Protein 6NQI (pdb70)

Radius of gyration: 24.38 Å; Cα contacts (8 Å, |Δi|>4): 632; chains: 2; bounding box: 56×43×78 Å

Structure (mmCIF, N/CA/C/O backbone):
data_6NQI
#
_entry.id   6NQI
#
_cell.length_a   56.516
_cell.length_b   67.508
_cell.length_c   58.859
_cell.angle_alpha   90.000
_cell.angle_beta   101.640
_cell.angle_gamma   90.000
#
_symmetry.space_group_name_H-M   'P 1 21 1'
#
loop_
_entity.id
_entity.type
_entity.pdbx_description
1 polymer 'Pre-mRNA splicing factor PRP8'
2 non-polymer BETA-MERCAPTOETHANOL
#
loop_
_atom_site.group_PDB
_atom_site.id
_atom_site.type_symbol
_atom_site.label_atom_id
_atom_site.label_alt_id
_atom_site.label_comp_id
_atom_site.label_asym_id
_atom_site.label_entity_id
_atom_site.label_seq_id
_atom_site.pdbx_PDB_ins_code
_atom_site.Cartn_x
_atom_site.Cartn_y
_atom_site.Cartn_z
_atom_site.occupancy
_atom_site.B_iso_or_equiv
_atom_site.auth_seq_id
_atom_site.auth_comp_id
_atom_site.auth_asym_id
_atom_site.auth_atom_id
_atom_site.pdbx_PDB_model_num
ATOM 1 N N . GLY A 1 4 ? -28.020 -16.166 -19.694 1.00 96.79 1851 GLY A N 1
ATOM 2 C CA . GLY A 1 4 ? -27.448 -14.838 -19.599 1.00 96.45 1851 GLY A CA 1
ATOM 3 C C . GLY A 1 4 ? -28.489 -13.739 -19.680 1.00 96.14 1851 GLY A C 1
ATOM 4 O O . GLY A 1 4 ? -28.337 -12.797 -20.465 1.00 99.65 1851 GLY A O 1
ATOM 5 N N . ASP A 1 5 ? -29.535 -13.857 -18.848 1.00 99.57 1852 ASP A N 1
ATOM 6 C CA . ASP A 1 5 ? -30.709 -12.990 -18.912 1.00 100.30 1852 ASP A CA 1
ATOM 7 C C . ASP A 1 5 ? -30.897 -12.173 -17.648 1.00 98.11 1852 ASP A C 1
ATOM 8 O O . ASP A 1 5 ? -31.955 -11.562 -17.462 1.00 95.23 1852 ASP A O 1
ATOM 13 N N . LEU A 1 6 ? -29.898 -12.166 -16.770 1.00 80.44 1853 LEU A N 1
ATOM 14 C CA . LEU A 1 6 ? -29.920 -11.301 -15.600 1.00 78.98 1853 LEU A CA 1
ATOM 15 C C . LEU A 1 6 ? -29.783 -9.824 -15.958 1.00 85.66 1853 LEU A C 1
ATO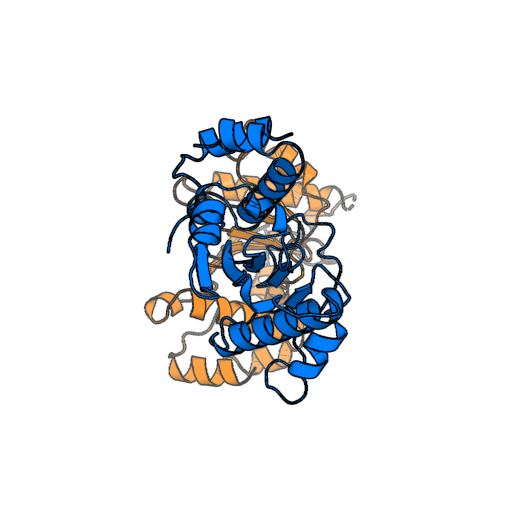M 16 O O . LEU A 1 6 ? -30.095 -8.971 -15.122 1.00 80.93 1853 LEU A O 1
ATOM 21 N N . TRP A 1 7 ? -29.341 -9.496 -17.177 1.00 81.67 1854 TRP A N 1
ATOM 22 C CA . TRP A 1 7 ? -29.321 -8.100 -17.604 1.00 81.46 1854 TRP A CA 1
ATOM 23 C C . TRP A 1 7 ? -30.699 -7.577 -18.019 1.00 77.83 1854 TRP A C 1
ATOM 24 O O . TRP A 1 7 ? -30.829 -6.370 -18.263 1.00 76.90 1854 TRP A O 1
ATOM 35 N N . ARG A 1 8 ? -31.722 -8.441 -18.099 1.00 102.19 1855 ARG A N 1
ATOM 36 C CA . ARG A 1 8 ? -33.051 -8.007 -18.537 1.00 98.83 1855 ARG A CA 1
ATOM 37 C C . ARG A 1 8 ? -33.642 -6.929 -17.641 1.00 93.59 1855 ARG A C 1
ATOM 38 O O . ARG A 1 8 ? -33.961 -5.823 -18.095 1.00 93.16 1855 ARG A O 1
ATOM 46 N N . GLN A 1 9 ? -33.868 -7.267 -16.385 1.00 104.69 1856 GLN A N 1
ATOM 47 C CA . GLN A 1 9 ? -34.531 -6.408 -15.424 1.00 98.26 1856 GLN A CA 1
ATOM 48 C C . GLN A 1 9 ? -33.629 -6.140 -14.226 1.00 96.36 1856 GLN A C 1
ATOM 49 O O . GLN A 1 9 ? -32.519 -6.655 -14.120 1.00 100.49 1856 GLN A O 1
ATOM 55 N N . ARG A 1 10 ? -34.136 -5.315 -13.317 1.00 76.00 1857 ARG A N 1
ATOM 56 C CA . ARG A 1 10 ? -33.489 -5.039 -12.039 1.00 71.88 1857 ARG A CA 1
ATOM 57 C C . ARG A 1 10 ? -33.844 -6.190 -11.095 1.00 68.28 1857 ARG A C 1
ATOM 58 O O . ARG A 1 10 ? -34.947 -6.235 -10.552 1.00 62.58 1857 ARG A O 1
ATOM 66 N N . LEU A 1 11 ? -32.933 -7.162 -10.961 1.00 55.17 1858 LEU A N 1
ATOM 67 C CA . LEU A 1 11 ? -33.015 -8.293 -10.037 1.00 50.69 1858 LEU A CA 1
ATOM 68 C C . LEU A 1 11 ? -32.069 -8.111 -8.835 1.00 45.81 1858 LEU A C 1
ATOM 69 O O . LEU A 1 11 ? -31.081 -7.371 -8.898 1.00 48.25 1858 LEU A O 1
ATOM 74 N N . TRP A 1 12 ? -32.381 -8.788 -7.721 1.00 46.70 1859 TRP A N 1
ATOM 75 C CA . TRP A 1 12 ? -31.498 -8.839 -6.548 1.00 43.85 1859 TRP A CA 1
ATOM 76 C C . TRP A 1 12 ? -31.098 -10.284 -6.300 1.00 43.35 1859 TRP A C 1
ATOM 77 O O . TRP A 1 12 ? -31.941 -11.104 -5.923 1.00 40.62 1859 TRP A O 1
ATOM 88 N N . ILE A 1 13 ? -29.820 -10.592 -6.494 1.00 39.76 1860 ILE A N 1
ATOM 89 C CA . ILE A 1 13 ? -29.278 -11.898 -6.149 1.00 40.02 1860 ILE A CA 1
ATOM 90 C C . ILE A 1 13 ? -28.763 -11.834 -4.701 1.00 38.78 1860 ILE A C 1
ATOM 91 O O . ILE A 1 13 ? -27.854 -11.051 -4.381 1.00 40.03 1860 ILE A O 1
ATOM 96 N N . VAL A 1 14 ? -29.353 -12.632 -3.815 1.00 45.07 1861 VAL A N 1
ATOM 97 C CA . VAL A 1 14 ? -29.001 -12.599 -2.406 1.00 45.41 1861 VAL A CA 1
ATOM 98 C C . VAL A 1 14 ? -28.302 -13.897 -2.033 1.00 47.57 1861 VAL A C 1
ATOM 99 O O . VAL A 1 14 ? -28.823 -14.992 -2.298 1.00 46.10 1861 VAL A O 1
ATOM 103 N N . ASP A 1 15 ? -27.103 -13.772 -1.463 1.00 52.05 1862 ASP A N 1
ATOM 104 C CA . ASP A 1 15 ? -26.263 -14.912 -1.097 1.00 52.24 1862 ASP A CA 1
ATOM 105 C C . ASP A 1 15 ? -25.803 -14.705 0.341 1.00 49.85 1862 ASP A C 1
ATOM 106 O O . ASP A 1 15 ? -25.060 -13.758 0.632 1.00 51.52 1862 ASP A O 1
ATOM 111 N N . ASP A 1 16 ? -26.250 -15.573 1.243 1.00 58.87 1863 ASP A N 1
ATOM 112 C CA . ASP A 1 16 ? -25.865 -15.462 2.642 1.00 60.81 1863 ASP A CA 1
ATOM 113 C C . ASP A 1 16 ? -25.005 -16.630 3.100 1.00 62.82 1863 ASP A C 1
ATOM 114 O O . ASP A 1 16 ? -24.725 -16.748 4.288 1.00 64.80 1863 ASP A O 1
ATOM 119 N N . ARG A 1 17 ? -24.524 -17.449 2.172 1.00 50.84 1864 ARG A N 1
ATOM 120 C CA . ARG A 1 17 ? -23.754 -18.643 2.493 1.00 52.05 1864 ARG A CA 1
ATOM 121 C C . ARG A 1 17 ? -22.457 -18.358 3.263 1.00 54.62 1864 ARG A C 1
ATOM 122 O O . ARG A 1 17 ? -21.801 -19.308 3.715 1.00 55.52 1864 ARG A O 1
ATOM 130 N N . THR A 1 18 ? -22.068 -17.092 3.405 1.00 51.27 1865 THR A N 1
ATOM 131 C CA . THR A 1 18 ? -20.954 -16.669 4.243 1.00 53.64 1865 THR A CA 1
ATOM 132 C C . THR A 1 18 ? -21.442 -15.766 5.372 1.00 54.59 1865 THR A C 1
ATOM 133 O O . THR A 1 18 ? -20.768 -14.814 5.780 1.00 55.87 1865 THR A O 1
ATOM 137 N N . ALA A 1 19 ? -22.601 -16.075 5.938 1.00 46.45 1866 ALA A N 1
ATOM 138 C CA . ALA A 1 19 ? -23.045 -15.250 7.047 1.00 48.64 1866 ALA A CA 1
ATOM 139 C C . ALA A 1 19 ? -22.366 -15.684 8.344 1.00 50.46 1866 ALA A C 1
ATOM 140 O O . ALA A 1 19 ? -22.088 -14.844 9.208 1.00 52.18 1866 ALA A O 1
ATOM 142 N N . TYR A 1 20 ? -22.106 -16.976 8.495 1.00 57.57 1867 TYR A N 1
ATOM 143 C CA . TYR A 1 20 ? -21.268 -17.501 9.558 1.00 58.50 1867 TYR A CA 1
ATOM 144 C C . TYR A 1 20 ? -19.951 -17.982 8.971 1.00 57.41 1867 TYR A C 1
ATOM 145 O O . TYR A 1 20 ? -19.939 -18.897 8.144 1.00 56.48 1867 TYR A O 1
ATOM 154 N N . ARG A 1 21 ? -18.846 -17.395 9.420 1.00 64.16 1868 ARG A N 1
ATOM 155 C CA . ARG A 1 21 ? -17.533 -17.938 9.102 1.00 63.80 1868 ARG A CA 1
ATOM 156 C C . ARG A 1 21 ? -16.828 -18.251 10.414 1.00 64.24 1868 ARG A C 1
ATOM 157 O O . ARG A 1 21 ? -16.829 -17.408 11.323 1.00 64.53 1868 ARG A O 1
ATOM 165 N N . PRO A 1 22 ? -16.292 -19.470 10.588 1.00 79.78 1869 PRO A N 1
ATOM 166 C CA . PRO A 1 22 ? -15.698 -19.842 11.883 1.00 80.13 1869 PRO A CA 1
ATOM 167 C C . PRO A 1 22 ? -14.748 -18.779 12.412 1.00 79.91 1869 PRO A C 1
ATOM 168 O O . PRO A 1 22 ? -13.775 -18.424 11.742 1.00 79.92 1869 PRO A O 1
ATOM 172 N N . HIS A 1 23 ? -15.056 -18.246 13.599 1.00 85.20 1870 HIS A N 1
ATOM 173 C CA . HIS A 1 23 ? -14.207 -17.268 14.289 1.00 84.76 1870 HIS A CA 1
ATOM 174 C C . HIS A 1 23 ? -13.867 -16.053 13.424 1.00 84.49 1870 HIS A C 1
ATOM 175 O O . HIS A 1 23 ? -12.745 -15.544 13.444 1.00 84.29 1870 HIS A O 1
ATOM 182 N N . ALA A 1 24 ? -14.834 -15.586 12.643 1.00 62.04 1871 ALA A N 1
ATOM 183 C CA . ALA A 1 24 ? -14.628 -14.368 11.870 1.00 61.81 1871 ALA A CA 1
ATOM 184 C C . ALA A 1 24 ? -15.982 -13.775 11.527 1.00 62.21 1871 ALA A C 1
ATOM 185 O O . ALA A 1 24 ? -16.994 -14.481 11.503 1.00 62.72 1871 ALA A O 1
ATOM 187 N N . ASN A 1 25 ? -16.000 -12.462 11.316 1.00 55.66 1872 ASN A N 1
ATOM 188 C CA . ASN A 1 25 ? -17.206 -11.816 10.810 1.00 56.21 1872 ASN A CA 1
ATOM 189 C C . ASN A 1 25 ? -17.569 -12.397 9.450 1.00 56.10 1872 ASN A C 1
ATOM 190 O O . ASN A 1 25 ? -16.701 -12.582 8.594 1.00 55.32 1872 ASN A O 1
ATOM 195 N N . GLY A 1 26 ? -18.853 -12.711 9.269 1.00 49.84 1873 GLY A N 1
ATOM 196 C CA . GLY A 1 26 ? -19.385 -13.138 7.989 1.00 49.53 1873 GLY A CA 1
ATOM 197 C C . GLY A 1 26 ? -19.854 -11.971 7.133 1.00 49.44 1873 GLY A C 1
ATOM 198 O O . GLY A 1 26 ? -19.675 -10.800 7.472 1.00 49.30 1873 GLY A O 1
ATOM 199 N N . VAL A 1 27 ? -20.483 -12.310 6.000 1.00 57.90 1874 VAL A N 1
ATOM 200 C CA . VAL A 1 27 ? -20.983 -11.323 5.034 1.00 56.50 1874 VAL A CA 1
ATOM 201 C C . VAL A 1 27 ? -22.243 -11.876 4.376 1.00 54.86 1874 VAL A C 1
ATOM 202 O O . VAL A 1 27 ? -22.353 -13.081 4.131 1.00 53.89 1874 VAL A O 1
ATOM 206 N N . ILE A 1 28 ? -23.200 -10.994 4.098 1.00 50.58 1875 ILE A N 1
ATOM 207 C CA . ILE A 1 28 ? -24.329 -11.279 3.214 1.00 46.10 1875 ILE A CA 1
ATOM 208 C C . ILE A 1 28 ? -24.222 -10.376 1.984 1.00 44.30 1875 ILE A C 1
ATOM 209 O O . ILE A 1 28 ? -24.059 -9.154 2.113 1.00 43.83 1875 ILE A O 1
ATOM 214 N N . TRP A 1 29 ? -24.273 -10.977 0.795 1.00 41.07 1876 TRP A N 1
ATOM 215 C CA . TRP A 1 29 ? -24.135 -10.235 -0.456 1.00 41.10 1876 TRP A CA 1
ATOM 216 C C . TRP A 1 29 ? -25.474 -10.033 -1.149 1.00 38.33 1876 TRP A C 1
ATOM 217 O O . TRP A 1 29 ? -26.283 -10.961 -1.220 1.00 37.34 1876 TRP A O 1
ATOM 228 N N . ILE A 1 30 ? -25.666 -8.847 -1.731 1.00 45.54 1877 ILE A N 1
ATOM 229 C CA . ILE A 1 30 ? -26.781 -8.594 -2.656 1.00 45.43 1877 ILE A CA 1
ATOM 230 C C . ILE A 1 30 ? -26.234 -7.950 -3.928 1.00 47.79 1877 ILE A C 1
ATOM 231 O O . ILE A 1 30 ? -25.802 -6.790 -3.905 1.00 47.93 1877 ILE A O 1
ATOM 236 N N . TRP A 1 31 ? -26.311 -8.674 -5.043 1.00 42.63 1878 TRP A N 1
ATOM 237 C CA . TRP A 1 31 ? -25.903 -8.185 -6.358 1.00 43.66 1878 TRP A CA 1
ATOM 238 C C . TRP A 1 31 ? -27.143 -7.687 -7.091 1.00 44.31 1878 TRP A C 1
ATOM 239 O O . TRP A 1 31 ? -28.116 -8.431 -7.252 1.00 44.77 1878 TRP A O 1
ATOM 250 N N . GLU A 1 32 ? -27.130 -6.421 -7.483 1.00 48.78 1879 GLU A N 1
ATOM 251 C CA . GLU A 1 32 ? -28.179 -5.846 -8.310 1.00 50.00 1879 GLU A CA 1
ATOM 252 C C . GLU A 1 32 ? -27.764 -5.984 -9.775 1.00 49.48 1879 GLU A C 1
ATOM 253 O O . GLU A 1 32 ? -26.903 -5.233 -10.254 1.00 49.33 1879 GLU A O 1
ATOM 259 N N . THR A 1 33 ? -28.413 -6.909 -10.492 1.00 46.48 1880 THR A N 1
ATOM 260 C CA . THR A 1 33 ? -27.926 -7.342 -11.807 1.00 45.97 1880 THR A CA 1
ATOM 261 C C . THR A 1 33 ? -27.942 -6.216 -12.834 1.00 45.81 1880 THR A C 1
ATOM 262 O O . THR A 1 33 ? -26.986 -6.060 -13.599 1.00 45.17 1880 THR A O 1
ATOM 266 N N . SER A 1 34 ? -29.039 -5.455 -12.910 1.00 61.09 1881 SER A N 1
ATOM 267 C CA . SER A 1 34 ? -29.172 -4.464 -13.974 1.00 61.36 1881 SER A CA 1
ATOM 268 C C . SER A 1 34 ? -28.117 -3.370 -13.871 1.00 61.71 18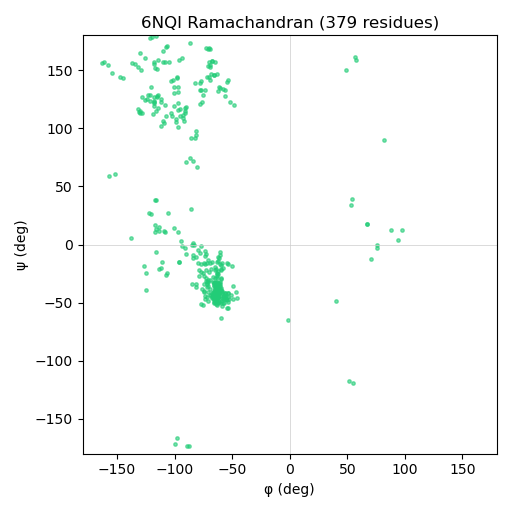81 SER A C 1
ATOM 269 O O . SER A 1 34 ? -27.657 -2.842 -14.894 1.00 61.52 1881 SER A O 1
ATOM 272 N N . THR A 1 35 ? -27.747 -2.987 -12.653 1.00 48.76 1882 THR A N 1
ATOM 273 C CA . THR A 1 35 ? -26.856 -1.851 -12.448 1.00 49.87 1882 THR A CA 1
ATOM 274 C C . THR A 1 35 ? -25.446 -2.222 -12.018 1.00 49.12 1882 THR A C 1
ATOM 275 O O . THR A 1 35 ? -24.530 -1.420 -12.196 1.00 49.77 1882 THR A O 1
ATOM 279 N N . GLY A 1 36 ? -25.273 -3.367 -11.378 1.00 54.20 1883 GLY A N 1
ATOM 280 C CA . GLY A 1 36 ? -24.000 -3.774 -10.850 1.00 53.43 1883 GLY A CA 1
ATOM 281 C C . GLY A 1 36 ? -23.826 -3.400 -9.406 1.00 54.18 1883 GLY A C 1
ATOM 282 O O . GLY A 1 36 ? -22.771 -3.671 -8.835 1.00 53.22 1883 GLY A O 1
ATOM 283 N N . ARG A 1 37 ? -24.846 -2.840 -8.781 1.00 62.68 1884 ARG A N 1
ATOM 284 C CA . ARG A 1 37 ? -24.672 -2.296 -7.450 1.00 62.30 1884 ARG A CA 1
ATOM 285 C C . ARG A 1 37 ? -24.572 -3.464 -6.490 1.00 60.67 1884 ARG A C 1
ATOM 286 O O . ARG A 1 37 ? -25.320 -4.427 -6.611 1.00 60.41 1884 ARG A O 1
ATOM 294 N N . LEU A 1 38 ? -23.594 -3.437 -5.591 1.00 57.94 1885 LEU A N 1
ATOM 295 C CA . LEU A 1 38 ? -23.345 -4.545 -4.671 1.00 56.60 1885 LEU A CA 1
ATOM 296 C C . LEU A 1 38 ? -23.519 -4.089 -3.225 1.00 55.32 1885 LEU A C 1
ATOM 297 O O . LEU A 1 38 ? -22.851 -3.145 -2.792 1.00 55.42 1885 LEU A O 1
ATOM 302 N N . PHE A 1 39 ? -24.419 -4.758 -2.484 1.00 55.84 1886 PHE A N 1
ATOM 303 C CA . PHE A 1 39 ? -24.649 -4.514 -1.058 1.00 54.33 1886 PHE A CA 1
ATOM 304 C C . PHE A 1 39 ? -23.890 -5.555 -0.246 1.00 54.95 1886 PHE A C 1
ATOM 305 O O . PHE A 1 39 ? -24.300 -6.725 -0.190 1.00 55.07 1886 PHE A O 1
ATOM 313 N N . VAL A 1 40 ? -22.819 -5.123 0.416 1.00 45.32 1887 VAL A N 1
ATOM 314 C CA . VAL A 1 40 ? -22.068 -5.965 1.337 1.00 46.96 1887 VAL A CA 1
ATOM 315 C C . VAL A 1 40 ? -22.566 -5.658 2.739 1.00 46.80 1887 VAL A C 1
ATOM 316 O O . VAL A 1 40 ? -22.448 -4.520 3.220 1.00 46.65 1887 VAL A O 1
ATOM 320 N N . LYS A 1 41 ? -23.162 -6.651 3.381 1.00 50.39 1888 LYS A N 1
ATOM 321 C CA . LYS A 1 41 ? -23.607 -6.516 4.758 1.00 51.05 1888 LYS A CA 1
ATOM 322 C C . LYS A 1 41 ? -22.702 -7.390 5.624 1.00 54.78 1888 LYS A C 1
ATOM 323 O O . LYS A 1 41 ? -22.808 -8.618 5.592 1.00 56.64 1888 LYS A O 1
ATOM 329 N N . ILE A 1 42 ? -21.808 -6.768 6.382 1.00 56.63 1889 ILE A N 1
ATOM 330 C CA . ILE A 1 42 ? -20.908 -7.518 7.260 1.00 59.70 1889 ILE A CA 1
ATOM 331 C C . ILE A 1 42 ? -21.686 -7.970 8.491 1.00 61.48 1889 ILE A C 1
ATOM 332 O O . ILE A 1 42 ? -22.298 -7.149 9.175 1.00 60.83 1889 ILE A O 1
ATOM 337 N N . VAL A 1 43 ? -21.719 -9.282 8.733 1.00 51.78 1890 VAL A N 1
ATOM 338 C CA . VAL A 1 43 ? -22.386 -9.895 9.887 1.00 53.74 1890 VAL A CA 1
ATOM 339 C C . VAL A 1 43 ? -21.344 -10.099 10.993 1.00 54.45 1890 VAL A C 1
ATOM 340 O O . VAL A 1 43 ? -20.448 -10.945 10.874 1.00 54.25 1890 VAL A O 1
ATOM 344 N N . HIS A 1 44 ? -21.453 -9.336 12.079 1.00 60.81 1891 HIS A N 1
ATOM 345 C CA . HIS A 1 44 ? -20.432 -9.395 13.113 1.00 60.69 1891 HIS A CA 1
ATOM 346 C C . HIS A 1 44 ? -20.473 -10.707 13.887 1.00 61.19 1891 HIS A C 1
ATOM 347 O O . HIS A 1 44 ? -21.520 -11.345 14.014 1.00 62.12 1891 HIS A O 1
ATOM 354 N N . ARG A 1 45 ? -19.316 -11.088 14.444 1.00 73.36 1892 ARG A N 1
ATOM 355 C CA . ARG A 1 45 ? -19.239 -12.340 15.181 1.00 73.10 1892 ARG A CA 1
ATOM 356 C C . ARG A 1 45 ? -20.140 -12.372 16.402 1.00 74.31 1892 ARG A C 1
ATOM 357 O O . ARG A 1 45 ? -20.578 -13.460 16.788 1.00 75.32 1892 ARG A O 1
ATOM 365 N N . THR A 1 46 ? -20.480 -11.219 16.993 1.00 59.20 1893 THR A N 1
ATOM 366 C CA . THR A 1 46 ? -21.283 -11.279 18.215 1.00 60.40 1893 THR A CA 1
ATOM 367 C C . THR A 1 46 ? -22.644 -11.888 17.934 1.00 61.03 1893 THR A C 1
ATOM 368 O O . THR A 1 46 ? -23.267 -12.452 18.843 1.00 61.86 1893 THR A O 1
ATOM 372 N N . THR A 1 47 ? -23.095 -11.797 16.673 1.00 61.03 1894 THR A N 1
ATOM 373 C CA . THR A 1 47 ? -24.318 -12.460 16.239 1.00 62.45 1894 THR A CA 1
ATOM 374 C C . THR A 1 47 ? -24.358 -13.901 16.730 1.00 63.24 1894 THR A C 1
ATOM 375 O O . THR A 1 47 ? -25.340 -14.339 17.339 1.00 64.92 1894 THR A O 1
ATOM 379 N N . TRP A 1 48 ? -23.256 -14.623 16.568 1.00 56.52 1895 TRP A N 1
ATOM 380 C CA . TRP A 1 48 ? -23.265 -16.051 16.844 1.00 56.69 1895 TRP A CA 1
ATOM 381 C C . TRP A 1 48 ? -22.906 -16.403 18.283 1.00 56.12 1895 TRP A C 1
ATOM 382 O O . TRP A 1 48 ? -23.074 -17.565 18.666 1.00 56.26 1895 TRP A O 1
ATOM 393 N N . ALA A 1 49 ? -22.460 -15.438 19.087 1.00 60.66 1896 ALA A N 1
ATOM 394 C CA . ALA A 1 49 ? -22.077 -15.747 20.458 1.00 59.91 1896 ALA A CA 1
ATOM 395 C C . ALA A 1 49 ? -23.246 -16.396 21.182 1.00 60.99 1896 ALA A C 1
ATOM 396 O O . ALA A 1 49 ? -24.379 -15.908 21.120 1.00 62.24 1896 ALA A O 1
ATOM 398 N N . GLY A 1 50 ? -22.987 -17.549 21.795 1.00 69.15 1897 GLY A N 1
ATOM 399 C CA . GLY A 1 50 ? -24.018 -18.224 22.556 1.00 71.42 1897 GLY A CA 1
ATOM 400 C C . GLY A 1 50 ? -25.183 -18.769 21.754 1.00 70.79 1897 GLY A C 1
ATOM 401 O O . GLY A 1 50 ? -26.231 -19.057 22.333 1.00 72.22 1897 GLY A O 1
ATOM 402 N N . GLN A 1 51 ? -25.049 -18.923 20.444 1.00 59.81 1898 GLN A N 1
ATOM 403 C CA . GLN A 1 51 ? -26.188 -19.331 19.633 1.00 61.18 1898 GLN A CA 1
ATOM 404 C C . GLN A 1 51 ? -26.314 -20.852 19.580 1.00 61.31 1898 GLN A C 1
ATOM 405 O O . GLN A 1 51 ? -25.468 -21.588 20.078 1.00 63.77 1898 GLN A O 1
ATOM 411 N N . THR A 1 52 ? -27.399 -21.332 18.969 1.00 81.19 1899 THR A N 1
ATOM 412 C CA . THR A 1 52 ? -27.680 -22.767 18.990 1.00 81.71 1899 THR A CA 1
ATOM 413 C C . THR A 1 52 ? -27.858 -23.383 17.612 1.00 82.38 1899 THR A C 1
ATOM 414 O O . THR A 1 52 ? -27.397 -24.499 17.387 1.00 81.89 1899 THR A O 1
ATOM 418 N N . ARG A 1 53 ? -28.504 -22.701 16.673 1.00 91.43 1900 ARG A N 1
ATOM 419 C CA . ARG A 1 53 ? -28.664 -23.237 15.325 1.00 91.44 1900 ARG A CA 1
ATOM 420 C C . ARG A 1 53 ? -28.286 -22.167 14.318 1.00 90.29 1900 ARG A C 1
ATOM 421 O O . ARG A 1 53 ? -28.932 -21.116 14.260 1.00 91.74 1900 ARG A O 1
ATOM 429 N N . ARG A 1 54 ? -27.234 -22.431 13.532 1.00 87.47 1901 ARG A N 1
ATOM 430 C CA . ARG A 1 54 ? -26.743 -21.408 12.608 1.00 85.28 1901 ARG A CA 1
ATOM 431 C C . ARG A 1 54 ? -27.735 -21.158 11.479 1.00 87.22 1901 ARG A C 1
ATOM 432 O O . ARG A 1 54 ? -27.926 -20.011 11.064 1.00 85.82 1901 ARG A O 1
ATOM 440 N N . ALA A 1 55 ? -28.390 -22.212 10.985 1.00 58.41 1902 ALA A N 1
ATOM 441 C CA . ALA A 1 55 ? -29.371 -22.032 9.920 1.00 60.34 1902 ALA A CA 1
ATOM 442 C C . ALA A 1 55 ? -30.591 -21.259 10.414 1.00 61.78 1902 ALA A C 1
ATOM 443 O O . ALA A 1 55 ? -31.039 -20.309 9.754 1.00 61.51 1902 ALA A O 1
ATOM 445 N N . GLN A 1 56 ? -31.104 -21.619 11.598 1.00 75.77 1903 GLN A N 1
ATOM 446 C CA . GLN A 1 56 ? -32.241 -20.911 12.181 1.00 76.03 1903 GLN A CA 1
ATOM 447 C C . GLN A 1 56 ? -31.985 -19.414 12.283 1.00 73.43 1903 GLN A C 1
ATOM 448 O O . GLN A 1 56 ? -32.832 -18.600 11.902 1.00 73.45 1903 GLN A O 1
ATOM 454 N N . LEU A 1 57 ? -30.825 -19.026 12.806 1.00 80.45 1904 LEU A N 1
ATOM 455 C CA . LEU A 1 57 ? -30.536 -17.603 12.934 1.00 77.21 1904 LEU A CA 1
ATOM 456 C C . LEU A 1 57 ? -30.269 -16.953 11.576 1.00 75.88 1904 LEU A C 1
ATOM 457 O O . LEU A 1 57 ? -30.789 -15.868 11.286 1.00 74.25 1904 LEU A O 1
ATOM 462 N N . ALA A 1 58 ? -29.455 -17.605 10.742 1.00 62.58 1905 ALA A N 1
ATOM 463 C CA . ALA A 1 58 ? -28.988 -17.020 9.488 1.00 60.06 1905 ALA A CA 1
ATOM 464 C C . ALA A 1 58 ? -30.136 -16.761 8.519 1.00 61.34 1905 ALA A C 1
ATOM 465 O O . ALA A 1 58 ? -30.187 -15.710 7.867 1.00 58.38 1905 ALA A O 1
ATOM 467 N N . LYS A 1 59 ? -31.041 -17.734 8.368 1.00 47.25 1906 LYS A N 1
ATOM 468 C CA . LYS A 1 59 ? -32.141 -17.552 7.434 1.00 47.13 1906 LYS A CA 1
ATOM 469 C C . LYS A 1 59 ? -32.978 -16.335 7.808 1.00 45.76 1906 LYS A C 1
ATOM 470 O O . LYS A 1 59 ? -33.347 -15.528 6.931 1.00 42.92 1906 LYS A O 1
ATOM 476 N N . TRP A 1 60 ? -33.232 -16.143 9.109 1.00 48.76 1907 TRP A N 1
ATOM 477 C CA . TRP A 1 60 ? -34.083 -15.038 9.521 1.00 47.18 1907 TRP A CA 1
ATOM 478 C C . TRP A 1 60 ? -33.352 -13.705 9.452 1.00 43.32 1907 TRP A C 1
ATOM 479 O O . TRP A 1 60 ? -33.952 -12.695 9.063 1.00 42.19 1907 TRP A O 1
ATOM 490 N N . LYS A 1 61 ? -32.063 -13.668 9.822 1.00 61.48 1908 LYS A N 1
ATOM 491 C CA . LYS A 1 61 ? -31.302 -12.429 9.649 1.00 58.35 1908 LYS A CA 1
ATOM 492 C C . LYS A 1 61 ? -31.185 -12.046 8.177 1.00 56.47 1908 LYS A C 1
ATOM 493 O O . LYS A 1 61 ? -31.254 -10.861 7.831 1.00 55.12 1908 LYS A O 1
ATOM 499 N N . CYS A 1 62 ? -31.034 -13.024 7.285 1.00 61.23 1909 CYS A N 1
ATOM 500 C CA . CYS A 1 62 ? -30.993 -12.681 5.873 1.00 58.88 1909 CYS A CA 1
ATOM 501 C C . CYS A 1 62 ? -32.332 -12.116 5.399 1.00 59.44 1909 CYS A C 1
ATOM 502 O O . CYS A 1 62 ? -32.372 -11.110 4.671 1.00 57.80 1909 CYS A O 1
ATOM 505 N N . ALA A 1 63 ? -33.439 -12.757 5.796 1.00 41.83 1910 ALA A N 1
ATOM 506 C CA . ALA A 1 63 ? -34.765 -12.253 5.435 1.00 42.72 1910 ALA A CA 1
ATOM 507 C C . ALA A 1 63 ? -34.973 -10.830 5.947 1.00 43.16 1910 ALA A C 1
ATOM 508 O O . ALA A 1 63 ? -35.477 -9.954 5.227 1.00 43.39 1910 ALA A O 1
ATOM 510 N N . GLU A 1 64 ? -34.603 -10.584 7.209 1.00 58.11 1911 GLU A N 1
ATOM 511 C CA . GLU A 1 64 ? -34.769 -9.254 7.776 1.00 58.77 1911 GLU A CA 1
ATOM 512 C C . GLU A 1 64 ? -33.879 -8.232 7.061 1.00 56.97 1911 GLU A C 1
ATOM 513 O O . GLU A 1 64 ? -34.295 -7.085 6.832 1.00 58.46 1911 GLU A O 1
ATOM 519 N N . HIS A 1 65 ? -32.677 -8.645 6.650 1.00 47.43 1912 HIS A N 1
ATOM 520 C CA . HIS A 1 65 ? -31.785 -7.735 5.932 1.00 45.63 1912 HIS A CA 1
ATOM 521 C C . HIS A 1 65 ? -32.362 -7.344 4.578 1.00 46.15 1912 HIS A C 1
ATOM 522 O O . HIS A 1 65 ? -32.389 -6.156 4.230 1.00 47.61 1912 HIS A O 1
ATOM 529 N N . VAL A 1 66 ? -32.846 -8.332 3.814 1.00 39.68 1913 VAL A N 1
ATOM 530 C CA . VAL A 1 66 ? -33.496 -8.035 2.538 1.00 40.17 1913 VAL A CA 1
ATOM 531 C C . VAL A 1 66 ? -34.671 -7.088 2.747 1.00 43.79 1913 VAL A C 1
ATOM 532 O O . VAL A 1 66 ? -34.837 -6.113 2.002 1.00 45.07 1913 VAL A O 1
ATOM 536 N N . LEU A 1 67 ? -35.491 -7.333 3.772 1.00 54.03 1914 LEU A N 1
ATOM 537 C CA . LEU A 1 67 ? -36.581 -6.397 4.031 1.00 57.23 1914 LEU A CA 1
ATOM 538 C C . LEU A 1 67 ? -36.047 -4.989 4.288 1.00 58.37 1914 LEU A C 1
ATOM 539 O O . LEU A 1 67 ? -36.624 -4.006 3.814 1.00 58.85 1914 LEU A O 1
ATOM 544 N N . THR A 1 68 ? -34.940 -4.866 5.025 1.00 51.96 1915 THR A N 1
ATOM 545 C CA . THR A 1 68 ? -34.410 -3.530 5.319 1.00 52.65 1915 THR A CA 1
ATOM 546 C C . THR A 1 68 ? -33.893 -2.843 4.054 1.00 52.14 1915 THR A C 1
ATOM 547 O O . THR A 1 68 ? -34.138 -1.643 3.838 1.00 53.12 1915 THR A O 1
ATOM 551 N N . MET A 1 69 ? -33.174 -3.589 3.211 1.00 67.36 1916 MET A N 1
ATOM 552 C CA . MET A 1 69 ? -32.679 -3.005 1.967 1.00 66.81 1916 MET A CA 1
ATOM 553 C C . MET A 1 69 ? -33.832 -2.605 1.055 1.00 68.07 1916 MET A C 1
ATOM 554 O O . MET A 1 69 ? -33.747 -1.581 0.363 1.00 68.51 1916 MET A O 1
ATOM 559 N N . LEU A 1 70 ? -34.928 -3.375 1.061 1.00 53.73 1917 LEU A N 1
ATOM 560 C CA . LEU A 1 70 ? -36.113 -2.964 0.319 1.00 54.45 1917 LEU A CA 1
ATOM 561 C C . LEU A 1 70 ? -36.632 -1.642 0.855 1.00 56.25 1917 LEU A C 1
ATOM 562 O O . LEU A 1 70 ? -36.880 -0.697 0.094 1.00 57.29 1917 LEU A O 1
ATOM 567 N N . ARG A 1 71 ? -36.772 -1.551 2.177 1.00 57.59 1918 ARG A N 1
ATOM 568 C CA . ARG A 1 71 ? -37.317 -0.346 2.795 1.00 58.91 1918 ARG A CA 1
ATOM 569 C C . ARG A 1 71 ? -36.485 0.885 2.485 1.00 59.11 1918 ARG A C 1
ATOM 570 O O . ARG A 1 71 ? -37.008 2.001 2.505 1.00 63.04 1918 ARG A O 1
ATOM 578 N N . SER A 1 72 ? -35.187 0.724 2.257 1.00 70.22 1919 SER A N 1
ATOM 579 C CA . SER A 1 72 ? -34.351 1.896 1.991 1.00 70.42 1919 SER A CA 1
ATOM 580 C C . SER A 1 72 ? -34.337 2.347 0.528 1.00 71.09 1919 SER A C 1
ATOM 581 O O . SER A 1 72 ? -33.654 3.331 0.224 1.00 72.27 1919 SER A O 1
ATOM 584 N N . GLN A 1 73 ? -35.059 1.654 -0.400 1.00 95.12 1920 GLN A N 1
ATOM 585 C CA . GLN A 1 73 ? -35.072 1.930 -1.834 1.00 95.84 1920 GLN A CA 1
ATOM 586 C C . GLN A 1 73 ? -36.271 2.776 -2.238 1.00 99.80 1920 GLN A C 1
ATOM 587 O O . GLN A 1 73 ? -37.355 2.642 -1.660 1.00 101.21 1920 GLN A O 1
ATOM 593 N N . PRO A 1 74 ? -36.092 3.677 -3.200 1.00 70.65 1921 PRO A N 1
ATOM 594 C CA . PRO A 1 74 ? -37.249 4.345 -3.816 1.00 75.37 1921 PRO A CA 1
ATOM 595 C C . PRO A 1 74 ? -38.070 3.352 -4.629 1.00 73.62 1921 PRO A C 1
ATOM 596 O O . PRO A 1 74 ? -37.579 2.307 -5.059 1.00 69.61 1921 PRO A O 1
ATOM 600 N N . THR A 1 75 ? -39.340 3.691 -4.850 1.00 97.12 1922 THR A N 1
ATOM 601 C CA . THR A 1 75 ? -40.212 2.767 -5.573 1.00 96.24 1922 THR A CA 1
ATOM 602 C C . THR A 1 75 ? -39.743 2.539 -7.014 1.00 95.08 1922 THR A C 1
ATOM 603 O O . THR A 1 75 ? -39.910 1.437 -7.549 1.00 92.56 1922 THR A O 1
ATOM 607 N N . GLU A 1 76 ? -39.153 3.549 -7.657 1.00 101.29 1923 GLU A N 1
ATOM 608 C CA . GLU A 1 76 ? -38.600 3.341 -8.994 1.00 100.33 1923 GLU A CA 1
ATOM 609 C C . GLU A 1 76 ? -37.340 2.477 -9.005 1.00 94.94 1923 GLU A C 1
ATOM 610 O O . GLU A 1 76 ? -36.917 2.045 -10.080 1.00 94.36 1923 GLU A O 1
ATOM 616 N N . GLU A 1 77 ? -36.707 2.225 -7.864 1.00 77.72 1924 GLU A N 1
ATOM 617 C CA . GLU A 1 77 ? -35.489 1.427 -7.855 1.00 76.01 1924 GLU A CA 1
ATOM 618 C C . GLU A 1 77 ? -35.676 0.090 -7.145 1.00 75.03 1924 GLU A C 1
ATOM 619 O O . GLU A 1 77 ? -34.691 -0.583 -6.822 1.00 73.59 1924 GLU A O 1
ATOM 625 N N . LEU A 1 78 ? -36.920 -0.313 -6.911 1.00 58.34 1925 LEU A N 1
ATOM 626 C CA . LEU A 1 78 ? -37.184 -1.599 -6.290 1.00 57.70 1925 LEU A CA 1
ATOM 627 C C . LEU A 1 78 ? -36.883 -2.706 -7.290 1.00 59.02 1925 LEU A C 1
ATOM 628 O O . LEU A 1 78 ? -37.120 -2.537 -8.486 1.00 61.03 1925 LEU A O 1
ATOM 633 N N . PRO A 1 79 ? -36.359 -3.836 -6.851 1.00 63.52 1926 PRO A N 1
ATOM 634 C CA . PRO A 1 79 ? -36.087 -4.913 -7.801 1.00 65.34 1926 PRO A CA 1
ATOM 635 C C . PRO A 1 79 ? -37.375 -5.510 -8.357 1.00 67.00 1926 PRO A C 1
ATOM 636 O O . PRO A 1 79 ? -38.407 -5.560 -7.688 1.00 66.17 1926 PRO A O 1
ATOM 640 N N . ARG A 1 80 ? -37.310 -5.932 -9.614 1.00 65.77 1927 ARG A N 1
ATOM 641 C CA . ARG A 1 80 ? -38.425 -6.637 -10.231 1.00 66.68 1927 ARG A CA 1
ATOM 642 C C . ARG A 1 80 ? -38.456 -8.113 -9.860 1.00 65.76 1927 ARG A C 1
ATOM 643 O O . ARG A 1 80 ? -39.442 -8.789 -10.159 1.00 65.38 1927 ARG A O 1
ATOM 651 N N . GLY A 1 81 ? -37.403 -8.618 -9.230 1.00 46.22 1928 GLY A N 1
ATOM 652 C CA . GLY A 1 81 ? -37.357 -9.976 -8.714 1.00 44.77 1928 GLY A CA 1
ATOM 653 C C . GLY A 1 81 ? -36.264 -10.106 -7.674 1.00 43.12 1928 GLY A C 1
ATOM 654 O O . GLY A 1 81 ? -35.337 -9.290 -7.615 1.00 43.42 1928 GLY A O 1
ATOM 655 N N . ILE A 1 82 ? -36.414 -11.103 -6.802 1.00 45.49 1929 ILE A N 1
ATOM 656 C CA . ILE A 1 82 ? -35.443 -11.405 -5.750 1.00 42.84 1929 ILE A CA 1
ATOM 657 C C . ILE A 1 82 ? -35.066 -12.868 -5.890 1.00 41.55 1929 ILE A C 1
ATOM 658 O O . ILE A 1 82 ? -35.951 -13.727 -5.893 1.00 41.79 1929 ILE A O 1
ATOM 663 N N . VAL A 1 83 ? -33.776 -13.157 -6.018 1.00 53.35 1930 VAL A N 1
ATOM 664 C CA . VAL A 1 83 ? -33.308 -14.531 -6.194 1.00 52.08 1930 VAL A CA 1
ATOM 665 C C . VAL A 1 83 ? -32.423 -14.878 -5.004 1.00 48.70 1930 VAL A C 1
ATOM 666 O O . VAL A 1 83 ? -31.381 -14.240 -4.799 1.00 46.34 1930 VAL A O 1
ATOM 670 N N . LEU A 1 84 ? -32.818 -15.891 -4.238 1.00 59.55 1931 LEU A N 1
ATOM 671 C CA . LEU A 1 84 ? -32.093 -16.327 -3.053 1.00 57.85 1931 LEU A CA 1
ATOM 672 C C . LEU A 1 84 ? -31.196 -17.503 -3.388 1.00 57.59 1931 LEU A C 1
ATOM 673 O O . LEU A 1 84 ? -31.600 -18.429 -4.100 1.00 59.50 1931 LEU A O 1
ATOM 678 N N . ALA A 1 85 ? -29.966 -17.446 -2.884 1.00 52.00 1932 ALA A N 1
ATOM 679 C CA . ALA A 1 85 ? -29.046 -18.548 -3.113 1.00 52.51 1932 ALA A CA 1
ATOM 680 C C . ALA A 1 85 ? -29.443 -19.771 -2.301 1.00 55.66 1932 ALA A C 1
ATOM 681 O O . ALA A 1 85 ? -29.242 -20.901 -2.752 1.00 57.10 1932 ALA A O 1
ATOM 683 N N . GLN A 1 86 ? -29.991 -19.575 -1.098 1.00 69.70 1933 GLN A N 1
ATOM 684 C CA . GLN A 1 86 ? -30.396 -20.683 -0.235 1.00 72.35 1933 GLN A CA 1
ATOM 685 C C . GLN A 1 86 ? -31.908 -20.686 -0.034 1.00 73.60 1933 GLN A C 1
ATOM 686 O O . GLN A 1 86 ? -32.495 -19.682 0.388 1.00 73.31 1933 GLN A O 1
ATOM 692 N N . THR A 1 87 ? -32.529 -21.837 -0.292 1.00 55.89 1934 THR A N 1
ATOM 693 C CA . THR A 1 87 ? -33.982 -21.897 -0.288 1.00 58.22 1934 THR A CA 1
ATOM 694 C C . THR A 1 87 ? -34.542 -21.805 1.122 1.00 59.17 1934 THR A C 1
ATOM 695 O O . THR A 1 87 ? -35.729 -21.493 1.290 1.00 60.90 1934 THR A O 1
ATOM 699 N N . ALA A 1 88 ? -33.696 -22.019 2.139 1.00 76.09 1935 ALA A N 1
ATOM 700 C CA . ALA A 1 88 ? -34.156 -22.019 3.523 1.00 77.29 1935 ALA A CA 1
ATOM 701 C C . ALA A 1 88 ? -34.709 -20.669 3.936 1.00 78.50 1935 ALA A C 1
ATOM 702 O O . ALA A 1 88 ? -35.564 -20.608 4.827 1.00 79.62 1935 ALA A O 1
ATOM 704 N N . SER A 1 89 ? -34.276 -19.596 3.281 1.00 59.75 1936 SER A N 1
ATOM 705 C CA . SER A 1 89 ? -34.760 -18.259 3.577 1.00 61.49 1936 SER A CA 1
ATOM 706 C C . SER A 1 89 ? -35.865 -17.824 2.635 1.00 62.74 1936 SER A C 1
ATOM 707 O O . SER A 1 89 ? -36.249 -16.651 2.659 1.00 64.11 1936 SER A O 1
ATOM 710 N N . MET A 1 90 ? -36.408 -18.747 1.833 1.00 76.61 1937 MET A N 1
ATOM 711 C CA . MET A 1 90 ? -37.521 -18.395 0.959 1.00 77.99 1937 MET A CA 1
ATOM 712 C C . MET A 1 90 ? -38.801 -18.221 1.761 1.00 78.97 1937 MET A C 1
ATOM 713 O O . MET A 1 90 ? -39.510 -17.219 1.611 1.00 80.46 1937 MET A O 1
ATOM 718 N N . ASP A 1 91 ? -39.087 -19.173 2.652 1.00 70.68 1938 ASP A N 1
ATOM 719 C CA . ASP A 1 91 ? -40.224 -19.018 3.556 1.00 71.17 1938 ASP A CA 1
ATOM 720 C C . ASP A 1 91 ? -40.066 -17.841 4.508 1.00 71.95 1938 ASP A C 1
ATOM 721 O O . ASP A 1 91 ? -41.011 -17.040 4.617 1.00 72.99 1938 ASP A O 1
ATOM 726 N N . PRO A 1 92 ? -38.946 -17.685 5.243 1.00 50.98 1939 PRO A N 1
ATOM 727 C CA . PRO A 1 92 ? -38.823 -16.522 6.147 1.00 51.85 1939 PRO A CA 1
ATOM 728 C C . PRO A 1 92 ? -38.987 -15.186 5.451 1.00 53.57 1939 PRO A C 1
ATOM 729 O O . PRO A 1 92 ? -39.728 -14.319 5.937 1.00 55.07 1939 PRO A O 1
ATOM 733 N N . LEU A 1 93 ? -38.314 -14.997 4.315 1.00 48.27 1940 LEU A N 1
ATOM 734 C CA . LEU A 1 93 ? -38.478 -13.763 3.555 1.00 50.35 1940 LEU A CA 1
ATOM 735 C C . LEU A 1 93 ? -39.945 -13.487 3.234 1.00 51.69 1940 LEU A C 1
ATOM 736 O O . LEU A 1 93 ? -40.471 -12.409 3.538 1.00 53.83 1940 LEU A O 1
ATOM 741 N N 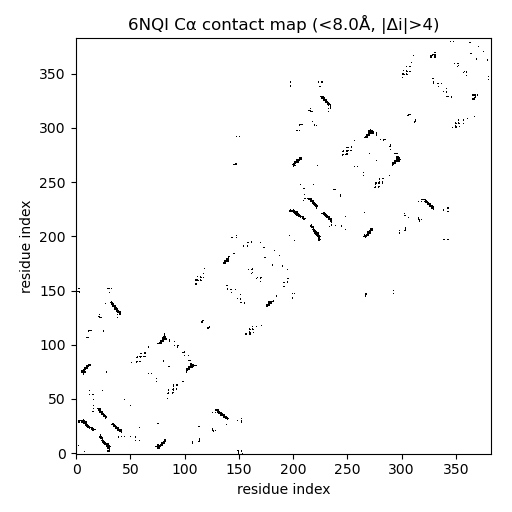. LYS A 1 94 ? -40.627 -14.448 2.617 1.00 68.98 1941 LYS A N 1
ATOM 742 C CA . LYS A 1 94 ? -42.046 -14.245 2.350 1.00 69.95 1941 LYS A CA 1
ATOM 743 C C . LYS A 1 94 ? -42.787 -13.817 3.617 1.00 70.54 1941 LYS A C 1
ATOM 744 O O . LYS A 1 94 ? -43.570 -12.858 3.583 1.00 71.76 1941 LYS A O 1
ATOM 750 N N . THR A 1 95 ? -42.498 -14.460 4.765 1.00 59.40 1942 THR A N 1
ATOM 751 C CA . THR A 1 95 ? -43.216 -14.105 5.992 1.00 61.02 1942 THR A CA 1
ATOM 752 C C . THR A 1 95 ? -42.980 -12.649 6.368 1.00 62.41 1942 THR A C 1
ATOM 753 O O . THR A 1 95 ? -43.914 -11.943 6.756 1.00 64.22 1942 THR A O 1
ATOM 757 N N . LEU A 1 96 ? -41.741 -12.172 6.242 1.00 52.48 1943 LEU A N 1
ATOM 758 C CA . LEU A 1 96 ? -41.476 -10.795 6.630 1.00 55.22 1943 LEU A CA 1
ATOM 759 C C . LEU A 1 96 ? -42.012 -9.792 5.615 1.00 57.24 1943 LEU A C 1
ATOM 760 O O . LEU A 1 96 ? -42.113 -8.604 5.941 1.00 58.18 1943 LEU A O 1
ATOM 765 N N . LEU A 1 97 ? -42.344 -10.227 4.392 1.00 57.08 1944 LEU A N 1
ATOM 766 C CA . LEU A 1 97 ? -42.843 -9.311 3.371 1.00 57.92 1944 LEU A CA 1
ATOM 767 C C . LEU A 1 97 ? -44.360 -9.298 3.301 1.00 58.08 1944 LEU A C 1
ATOM 768 O O . LEU A 1 97 ? -44.934 -8.382 2.699 1.00 60.04 1944 LEU A O 1
ATOM 773 N N . ALA A 1 98 ? -45.006 -10.291 3.906 1.00 59.57 1945 ALA A N 1
ATOM 774 C CA . ALA A 1 98 ? -46.453 -10.328 3.968 1.00 64.51 1945 ALA A CA 1
ATOM 775 C C . ALA A 1 98 ? -46.988 -9.040 4.577 1.00 67.66 1945 ALA A C 1
ATOM 776 O O . ALA A 1 98 ? -46.424 -8.509 5.538 1.00 66.85 1945 ALA A O 1
ATOM 778 N N . GLY A 1 99 ? -48.091 -8.539 4.016 1.00 71.84 1946 GLY A N 1
ATOM 779 C CA . GLY A 1 99 ? -48.711 -7.325 4.499 1.00 75.93 1946 GLY A CA 1
ATOM 780 C C . GLY A 1 99 ? -48.016 -6.031 4.129 1.00 74.79 1946 GLY A C 1
ATOM 781 O O . GLY A 1 99 ? -48.496 -4.962 4.530 1.00 78.78 1946 GLY A O 1
ATOM 782 N N . THR A 1 100 ? -46.897 -6.084 3.400 1.00 85.67 1947 THR A N 1
ATOM 783 C CA . THR A 1 100 ? -46.137 -4.900 3.012 1.00 84.69 1947 THR A CA 1
ATOM 784 C C . THR A 1 100 ? -46.239 -4.629 1.513 1.00 84.79 1947 THR A C 1
ATOM 785 O O . THR A 1 100 ? -46.597 -5.498 0.712 1.00 84.31 1947 THR A O 1
ATOM 789 N N . GLU A 1 101 ? -45.815 -3.418 1.133 1.00 88.27 1948 GLU A N 1
ATOM 790 C CA . GLU A 1 101 ? -45.799 -2.996 -0.265 1.00 88.72 1948 GLU A CA 1
ATOM 791 C C . GLU A 1 101 ? -44.863 -3.835 -1.119 1.00 83.69 1948 GLU A C 1
ATOM 792 O O . GLU A 1 101 ? -44.944 -3.777 -2.355 1.00 84.09 1948 GLU A O 1
ATOM 798 N N . TYR A 1 102 ? -43.977 -4.606 -0.490 1.00 63.84 1949 TYR A N 1
ATOM 799 C CA . TYR A 1 102 ? -43.010 -5.437 -1.192 1.00 63.44 1949 TYR A CA 1
ATOM 800 C C . TYR A 1 102 ? -43.520 -6.857 -1.386 1.00 64.47 1949 TYR A C 1
ATOM 801 O O . TYR A 1 102 ? -42.807 -7.692 -1.961 1.00 64.06 1949 TYR A O 1
ATOM 810 N N . ALA A 1 103 ? -44.720 -7.164 -0.897 1.00 59.71 1950 ALA A N 1
ATOM 811 C CA . ALA A 1 103 ? -45.317 -8.420 -1.294 1.00 60.44 1950 ALA A CA 1
ATOM 812 C C . ALA A 1 103 ? -45.641 -8.322 -2.776 1.00 61.83 1950 ALA A C 1
ATOM 813 O O . ALA A 1 103 ? -45.736 -7.225 -3.342 1.00 63.36 1950 ALA A O 1
ATOM 815 N N . LYS A 1 104 ? -45.768 -9.480 -3.413 1.00 85.22 1951 LYS A N 1
ATOM 816 C CA . LYS A 1 104 ? -46.023 -9.599 -4.851 1.00 86.26 1951 LYS A CA 1
ATOM 817 C C . LYS A 1 104 ? -44.823 -9.116 -5.669 1.00 84.27 1951 LYS A C 1
ATOM 818 O O . LYS A 1 104 ? -44.951 -8.813 -6.865 1.00 84.55 1951 LYS A O 1
ATOM 824 N N . ILE A 1 105 ? -43.662 -9.023 -5.010 1.00 64.65 1952 ILE A N 1
ATOM 825 C CA . ILE A 1 105 ? -42.367 -9.028 -5.667 1.00 64.08 1952 ILE A CA 1
ATOM 826 C C . ILE A 1 105 ? -41.919 -10.488 -5.729 1.00 63.32 1952 ILE A C 1
ATOM 827 O O . ILE A 1 105 ? -41.641 -11.073 -4.663 1.00 63.06 1952 ILE A O 1
ATOM 832 N N . PRO A 1 106 ? -41.830 -11.090 -6.903 1.00 59.34 1953 PRO A N 1
ATOM 833 C CA . PRO A 1 106 ? -41.535 -12.522 -6.974 1.00 58.12 1953 PRO A CA 1
ATOM 834 C C . PRO A 1 106 ? -40.222 -12.839 -6.282 1.00 57.64 1953 PRO A C 1
ATOM 835 O O . PRO A 1 106 ? -39.239 -12.111 -6.407 1.00 58.27 1953 PRO A O 1
ATOM 839 N N . VAL A 1 107 ? -40.253 -13.888 -5.474 1.00 52.10 1954 VAL A N 1
ATOM 840 C CA . VAL A 1 107 ? -39.101 -14.379 -4.744 1.00 51.06 1954 VAL A CA 1
ATOM 841 C C . VAL A 1 107 ? -38.840 -15.790 -5.240 1.00 49.09 1954 VAL A C 1
ATOM 842 O O . VAL A 1 107 ? -39.724 -16.649 -5.156 1.00 48.70 1954 VAL A O 1
ATOM 846 N N . ARG A 1 108 ? -37.611 -16.050 -5.661 1.00 71.55 1955 ARG A N 1
ATOM 847 C CA . ARG A 1 108 ? -37.248 -17.273 -6.358 1.00 69.77 1955 ARG A CA 1
ATOM 848 C C . ARG A 1 108 ? -35.955 -17.808 -5.766 1.00 67.83 1955 ARG A C 1
ATOM 849 O O . ARG A 1 108 ? -35.179 -17.069 -5.165 1.00 67.36 1955 ARG A O 1
ATOM 857 N N . ALA A 1 109 ? -35.755 -19.110 -5.906 1.00 70.52 1956 ALA A N 1
ATOM 858 C CA . ALA A 1 109 ? -34.540 -19.780 -5.488 1.00 68.28 1956 ALA A CA 1
ATOM 859 C C . ALA A 1 109 ? -33.636 -19.952 -6.704 1.00 67.88 1956 ALA A C 1
ATOM 860 O O . ALA A 1 109 ? -33.841 -19.336 -7.755 1.00 69.80 1956 ALA A O 1
ATOM 862 N N . GLY A 1 110 ? -32.610 -20.780 -6.553 1.00 97.19 1957 GLY A N 1
ATOM 863 C CA . GLY A 1 110 ? -31.760 -21.146 -7.661 1.00 97.51 1957 GLY A CA 1
ATOM 864 C C . GLY A 1 110 ? -30.587 -20.239 -7.934 1.00 96.61 1957 GLY A C 1
ATOM 865 O O . GLY A 1 110 ? -29.973 -20.368 -9.003 1.00 98.36 1957 GLY A O 1
ATOM 866 N N . ALA A 1 111 ? -30.246 -19.327 -7.015 1.00 63.11 1958 ALA A N 1
ATOM 867 C CA . ALA A 1 111 ? -29.016 -18.563 -7.219 1.00 61.78 1958 ALA A CA 1
ATOM 868 C C . ALA A 1 111 ? -27.785 -19.356 -6.812 1.00 60.32 1958 ALA A C 1
ATOM 869 O O . ALA A 1 111 ? -26.665 -18.924 -7.114 1.00 59.58 1958 ALA A O 1
ATOM 871 N N . ALA A 1 112 ? -27.989 -20.556 -6.253 1.00 85.90 1959 ALA A N 1
ATOM 872 C CA . ALA A 1 112 ? -26.885 -21.395 -5.806 1.00 87.56 1959 ALA A CA 1
ATOM 873 C C . ALA A 1 112 ? -25.865 -21.610 -6.913 1.00 88.54 1959 ALA A C 1
ATOM 874 O O . ALA A 1 112 ? -24.653 -21.566 -6.671 1.00 89.03 1959 ALA A O 1
ATOM 876 N N . ALA A 1 113 ? -26.342 -21.833 -8.141 1.00 80.56 1960 ALA A N 1
ATOM 877 C CA . ALA A 1 113 ? -25.461 -21.992 -9.290 1.00 82.02 1960 ALA A CA 1
ATOM 878 C C . ALA A 1 113 ? -24.482 -20.833 -9.439 1.00 80.10 1960 ALA A C 1
ATOM 879 O O . ALA A 1 113 ? -23.473 -20.976 -10.140 1.00 81.71 1960 ALA A O 1
ATOM 881 N N . MET A 1 114 ? -24.735 -19.701 -8.774 1.00 80.77 1961 MET A N 1
ATOM 882 C CA . MET A 1 114 ? -23.874 -18.530 -8.904 1.00 80.43 1961 MET A CA 1
ATOM 883 C C . MET A 1 114 ? -23.041 -18.300 -7.650 1.00 79.63 1961 MET A C 1
ATOM 884 O O . MET A 1 114 ? -23.594 -17.954 -6.594 1.00 78.27 1961 MET A O 1
ATOM 889 N N . PRO A 1 115 ? -21.715 -18.512 -7.707 1.00 52.88 1962 PRO A N 1
ATOM 890 C CA . PRO A 1 115 ? -20.860 -18.380 -6.508 1.00 53.45 1962 PRO A CA 1
ATOM 891 C C . PRO A 1 115 ? -20.516 -16.930 -6.207 1.00 53.05 1962 PRO A C 1
ATOM 892 O O . PRO A 1 115 ? -19.371 -16.482 -6.292 1.00 54.95 1962 PRO A O 1
ATOM 896 N N . LEU A 1 116 ? -21.557 -16.184 -5.833 1.00 52.47 1963 LEU A N 1
ATOM 897 C CA . LEU A 1 116 ? -21.400 -14.787 -5.446 1.00 52.64 1963 LEU A CA 1
ATOM 898 C C . LEU A 1 116 ? -20.587 -14.661 -4.156 1.00 53.78 1963 LEU A C 1
ATOM 899 O O . LEU A 1 116 ? -19.832 -13.692 -3.984 1.00 55.80 1963 LEU A O 1
ATOM 904 N N . GLN A 1 117 ? -20.717 -15.637 -3.248 1.00 57.03 1964 GLN A N 1
ATOM 905 C CA . GLN A 1 117 ? -19.952 -15.609 -2.005 1.00 59.34 1964 GLN A CA 1
ATOM 906 C C . GLN A 1 117 ? -18.447 -15.607 -2.268 1.00 62.10 1964 GLN A C 1
ATOM 907 O O . GLN A 1 117 ? -17.673 -15.214 -1.388 1.00 64.52 1964 GLN A O 1
ATOM 913 N N . ALA A 1 118 ? -18.013 -16.064 -3.451 1.00 52.46 1965 ALA A N 1
ATOM 914 C CA . ALA A 1 118 ? -16.592 -16.059 -3.775 1.00 55.29 1965 ALA A CA 1
ATOM 915 C C . ALA A 1 118 ? -15.993 -14.657 -3.714 1.00 57.99 1965 ALA A C 1
ATOM 916 O O . ALA A 1 118 ? -14.766 -14.524 -3.626 1.00 61.53 1965 ALA A O 1
ATOM 918 N N . LEU A 1 119 ? -16.822 -13.608 -3.704 1.00 48.18 1966 LEU A N 1
ATOM 919 C CA . LEU A 1 119 ? -16.255 -12.273 -3.543 1.00 51.96 1966 LEU A CA 1
ATOM 920 C C . LEU A 1 119 ? -15.501 -12.124 -2.220 1.00 55.53 1966 LEU A C 1
ATOM 921 O O . LEU A 1 119 ? -14.683 -11.202 -2.077 1.00 59.97 1966 LEU A O 1
ATOM 926 N N . MET A 1 120 ? -15.731 -13.036 -1.270 1.00 53.51 1967 MET A N 1
ATOM 927 C CA . MET A 1 120 ? -14.986 -13.038 -0.019 1.00 57.65 1967 MET A CA 1
ATOM 928 C C . MET A 1 120 ? -13.487 -13.080 -0.253 1.00 61.49 1967 MET A C 1
ATOM 929 O O . MET A 1 120 ? -12.719 -12.757 0.656 1.00 66.12 1967 MET A O 1
ATOM 934 N N . ALA A 1 121 ? -13.067 -13.435 -1.464 1.00 56.92 1968 ALA A N 1
ATOM 935 C CA . ALA A 1 121 ? -11.668 -13.521 -1.837 1.00 59.81 1968 ALA A CA 1
ATOM 936 C C . ALA A 1 121 ? -11.055 -12.187 -2.266 1.00 63.13 1968 ALA A C 1
ATOM 937 O O . ALA A 1 121 ? -9.825 -12.098 -2.345 1.00 65.41 1968 ALA A O 1
ATOM 939 N N . LEU A 1 122 ? -11.851 -11.139 -2.493 1.00 66.13 1969 LEU A N 1
ATOM 940 C CA . LEU A 1 122 ? -11.252 -9.867 -2.887 1.00 68.56 1969 LEU A CA 1
ATOM 941 C C . LEU A 1 122 ? -10.623 -9.217 -1.654 1.00 71.64 1969 LEU A C 1
ATOM 942 O O . LEU A 1 122 ? -11.273 -9.136 -0.607 1.00 72.33 1969 LEU A O 1
ATOM 947 N N . PRO A 1 123 ? -9.354 -8.802 -1.716 1.00 69.20 1970 PRO A N 1
ATOM 948 C CA . PRO A 1 123 ? -8.682 -8.351 -0.486 1.00 72.25 1970 PRO A CA 1
ATOM 949 C C . PRO A 1 123 ? -9.282 -7.092 0.125 1.00 72.03 1970 PRO A C 1
ATOM 950 O O . PRO A 1 123 ? -9.268 -6.947 1.355 1.00 73.46 1970 PRO A O 1
ATOM 954 N N . GLU A 1 124 ? -9.811 -6.179 -0.691 1.00 78.73 1971 GLU A N 1
ATOM 955 C CA . GLU A 1 124 ? -10.420 -4.970 -0.146 1.00 78.26 1971 GLU A CA 1
ATOM 956 C C . GLU A 1 124 ? -11.615 -5.321 0.735 1.00 79.16 1971 GLU A C 1
ATOM 957 O O . GLU A 1 124 ? -11.787 -4.755 1.818 1.00 79.71 1971 GLU A O 1
ATOM 963 N N . ILE A 1 125 ? -12.445 -6.266 0.276 1.00 53.71 1972 ILE A N 1
ATOM 964 C CA . ILE A 1 125 ? -13.636 -6.690 1.011 1.00 52.69 1972 ILE A CA 1
ATOM 965 C C . ILE A 1 125 ? -13.254 -7.491 2.243 1.00 54.56 1972 ILE A C 1
ATOM 966 O O . ILE A 1 125 ? -13.806 -7.300 3.331 1.00 54.78 1972 ILE A O 1
ATOM 971 N N . ARG A 1 126 ? -12.370 -8.464 2.067 1.00 69.92 1973 ARG A N 1
ATOM 972 C CA . ARG A 1 126 ? -11.929 -9.267 3.198 1.00 70.45 1973 ARG A CA 1
ATOM 973 C C . ARG A 1 126 ? -11.356 -8.376 4.302 1.00 70.29 1973 ARG A C 1
ATOM 974 O O . ARG A 1 126 ? -11.683 -8.545 5.487 1.00 70.33 1973 ARG A O 1
ATOM 982 N N . ASP A 1 127 ? -10.553 -7.380 3.913 1.00 62.38 1974 ASP A N 1
ATOM 983 C CA . ASP A 1 127 ? -9.912 -6.487 4.867 1.00 66.33 1974 ASP A CA 1
ATOM 984 C C . ASP A 1 127 ? -10.908 -5.544 5.526 1.00 65.58 1974 ASP A C 1
ATOM 985 O O . ASP A 1 127 ? -10.807 -5.284 6.737 1.00 68.57 1974 ASP A O 1
ATOM 990 N N . ARG A 1 128 ? -11.866 -5.001 4.768 1.00 80.09 1975 ARG A N 1
ATOM 991 C CA . ARG A 1 128 ? -12.885 -4.194 5.427 1.00 79.88 1975 ARG A CA 1
ATOM 992 C C . ARG A 1 128 ? -13.748 -5.056 6.336 1.00 79.00 1975 ARG A C 1
ATOM 993 O O . ARG A 1 128 ? -14.237 -4.577 7.365 1.00 80.58 1975 ARG A O 1
ATOM 1001 N N . THR A 1 129 ? -13.879 -6.344 6.015 1.00 60.25 1976 THR A N 1
ATOM 1002 C CA . THR A 1 129 ? -14.776 -7.217 6.760 1.00 60.24 1976 THR A CA 1
ATOM 1003 C C . THR A 1 129 ? -14.210 -7.593 8.113 1.00 61.98 1976 THR A C 1
ATOM 1004 O O . THR A 1 129 ? -14.892 -7.449 9.134 1.00 62.90 1976 THR A O 1
ATOM 1008 N N . GLN A 1 130 ? -12.974 -8.099 8.150 1.00 98.69 1977 GLN A N 1
ATOM 1009 C CA . GLN A 1 130 ? -12.444 -8.563 9.434 1.00 101.62 1977 GLN A CA 1
ATOM 1010 C C . GLN A 1 130 ? -12.279 -7.430 10.438 1.00 104.05 1977 GLN A C 1
ATOM 1011 O O . GLN A 1 130 ? -12.557 -7.608 11.628 1.00 105.90 1977 GLN A O 1
ATOM 1017 N N . THR A 1 131 ? -11.863 -6.259 9.982 1.00 72.41 1978 THR A N 1
ATOM 1018 C CA . THR A 1 131 ? -11.637 -5.129 10.873 1.00 76.48 1978 THR A CA 1
ATOM 1019 C C . THR A 1 131 ? -12.924 -4.438 11.309 1.00 75.39 1978 THR A C 1
ATOM 1020 O O . THR A 1 131 ? -12.858 -3.481 12.084 1.00 79.15 1978 THR A O 1
ATOM 1024 N N . ALA A 1 132 ? -14.084 -4.888 10.833 1.00 70.90 1979 ALA A N 1
ATOM 1025 C CA . ALA A 1 132 ? -15.347 -4.256 11.199 1.00 70.18 1979 ALA A CA 1
ATOM 1026 C C . ALA A 1 132 ? -15.641 -4.434 12.691 1.00 74.03 1979 ALA A C 1
ATOM 1027 O O . ALA A 1 132 ? -15.355 -5.475 13.286 1.00 75.41 1979 ALA A O 1
ATOM 1029 N N . ARG A 1 133 ? -16.273 -3.416 13.278 1.00 79.17 1980 ARG A N 1
ATOM 1030 C CA . ARG A 1 133 ? -16.657 -3.451 14.679 1.00 83.32 1980 ARG A CA 1
ATOM 1031 C C . ARG A 1 133 ? -18.162 -3.518 14.891 1.00 81.67 1980 ARG A C 1
ATOM 1032 O O . ARG A 1 133 ? -18.599 -3.908 15.980 1.00 84.57 1980 ARG A O 1
ATOM 1040 N N . SER A 1 134 ? -18.954 -3.136 13.894 1.00 88.15 1981 SER A N 1
ATOM 1041 C CA . SER A 1 134 ? -20.405 -3.252 13.878 1.00 86.30 1981 SER A CA 1
ATOM 1042 C C . SER A 1 134 ? -20.804 -4.134 12.695 1.00 82.02 1981 SER A C 1
ATOM 1043 O O . SER A 1 134 ? -19.957 -4.581 11.922 1.00 80.64 1981 SER A O 1
ATOM 1046 N N . SER A 1 135 ? -22.105 -4.382 12.533 1.00 74.02 1982 SER A N 1
ATOM 1047 C CA . SER A 1 135 ? -22.580 -5.162 11.381 1.00 72.28 1982 SER A CA 1
ATOM 1048 C C . SER A 1 135 ? -22.803 -4.218 10.199 1.00 71.05 1982 SER A C 1
ATOM 1049 O O . SER A 1 135 ? -23.926 -3.889 9.808 1.00 70.00 1982 SER A O 1
ATOM 1052 N N . GLU A 1 136 ? -21.685 -3.798 9.613 1.00 93.27 1983 GLU A N 1
ATOM 1053 C CA . GLU A 1 136 ? -21.646 -2.643 8.728 1.00 91.86 1983 GLU A CA 1
ATOM 1054 C C . GLU A 1 136 ? -22.173 -2.948 7.330 1.00 89.34 1983 GLU A C 1
ATOM 1055 O O . GLU A 1 136 ? -21.897 -4.003 6.750 1.00 88.92 1983 GLU A O 1
ATOM 1061 N N . LEU A 1 137 ? -22.929 -2.004 6.787 1.00 66.98 1984 LEU A N 1
ATOM 1062 C CA . LEU A 1 137 ? -23.366 -2.045 5.399 1.00 63.88 1984 LEU A CA 1
ATOM 1063 C C . LEU A 1 137 ? -22.484 -1.125 4.567 1.00 62.70 1984 LEU A C 1
ATOM 1064 O O . LEU A 1 137 ? -22.251 0.029 4.948 1.00 63.11 1984 LEU A O 1
ATOM 1069 N N . SER A 1 138 ? -21.970 -1.650 3.455 1.00 51.47 1985 SER A N 1
ATOM 1070 C CA . SER A 1 138 ? -21.281 -0.856 2.444 1.00 50.60 1985 SER A CA 1
ATOM 1071 C C . SER A 1 138 ? -21.824 -1.217 1.061 1.00 47.48 1985 SER A C 1
ATOM 1072 O O . SER A 1 138 ? -22.341 -2.321 0.846 1.00 46.47 1985 SER A O 1
ATOM 1075 N N . ILE A 1 139 ? -21.754 -0.264 0.136 1.00 66.42 1986 ILE A N 1
ATOM 1076 C CA . ILE A 1 139 ? -22.257 -0.450 -1.223 1.00 63.43 1986 ILE A CA 1
ATOM 1077 C C . ILE A 1 139 ? -21.131 -0.177 -2.210 1.00 65.61 1986 ILE A C 1
ATOM 1078 O O . ILE A 1 139 ? -20.548 0.913 -2.211 1.00 67.59 1986 ILE A O 1
ATOM 1083 N N . TRP A 1 140 ? -20.866 -1.146 -3.076 1.00 59.46 1987 TRP A N 1
ATOM 1084 C CA . TRP A 1 140 ? -19.816 -1.091 -4.080 1.00 62.23 1987 TRP A CA 1
ATOM 1085 C C . TRP A 1 140 ? -20.454 -1.095 -5.460 1.00 60.17 1987 TRP A C 1
ATOM 1086 O O . TRP A 1 140 ? -21.609 -1.482 -5.622 1.00 56.51 1987 TRP A O 1
ATOM 1097 N N . SER A 1 141 ? -19.727 -0.625 -6.460 1.00 52.75 1988 SER A N 1
ATOM 1098 C CA . SER A 1 141 ? -20.215 -0.711 -7.837 1.00 51.88 1988 SER A CA 1
ATOM 1099 C C . SER A 1 141 ? -19.552 -1.917 -8.487 1.00 54.98 1988 SER A C 1
ATOM 1100 O O . SER A 1 141 ? -18.364 -1.888 -8.804 1.00 58.49 1988 SER A O 1
ATOM 1103 N N . GLY A 1 142 ? -20.313 -2.993 -8.654 1.00 44.02 1989 GLY A N 1
ATOM 1104 C CA . GLY A 1 142 ? -19.758 -4.217 -9.201 1.00 47.28 1989 GLY A CA 1
ATOM 1105 C C . GLY A 1 142 ? -19.462 -4.206 -10.687 1.00 50.04 1989 GLY A C 1
ATOM 1106 O O . GLY A 1 142 ? -18.783 -5.121 -11.161 1.00 52.69 1989 GLY A O 1
ATOM 1107 N N . TYR A 1 143 ? -19.908 -3.186 -11.422 1.00 54.71 1990 TYR A N 1
ATOM 1108 C CA . TYR A 1 143 ? -19.617 -3.070 -12.845 1.00 57.05 1990 TYR A CA 1
ATOM 1109 C C . TYR A 1 143 ? -18.619 -1.959 -13.136 1.00 58.79 1990 TYR A C 1
ATOM 1110 O O . TYR A 1 143 ? -18.444 -1.584 -14.301 1.00 60.09 1990 TYR A O 1
ATOM 1119 N N . ALA A 1 144 ? -17.986 -1.404 -12.100 1.00 69.65 1991 ALA A N 1
ATOM 1120 C CA . ALA A 1 144 ? -16.935 -0.417 -12.297 1.00 71.56 1991 ALA A CA 1
ATOM 1121 C C . ALA A 1 144 ? -17.436 0.680 -13.215 1.00 70.26 1991 ALA A C 1
ATOM 1122 O O . ALA A 1 144 ? -18.431 1.347 -12.919 1.00 67.39 1991 ALA A O 1
ATOM 1124 N N . ASP A 1 145 ? -16.780 0.798 -14.370 1.00 68.21 1992 ASP A N 1
ATOM 1125 C CA . ASP A 1 145 ? -17.165 1.690 -15.455 1.00 72.35 1992 ASP A CA 1
ATOM 1126 C C . ASP A 1 145 ? -17.442 0.909 -16.728 1.00 72.37 1992 ASP A C 1
ATOM 1127 O O . ASP A 1 145 ? -17.260 1.435 -17.825 1.00 76.76 1992 ASP A O 1
ATOM 1132 N N . TRP A 1 146 ? -17.833 -0.360 -16.607 1.00 63.43 1993 TRP A N 1
ATOM 1133 C CA . TRP A 1 146 ? -18.018 -1.165 -17.810 1.00 63.99 1993 TRP A CA 1
ATOM 1134 C C . TRP A 1 146 ? -19.157 -0.628 -18.677 1.00 66.13 1993 TRP A C 1
ATOM 1135 O O . TRP A 1 146 ? -19.035 -0.573 -19.908 1.00 69.76 1993 TRP A O 1
ATOM 1146 N N . LEU A 1 147 ? -20.249 -0.166 -18.052 1.00 64.65 1994 LEU A N 1
ATOM 1147 C CA . LEU A 1 147 ? -21.373 0.357 -18.822 1.00 67.17 1994 LEU A CA 1
ATOM 1148 C C . LEU A 1 147 ? -20.977 1.558 -19.681 1.00 73.41 1994 LEU A C 1
ATOM 1149 O O . LEU A 1 147 ? -21.789 2.010 -20.502 1.00 76.70 1994 LEU A O 1
ATOM 1154 N N . GLU A 1 148 ? -19.749 2.061 -19.533 1.00 82.06 1995 GLU A N 1
ATOM 1155 C CA . GLU A 1 148 ? -19.241 3.076 -20.447 1.00 88.63 1995 GLU A CA 1
ATOM 1156 C C . GLU A 1 148 ? -18.908 2.509 -21.819 1.00 91.28 1995 GLU A C 1
ATOM 1157 O O . GLU A 1 148 ? -19.025 3.213 -22.828 1.00 96.94 1995 GLU A O 1
ATOM 1163 N N . HIS A 1 149 ? -18.496 1.247 -21.870 1.00 97.81 1996 HIS A N 1
ATOM 1164 C CA . HIS A 1 149 ? -17.892 0.668 -23.060 1.00 100.77 1996 HIS A CA 1
ATOM 1165 C C . HIS A 1 149 ? -18.536 -0.614 -23.541 1.00 98.11 1996 HIS A C 1
ATOM 1166 O O . HIS A 1 149 ? -18.273 -1.011 -24.685 1.00 101.54 1996 HIS A O 1
ATOM 1173 N N . VAL A 1 150 ? -19.307 -1.306 -22.710 1.00 76.28 1997 VAL A N 1
ATOM 1174 C CA . VAL A 1 150 ? -19.941 -2.550 -23.131 1.00 74.19 1997 VAL A CA 1
ATOM 1175 C C . VAL A 1 150 ? -21.432 -2.413 -22.870 1.00 72.32 1997 VAL A C 1
ATOM 1176 O O . VAL A 1 150 ? -21.862 -1.551 -22.087 1.00 71.43 1997 VAL A O 1
ATOM 1180 N N . PRO A 1 151 ? -22.244 -3.239 -23.521 1.00 74.08 1998 PRO A N 1
ATOM 1181 C CA . PRO A 1 151 ? -23.664 -3.288 -23.178 1.00 72.11 1998 PRO A CA 1
ATOM 1182 C C . PRO A 1 151 ? -23.843 -3.954 -21.828 1.00 66.31 1998 PRO A C 1
ATOM 1183 O O . PRO A 1 151 ? -22.926 -4.571 -21.282 1.00 63.93 1998 PRO A O 1
ATOM 1187 N N . VAL A 1 152 ? -25.060 -3.841 -21.293 1.00 71.67 1999 VAL A N 1
ATOM 1188 C CA . VAL A 1 152 ? -25.317 -4.333 -19.940 1.00 66.76 1999 VAL A CA 1
ATOM 1189 C C . VAL A 1 152 ? -25.096 -5.838 -19.857 1.00 64.23 1999 VAL A C 1
ATOM 1190 O O . VAL A 1 152 ? -24.556 -6.345 -18.868 1.00 61.14 1999 VAL A O 1
ATOM 1194 N N . TRP A 1 153 ? -25.489 -6.581 -20.898 1.00 67.13 2000 TRP A N 1
ATOM 1195 C CA . TRP A 1 153 ? -25.345 -8.033 -20.815 1.00 65.41 2000 TRP A CA 1
ATOM 1196 C C . TRP A 1 153 ? -23.880 -8.463 -20.757 1.00 65.35 2000 TRP A C 1
ATOM 1197 O O . TRP A 1 153 ? -23.564 -9.459 -20.095 1.00 63.04 2000 TRP A O 1
ATOM 1208 N N . ILE A 1 154 ? -22.979 -7.722 -21.419 1.00 64.37 2001 ILE A N 1
ATOM 1209 C CA . ILE A 1 154 ? -21.550 -8.033 -21.373 1.00 64.96 2001 ILE A CA 1
ATOM 1210 C C . ILE A 1 154 ? -20.982 -7.780 -19.983 1.00 61.64 2001 ILE A C 1
ATOM 1211 O O . ILE A 1 154 ? -20.176 -8.568 -19.481 1.00 60.57 2001 ILE A O 1
ATOM 1216 N N . ALA A 1 155 ? -21.360 -6.661 -19.357 1.00 69.08 2002 ALA A N 1
ATOM 1217 C CA . ALA A 1 155 ? -20.902 -6.369 -18.001 1.00 69.79 2002 ALA A CA 1
ATOM 1218 C C . ALA A 1 155 ? -21.395 -7.424 -17.022 1.00 68.84 2002 ALA A C 1
ATOM 1219 O O . ALA A 1 155 ? -20.635 -7.913 -16.170 1.00 70.22 2002 ALA A O 1
ATOM 1221 N N . SER A 1 156 ? -22.662 -7.803 -17.153 1.00 62.22 2003 SER A N 1
ATOM 1222 C CA . SER A 1 156 ? -23.227 -8.856 -16.322 1.00 61.30 2003 SER A CA 1
ATOM 1223 C C . SER A 1 156 ? -22.445 -10.152 -16.484 1.00 63.89 2003 SER A C 1
ATOM 1224 O O . SER A 1 156 ? -22.044 -10.784 -15.498 1.00 64.74 2003 SER A O 1
ATOM 1227 N N . ALA A 1 157 ? -22.222 -10.562 -17.739 1.00 49.85 2004 ALA A N 1
ATOM 1228 C CA . ALA A 1 157 ? -21.509 -11.803 -18.017 1.00 52.29 2004 ALA A CA 1
ATOM 1229 C C . ALA A 1 157 ? -20.074 -11.749 -17.503 1.00 54.57 2004 ALA A C 1
ATOM 1230 O O . ALA A 1 157 ? -19.535 -12.757 -17.035 1.00 56.57 2004 ALA A O 1
ATOM 1232 N N . ARG A 1 158 ? -19.435 -10.583 -17.602 1.00 61.38 2005 ARG A N 1
ATOM 1233 C CA . ARG A 1 158 ? -18.068 -10.425 -17.126 1.00 63.93 2005 ARG A CA 1
ATOM 1234 C C . ARG A 1 158 ? -18.003 -10.623 -15.624 1.00 63.95 2005 ARG A C 1
ATOM 1235 O O . ARG A 1 158 ? -17.136 -11.339 -15.106 1.00 66.32 2005 ARG A O 1
ATOM 1243 N N . PHE A 1 159 ? -18.916 -9.967 -14.911 1.00 61.02 2006 PHE A N 1
ATOM 1244 C CA . PHE A 1 159 ? -19.028 -10.148 -13.471 1.00 60.24 2006 PHE A CA 1
ATOM 1245 C C . PHE A 1 159 ? -19.223 -11.621 -13.135 1.00 61.96 2006 PHE A C 1
ATOM 1246 O O . PHE A 1 159 ? -18.563 -12.151 -12.239 1.00 64.28 2006 PHE A O 1
ATOM 1254 N N . LEU A 1 160 ? -20.091 -12.313 -13.875 1.00 62.96 2007 LEU A N 1
ATOM 1255 C CA . LEU A 1 160 ? -20.352 -13.720 -13.573 1.00 64.78 2007 LEU A CA 1
ATOM 1256 C C . LEU A 1 160 ? -19.106 -14.579 -13.807 1.00 67.62 2007 LEU A C 1
ATOM 1257 O O . LEU A 1 160 ? -18.794 -15.475 -13.003 1.00 67.69 2007 LEU A O 1
ATOM 1262 N N . LEU A 1 161 ? -18.382 -14.315 -14.901 1.00 81.75 2008 LEU A N 1
ATOM 1263 C CA . LEU A 1 161 ? -17.144 -15.040 -15.187 1.00 83.76 2008 LEU A CA 1
ATOM 1264 C C . LEU A 1 161 ? -16.116 -14.813 -14.090 1.00 85.06 2008 LEU A C 1
ATOM 1265 O O . LEU A 1 161 ? -15.400 -15.741 -13.692 1.00 85.36 2008 LEU A O 1
ATOM 1270 N N . LEU A 1 162 ? -16.046 -13.580 -13.584 1.00 60.50 2009 LEU A N 1
ATOM 1271 C CA . LEU A 1 162 ? -15.156 -13.263 -12.472 1.00 61.21 2009 LEU A CA 1
ATOM 1272 C C . LEU A 1 162 ? -15.547 -14.047 -11.234 1.00 60.09 2009 LEU A C 1
ATOM 1273 O O . LEU A 1 162 ? -14.677 -14.571 -10.528 1.00 60.05 2009 LEU A O 1
ATOM 1278 N N . LEU A 1 163 ? -16.855 -14.132 -10.956 1.00 59.51 2010 LEU A N 1
ATOM 1279 C CA . LEU A 1 163 ? -17.332 -14.865 -9.784 1.00 55.86 2010 LEU A CA 1
ATOM 1280 C C . LEU A 1 163 ? -16.870 -16.318 -9.839 1.00 54.39 2010 LEU A C 1
ATOM 1281 O O . LEU A 1 163 ? -16.309 -16.853 -8.865 1.00 51.64 2010 LEU A O 1
ATOM 1286 N N . HIS A 1 164 ? -17.037 -16.958 -11.004 1.00 75.17 2011 HIS A N 1
ATOM 1287 C CA . HIS A 1 164 ? -16.656 -18.367 -11.100 1.00 73.83 2011 HIS A CA 1
ATOM 1288 C C . HIS A 1 164 ? -15.144 -18.556 -11.062 1.00 75.39 2011 HIS A C 1
ATOM 1289 O O . HIS A 1 164 ? -14.652 -19.551 -10.510 1.00 73.64 2011 HIS A O 1
ATOM 1296 N N . ALA A 1 165 ? -14.388 -17.625 -11.650 1.00 60.26 2012 ALA A N 1
ATOM 1297 C CA . ALA A 1 165 ? -12.934 -17.725 -11.580 1.00 61.35 2012 ALA A CA 1
ATOM 1298 C C . ALA A 1 165 ? -12.442 -17.573 -10.142 1.00 59.70 2012 ALA A C 1
ATOM 1299 O O . ALA A 1 165 ? -11.532 -18.294 -9.705 1.00 61.63 2012 ALA A O 1
ATOM 1301 N N . LEU A 1 166 ? -13.075 -16.676 -9.376 1.00 68.02 2013 LEU A N 1
ATOM 1302 C CA . LEU A 1 166 ? -12.711 -16.504 -7.972 1.00 65.47 2013 LEU A CA 1
ATOM 1303 C C . LEU A 1 166 ? -13.055 -17.744 -7.159 1.00 61.34 2013 LEU A C 1
ATOM 1304 O O . LEU A 1 166 ? -12.344 -18.075 -6.201 1.00 59.71 2013 LEU A O 1
ATOM 1309 N N . ASP A 1 167 ? -14.124 -18.448 -7.550 1.00 93.12 2014 ASP A N 1
ATOM 1310 C CA . ASP A 1 167 ? -14.525 -19.668 -6.861 1.00 89.61 2014 ASP A CA 1
ATOM 1311 C C . ASP A 1 167 ? -13.659 -20.877 -7.224 1.00 91.21 2014 ASP A C 1
ATOM 1312 O O . ASP A 1 167 ? -13.595 -21.823 -6.433 1.00 90.81 2014 ASP A O 1
ATOM 1317 N N . ARG A 1 168 ? -12.999 -20.902 -8.391 1.00 107.60 2015 ARG A N 1
ATOM 1318 C CA . ARG A 1 168 ? -12.199 -22.083 -8.716 1.00 109.52 2015 ARG A CA 1
ATOM 1319 C C . ARG A 1 168 ? -10.693 -21.855 -8.724 1.00 112.58 2015 ARG A C 1
ATOM 1320 O O . ARG A 1 168 ? -9.941 -22.834 -8.706 1.00 117.59 2015 ARG A O 1
ATOM 1328 N N . ALA A 1 169 ? -10.237 -20.616 -8.750 1.00 77.50 2016 ALA A N 1
ATOM 1329 C CA . ALA A 1 169 ? -8.810 -20.325 -8.727 1.00 82.68 2016 ALA A CA 1
ATOM 1330 C C . ALA A 1 169 ? -8.599 -18.910 -8.209 1.00 78.23 2016 ALA A C 1
ATOM 1331 O O . ALA A 1 169 ? -8.039 -18.077 -8.933 1.00 78.60 2016 ALA A O 1
ATOM 1333 N N . PRO A 1 170 ? -9.048 -18.595 -6.980 1.00 90.79 2017 PRO A N 1
ATOM 1334 C CA . PRO A 1 170 ? -8.995 -17.196 -6.506 1.00 84.73 2017 PRO A CA 1
ATOM 1335 C C . PRO A 1 170 ? -7.619 -16.557 -6.602 1.00 88.71 2017 PRO A C 1
ATOM 1336 O O . PRO A 1 170 ? -7.532 -15.381 -6.980 1.00 86.84 2017 PRO A O 1
ATOM 1340 N N . GLU A 1 171 ? -6.543 -17.277 -6.254 1.00 112.82 2018 GLU A N 1
ATOM 1341 C CA . GLU A 1 171 ? -5.225 -16.654 -6.307 1.00 114.83 2018 GLU A CA 1
ATOM 1342 C C . GLU A 1 171 ? -4.877 -16.256 -7.728 1.00 119.70 2018 GLU A C 1
ATOM 1343 O O . GLU A 1 171 ? -4.293 -15.192 -7.956 1.00 119.22 2018 GLU A O 1
ATOM 1349 N N . ARG A 1 172 ? -5.184 -17.125 -8.693 1.00 95.92 2019 ARG A N 1
ATOM 1350 C CA . ARG A 1 172 ? -4.878 -16.825 -10.089 1.00 100.81 2019 ARG A CA 1
ATOM 1351 C C . ARG A 1 172 ? -5.669 -15.611 -10.581 1.00 96.26 2019 ARG A C 1
ATOM 1352 O O . ARG A 1 172 ? -5.147 -14.782 -11.340 1.00 98.70 2019 ARG A O 1
ATOM 1360 N N . VAL A 1 173 ? -6.914 -15.459 -10.120 1.00 86.70 2020 VAL A N 1
ATOM 1361 C CA . VAL A 1 173 ? -7.691 -14.274 -10.478 1.00 82.82 2020 VAL A CA 1
ATOM 1362 C C . VAL A 1 173 ? -7.076 -13.033 -9.857 1.00 83.12 2020 VAL A C 1
ATOM 1363 O O . VAL A 1 173 ? -6.924 -11.996 -10.514 1.00 83.48 2020 VAL A O 1
ATOM 1367 N N . LEU A 1 174 ? -6.715 -13.120 -8.575 1.00 84.74 2021 LEU A N 1
ATOM 1368 C CA . LEU A 1 174 ? -6.126 -11.977 -7.894 1.00 85.59 2021 LEU A CA 1
ATOM 1369 C C . LEU A 1 174 ? -4.818 -11.575 -8.552 1.00 90.51 2021 LEU A C 1
ATOM 1370 O O . LEU A 1 174 ? -4.483 -10.388 -8.599 1.00 91.35 2021 LEU A O 1
ATOM 1375 N N . GLN A 1 175 ? -4.080 -12.551 -9.085 1.00 98.97 2022 GLN A N 1
ATOM 1376 C CA . GLN A 1 175 ? -2.793 -12.275 -9.707 1.00 104.41 2022 GLN A CA 1
ATOM 1377 C C . GLN A 1 175 ? -2.945 -11.709 -11.111 1.00 104.70 2022 GLN A C 1
ATOM 1378 O O . GLN A 1 175 ? -2.059 -10.985 -11.584 1.00 108.56 2022 GLN A O 1
ATOM 1384 N N . LEU A 1 176 ? -4.053 -12.039 -11.786 1.00 99.18 2023 LEU A N 1
ATOM 1385 C CA . LEU A 1 176 ? -4.312 -11.533 -13.132 1.00 99.64 2023 LEU A CA 1
ATOM 1386 C C . LEU A 1 176 ? -4.901 -10.120 -13.125 1.00 96.96 2023 LEU A C 1
ATOM 1387 O O . LEU A 1 176 ? -4.550 -9.296 -13.977 1.00 99.57 2023 LEU A O 1
ATOM 1392 N N . VAL A 1 177 ? -5.765 -9.813 -12.154 1.00 104.72 2024 VAL A N 1
ATOM 1393 C CA . VAL A 1 177 ? -6.313 -8.474 -11.991 1.00 102.75 2024 VAL A CA 1
ATOM 1394 C C . VAL A 1 177 ? -5.416 -7.743 -10.998 1.00 105.04 2024 VAL A C 1
ATOM 1395 O O . VAL A 1 177 ? -4.665 -8.368 -10.246 1.00 106.82 2024 VAL A O 1
ATOM 1399 N N . TRP A 1 178 ? -5.478 -6.409 -10.991 1.00 83.42 2025 TRP A N 1
ATOM 1400 C CA . TRP A 1 178 ? -4.581 -5.582 -10.131 1.00 86.55 2025 TRP A CA 1
ATOM 1401 C C . TRP A 1 178 ? -3.075 -5.824 -10.390 1.00 92.37 2025 TRP A C 1
ATOM 1402 O O . TRP A 1 178 ? -2.426 -6.635 -9.733 1.00 93.76 2025 TRP A O 1
ATOM 1413 N N . THR A 1 192 ? -20.247 3.815 -4.208 1.00 96.27 2039 THR A N 1
ATOM 1414 C CA . THR A 1 192 ? -19.110 4.677 -4.538 1.00 99.62 2039 THR A CA 1
ATOM 1415 C C . THR A 1 192 ? -17.872 3.851 -4.953 1.00 99.92 2039 THR A C 1
ATOM 1416 O O . THR A 1 192 ? -17.463 3.934 -6.110 1.00 100.73 2039 THR A O 1
ATOM 1420 N N . PRO A 1 193 ? -17.281 3.050 -4.053 1.00 88.96 2040 PRO A N 1
ATOM 1421 C CA . PRO A 1 193 ? -16.003 2.409 -4.402 1.00 88.53 2040 PRO A CA 1
ATOM 1422 C C . PRO A 1 193 ? -16.168 1.340 -5.480 1.00 85.00 2040 PRO A C 1
ATOM 1423 O O . PRO A 1 193 ? -17.155 0.595 -5.502 1.00 80.47 2040 PRO A O 1
ATOM 1427 N N . TRP A 1 194 ? -15.190 1.276 -6.393 1.00 78.00 2041 TRP A N 1
ATOM 1428 C CA . TRP A 1 194 ? -15.220 0.230 -7.405 1.00 75.22 2041 TRP A CA 1
ATOM 1429 C C . TRP A 1 194 ? -14.646 -1.052 -6.824 1.00 70.55 2041 TRP A C 1
ATOM 1430 O O . TRP A 1 194 ? -13.613 -1.051 -6.151 1.00 72.25 2041 TRP A O 1
ATOM 1441 N N . LEU A 1 195 ? -15.295 -2.151 -7.151 1.00 75.08 2042 LEU A N 1
ATOM 1442 C CA . LEU A 1 195 ? -14.870 -3.466 -6.724 1.00 70.98 2042 LEU A CA 1
ATOM 1443 C C . LEU A 1 195 ? -13.656 -3.953 -7.507 1.00 73.83 2042 LEU A C 1
ATOM 1444 O O . LEU A 1 195 ? -12.950 -4.846 -7.033 1.00 73.03 2042 LEU A O 1
ATOM 1449 N N . TRP A 1 196 ? -13.449 -3.435 -8.720 1.00 68.78 2043 TRP A N 1
ATOM 1450 C CA . TRP A 1 196 ? -12.377 -3.769 -9.647 1.00 72.99 2043 TRP A CA 1
ATOM 1451 C C . TRP A 1 196 ? -11.454 -2.600 -9.962 1.00 80.69 2043 TRP A C 1
ATOM 1452 O O . TRP A 1 196 ? -11.857 -1.435 -9.867 1.00 83.03 2043 TRP A O 1
ATOM 1463 N N . PRO A 1 197 ? -10.221 -2.879 -10.391 1.00 63.20 2044 PRO A N 1
ATOM 1464 C CA . PRO A 1 197 ? -9.308 -1.804 -10.788 1.00 68.18 2044 PRO A CA 1
ATOM 1465 C C . PRO A 1 197 ? -9.738 -1.148 -12.091 1.00 69.97 2044 PRO A C 1
ATOM 1466 O O . PRO A 1 197 ? -10.444 -1.736 -12.912 1.00 67.99 2044 PRO A O 1
ATOM 1470 N N . ALA A 1 198 ? -9.278 0.091 -12.276 1.00 96.90 2045 ALA A N 1
ATOM 1471 C CA . ALA A 1 198 ? -9.635 0.911 -13.439 1.00 99.21 2045 ALA A CA 1
ATOM 1472 C C . ALA A 1 198 ? -8.776 0.537 -14.648 1.00 102.04 2045 ALA A C 1
ATOM 1473 O O . ALA A 1 198 ? -7.679 1.064 -14.836 1.00 103.53 2045 ALA A O 1
ATOM 1475 N N . LEU A 1 199 ? -9.289 -0.358 -15.502 1.00 96.62 2046 LEU A N 1
ATOM 1476 C CA . LEU A 1 199 ? -8.555 -0.841 -16.672 1.00 98.53 2046 LEU A CA 1
ATOM 1477 C C . LEU A 1 199 ? -9.245 -0.472 -17.994 1.00 96.01 2046 LEU A C 1
ATOM 1478 O O . LEU A 1 199 ? -10.474 -0.348 -18.050 1.00 92.06 2046 LEU A O 1
ATOM 1483 N N . PRO A 1 200 ? -8.483 -0.326 -19.082 1.00 114.49 2047 PRO A N 1
ATOM 1484 C CA . PRO A 1 200 ? -9.101 -0.140 -20.400 1.00 112.37 2047 PRO A CA 1
ATOM 1485 C C . PRO A 1 200 ? -9.778 -1.421 -20.855 1.00 108.57 2047 PRO A C 1
ATOM 1486 O O . PRO A 1 200 ? -9.599 -2.494 -20.278 1.00 107.14 2047 PRO A O 1
ATOM 1490 N N . GLU A 1 201 ? -10.555 -1.299 -21.932 1.00 108.48 2048 GLU A N 1
ATOM 1491 C CA . GLU A 1 201 ? -11.362 -2.432 -22.376 1.00 106.13 2048 GLU A CA 1
ATOM 1492 C C . GLU A 1 201 ? -10.526 -3.526 -23.018 1.00 106.93 2048 GLU A C 1
ATOM 1493 O O . GLU A 1 201 ? -10.918 -4.693 -22.973 1.00 104.73 2048 GLU A O 1
ATOM 1499 N N . THR A 1 202 ? -9.395 -3.180 -23.636 1.00 115.04 2049 THR A N 1
ATOM 1500 C CA . THR A 1 202 ? -8.565 -4.204 -24.268 1.00 116.20 2049 THR A CA 1
ATOM 1501 C C . THR A 1 202 ? -8.022 -5.184 -23.231 1.00 114.19 2049 THR A C 1
ATOM 1502 O O . THR A 1 202 ? -8.040 -6.405 -23.437 1.00 113.20 2049 THR A O 1
ATOM 1506 N N . ASP A 1 203 ? -7.488 -4.661 -22.127 1.00 109.17 2050 ASP A N 1
ATOM 1507 C CA . ASP A 1 203 ? -7.028 -5.530 -21.048 1.00 107.27 2050 ASP A CA 1
ATOM 1508 C C . ASP A 1 203 ? -8.174 -6.332 -20.438 1.00 103.38 2050 ASP A C 1
ATOM 1509 O O . ASP A 1 203 ? -7.978 -7.490 -20.057 1.00 102.02 2050 ASP A O 1
ATOM 1514 N N . TRP A 1 204 ? -9.376 -5.745 -20.355 1.00 88.79 2051 TRP A N 1
ATOM 1515 C CA . TRP A 1 204 ? -10.551 -6.495 -19.911 1.00 85.39 2051 TRP A CA 1
ATOM 1516 C C . TRP A 1 204 ? -10.852 -7.654 -20.859 1.00 85.25 2051 TRP A C 1
ATOM 1517 O O . TRP A 1 204 ? -11.197 -8.753 -20.416 1.00 83.13 2051 TRP A O 1
ATOM 1528 N N . ARG A 1 205 ? -10.722 -7.426 -22.168 1.00 104.36 2052 ARG A N 1
ATOM 1529 C CA . ARG A 1 205 ? -10.947 -8.484 -23.154 1.00 104.80 2052 ARG A CA 1
ATOM 1530 C C . ARG A 1 205 ? -9.923 -9.605 -23.004 1.00 105.44 2052 ARG A C 1
ATOM 1531 O O . ARG A 1 205 ? -10.275 -10.793 -22.963 1.00 104.15 2052 ARG A O 1
ATOM 1539 N N . ARG A 1 206 ? -8.642 -9.242 -22.916 1.00 104.61 2053 ARG A N 1
ATOM 1540 C CA . ARG A 1 206 ? -7.610 -10.255 -22.718 1.00 105.50 2053 ARG A CA 1
ATOM 1541 C C . ARG A 1 206 ? -7.850 -11.024 -21.429 1.00 102.52 2053 ARG A C 1
ATOM 1542 O O . ARG A 1 206 ? -7.663 -12.246 -21.377 1.00 102.30 2053 ARG A O 1
ATOM 1550 N N . LEU A 1 207 ? -8.257 -10.319 -20.374 1.00 104.93 2054 LEU A N 1
ATOM 1551 C CA . LEU A 1 207 ? -8.541 -10.967 -19.101 1.00 102.24 2054 LEU A CA 1
ATOM 1552 C C . LEU A 1 207 ? -9.689 -11.957 -19.233 1.00 101.12 2054 LEU A C 1
ATOM 1553 O O . LEU A 1 207 ? -9.599 -13.093 -18.752 1.00 102.81 2054 LEU A O 1
ATOM 1558 N N . GLU A 1 208 ? -10.777 -11.539 -19.893 1.00 89.58 2055 GLU A N 1
ATOM 1559 C CA . GLU A 1 208 ? -11.897 -12.436 -20.155 1.00 88.53 2055 GLU A CA 1
ATOM 1560 C C . GLU A 1 208 ? -11.423 -13.700 -20.849 1.00 92.13 2055 GLU A C 1
ATOM 1561 O O . GLU A 1 208 ? -11.831 -14.812 -20.492 1.00 94.74 2055 GLU A O 1
ATOM 1567 N N . LEU A 1 209 ? -10.561 -13.543 -21.855 1.00 103.29 2056 LEU A N 1
ATOM 1568 C CA . LEU A 1 209 ? -10.032 -14.712 -22.549 1.00 105.35 2056 LEU A CA 1
ATOM 1569 C C . LEU A 1 209 ? -9.231 -15.601 -21.593 1.00 105.16 2056 LEU A C 1
ATOM 1570 O O . LEU A 1 209 ? -9.405 -16.824 -21.574 1.00 106.37 2056 LEU A O 1
ATOM 1575 N N . GLU A 1 210 ? -8.367 -14.998 -20.769 1.00 133.25 2057 GLU A N 1
ATOM 1576 C CA . GLU A 1 210 ? -7.483 -15.777 -19.904 1.00 133.38 2057 GLU A CA 1
ATOM 1577 C C . GLU A 1 210 ? -8.226 -16.496 -18.772 1.00 133.80 2057 GLU A C 1
ATOM 1578 O O . GLU A 1 210 ? -7.738 -17.519 -18.285 1.00 135.47 2057 GLU A O 1
ATOM 1584 N N . LEU A 1 211 ? -9.409 -16.021 -18.369 1.00 112.45 2058 LEU A N 1
ATOM 1585 C CA . LEU A 1 211 ? -10.120 -16.549 -17.205 1.00 113.18 2058 LEU A CA 1
ATOM 1586 C C . LEU A 1 211 ? -10.995 -17.764 -17.518 1.00 115.90 2058 LEU A C 1
ATOM 1587 O O . LEU A 1 211 ? -12.025 -17.965 -16.854 1.00 115.23 2058 LEU A O 1
ATOM 1592 N N . GLN A 1 212 ? -10.613 -18.578 -18.502 1.00 144.76 2059 GLN A N 1
ATOM 1593 C CA . GLN A 1 212 ? -11.212 -19.896 -18.743 1.00 144.88 2059 GLN A CA 1
ATOM 1594 C C . GLN A 1 212 ? -12.737 -19.883 -18.901 1.00 142.82 2059 GLN A C 1
ATOM 1595 O O . GLN A 1 212 ? -13.325 -18.919 -19.390 1.00 142.22 2059 GLN A O 1
ATOM 1601 N N . LEU B 1 6 ? -32.471 0.848 -20.199 1.00 72.22 1853 LEU B N 1
ATOM 1602 C CA . LEU B 1 6 ? -32.048 0.391 -21.556 1.00 68.79 1853 LEU B CA 1
ATOM 1603 C C . LEU B 1 6 ? -31.741 1.534 -22.544 1.00 67.68 1853 LEU B C 1
ATOM 1604 O O . LEU B 1 6 ? -31.004 1.373 -23.506 1.00 64.43 1853 LEU B O 1
ATOM 1609 N N . TRP B 1 7 ? -32.287 2.700 -22.234 1.00 78.08 1854 TRP B N 1
ATOM 1610 C CA . TRP B 1 7 ? -31.922 3.967 -22.837 1.00 77.62 1854 TRP B CA 1
ATOM 1611 C C . TRP B 1 7 ? -30.565 4.440 -22.335 1.00 76.74 1854 TRP B C 1
ATOM 1612 O O . TRP B 1 7 ? -30.054 5.458 -22.817 1.00 75.07 1854 TRP B O 1
ATOM 1623 N N . ARG B 1 8 ? -29.992 3.716 -21.366 1.00 98.98 1855 ARG B N 1
ATOM 1624 C CA . ARG B 1 8 ? -28.696 4.061 -20.799 1.00 95.83 1855 ARG B CA 1
ATOM 1625 C C . ARG B 1 8 ? -27.612 4.093 -21.864 1.00 91.31 1855 ARG B C 1
ATOM 1626 O O . ARG B 1 8 ? -26.867 5.072 -21.978 1.00 88.72 1855 ARG B O 1
ATOM 1634 N N . GLN B 1 9 ? -27.487 3.016 -22.630 1.00 76.95 1856 GLN B N 1
ATOM 1635 C CA . GLN B 1 9 ? -26.469 2.890 -23.664 1.00 71.92 1856 GLN B CA 1
ATOM 1636 C C . GLN B 1 9 ? -27.120 3.010 -25.039 1.00 71.68 1856 GLN B C 1
ATOM 1637 O O . GLN B 1 9 ? -28.342 2.991 -25.171 1.00 74.37 1856 GLN B O 1
ATOM 1643 N N . ARG B 1 10 ? -26.295 3.123 -26.076 1.00 68.61 1857 ARG B N 1
ATOM 1644 C CA . ARG B 1 10 ? -26.810 3.217 -27.446 1.00 67.67 1857 ARG B CA 1
ATOM 1645 C C . ARG B 1 10 ? -27.047 1.823 -28.010 1.00 64.57 1857 ARG B C 1
ATOM 1646 O O . ARG B 1 10 ? -26.173 1.242 -28.657 1.00 60.15 1857 ARG B O 1
ATOM 1654 N N . LEU B 1 11 ? -28.264 1.308 -27.850 1.00 60.92 1858 LEU B N 1
ATOM 1655 C CA . LEU B 1 11 ? -28.571 -0.014 -28.379 1.00 57.79 1858 LEU B CA 1
ATOM 1656 C C . LEU B 1 11 ? -29.493 0.052 -29.605 1.00 56.52 1858 LEU B C 1
ATOM 1657 O O . LEU B 1 11 ? -30.209 1.029 -29.830 1.00 59.39 1858 LEU B O 1
ATOM 1662 N N . TRP B 1 12 ? -29.452 -0.999 -30.422 1.00 51.83 1859 TRP B N 1
ATOM 1663 C CA . TRP B 1 12 ? -30.369 -1.162 -31.555 1.00 50.17 1859 TRP B CA 1
ATOM 1664 C C . TRP B 1 12 ? -31.202 -2.398 -31.278 1.00 51.46 1859 TRP B C 1
ATOM 1665 O O . TRP B 1 12 ? -30.656 -3.501 -31.158 1.00 51.15 1859 TRP B O 1
ATOM 1676 N N . ILE B 1 13 ? -32.503 -2.188 -31.105 1.00 53.27 1860 ILE B N 1
ATOM 1677 C CA . ILE B 1 13 ? -33.492 -3.250 -31.047 1.00 54.86 1860 ILE B CA 1
ATOM 1678 C C . ILE B 1 13 ? -33.974 -3.496 -32.474 1.00 54.52 1860 ILE B C 1
ATOM 1679 O O . ILE B 1 13 ? -34.468 -2.579 -33.131 1.00 54.68 1860 ILE B O 1
ATOM 1684 N N . VAL B 1 14 ? -33.768 -4.701 -32.990 1.00 54.25 1861 VAL B N 1
ATOM 1685 C CA . VAL B 1 14 ? -34.137 -5.017 -34.365 1.00 54.25 1861 VAL B CA 1
ATOM 1686 C C . VAL B 1 14 ? -35.302 -6.004 -34.357 1.00 56.38 1861 VAL B C 1
ATOM 1687 O O . VAL B 1 14 ? -35.186 -7.111 -33.820 1.00 56.96 1861 VAL B O 1
ATOM 1691 N N . ASP B 1 15 ? -36.403 -5.629 -35.003 1.00 57.75 1862 ASP B N 1
ATOM 1692 C CA . ASP B 1 15 ? -37.627 -6.427 -34.983 1.00 60.12 1862 ASP B CA 1
ATOM 1693 C C . ASP B 1 15 ? -38.084 -6.643 -36.416 1.00 60.78 1862 ASP B C 1
ATOM 1694 O O . ASP B 1 15 ? -38.498 -5.689 -37.082 1.00 61.11 1862 ASP B O 1
ATOM 1699 N N . ASP B 1 16 ? -38.032 -7.892 -36.885 1.00 72.58 1863 ASP B N 1
ATOM 1700 C CA . ASP B 1 16 ? -38.468 -8.221 -38.243 1.00 74.03 1863 ASP B CA 1
ATOM 1701 C C . ASP B 1 16 ? -39.674 -9.165 -38.276 1.00 74.62 1863 ASP B C 1
ATOM 1702 O O . ASP B 1 16 ? -39.982 -9.716 -39.339 1.00 75.90 1863 ASP B O 1
ATOM 1707 N N . ARG B 1 17 ? -40.355 -9.374 -37.145 1.00 73.04 1864 ARG B N 1
ATOM 1708 C CA . ARG B 1 17 ? -41.434 -10.351 -37.065 1.00 75.79 1864 ARG B CA 1
ATOM 1709 C C . ARG B 1 17 ? -42.597 -10.051 -38.005 1.00 78.06 1864 ARG B C 1
ATOM 1710 O O . ARG B 1 17 ? -43.445 -10.929 -38.219 1.00 80.52 1864 ARG B O 1
ATOM 1718 N N . THR B 1 18 ? -42.630 -8.862 -38.599 1.00 78.39 1865 THR B N 1
ATOM 1719 C CA . THR B 1 18 ? -43.621 -8.477 -39.590 1.00 80.64 1865 THR B CA 1
ATOM 1720 C C . THR B 1 18 ? -42.957 -8.204 -40.931 1.00 79.75 1865 THR B C 1
ATOM 1721 O O . THR B 1 18 ? -43.340 -7.290 -41.662 1.00 80.59 1865 THR B O 1
ATOM 1725 N N . ALA B 1 19 ? -41.959 -9.002 -41.285 1.00 70.94 1866 ALA B N 1
ATOM 1726 C CA . ALA B 1 19 ? -41.348 -8.809 -42.585 1.00 70.62 1866 ALA B CA 1
ATOM 1727 C C . ALA B 1 19 ? -42.114 -9.540 -43.687 1.00 73.72 1866 ALA B C 1
ATOM 1728 O O . ALA B 1 19 ? -42.239 -9.013 -44.803 1.00 74.85 1866 ALA B O 1
ATOM 1730 N N . TYR B 1 20 ? -42.687 -10.704 -43.378 1.00 98.67 1867 TYR B N 1
ATOM 1731 C CA . TYR B 1 20 ? -43.552 -11.424 -44.303 1.00 100.43 1867 TYR B CA 1
ATOM 1732 C C . TYR B 1 20 ? -44.981 -11.185 -43.838 1.00 100.21 1867 TYR B C 1
ATOM 1733 O O . TYR B 1 20 ? -45.365 -11.599 -42.737 1.00 98.60 1867 TYR B O 1
ATOM 1742 N N . ARG B 1 21 ? -45.748 -10.472 -44.658 1.00 134.26 1868 ARG B N 1
ATOM 1743 C CA . ARG B 1 21 ? -47.187 -10.333 -44.476 1.00 134.59 1868 ARG B CA 1
ATOM 1744 C C . ARG B 1 21 ? -47.842 -10.703 -45.797 1.00 135.42 1868 ARG B C 1
ATOM 1745 O O . ARG B 1 21 ? -47.432 -10.179 -46.856 1.00 135.97 1868 ARG B O 1
ATOM 1753 N N . PRO B 1 22 ? -48.798 -11.636 -45.799 1.00 109.96 1869 PRO B N 1
ATOM 1754 C CA . PRO B 1 22 ? -49.445 -12.063 -47.049 1.00 110.62 1869 PRO B CA 1
ATOM 1755 C C . PRO B 1 22 ? -49.988 -10.913 -47.886 1.00 111.65 1869 PRO B C 1
ATOM 1756 O O . PRO B 1 22 ? -50.791 -10.115 -47.395 1.00 111.99 1869 PRO B O 1
ATOM 1760 N N . HIS B 1 23 ? -49.529 -10.805 -49.134 1.00 109.38 1870 HIS B N 1
ATOM 1761 C CA . HIS B 1 23 ? -50.060 -9.859 -50.128 1.00 110.12 1870 HIS B CA 1
ATOM 1762 C C . HIS B 1 23 ? -50.084 -8.421 -49.605 1.00 110.27 1870 HIS B C 1
ATOM 1763 O O . HIS B 1 23 ? -50.933 -7.610 -49.992 1.00 110.69 1870 HIS B O 1
ATOM 1770 N N . ALA B 1 24 ? -49.100 -8.083 -48.773 1.00 96.19 1871 ALA B N 1
ATOM 1771 C CA . ALA B 1 24 ? -48.908 -6.725 -48.297 1.00 94.26 1871 ALA B CA 1
ATOM 1772 C C . ALA B 1 24 ? -47.434 -6.565 -47.950 1.00 89.79 1871 ALA B C 1
ATOM 1773 O O . ALA B 1 24 ? -46.774 -7.513 -47.511 1.00 89.43 1871 ALA B O 1
ATOM 1775 N N . ASN B 1 25 ? -46.929 -5.354 -48.153 1.00 94.56 1872 ASN B N 1
ATOM 1776 C CA . ASN B 1 25 ? -45.557 -5.047 -47.789 1.00 93.89 1872 ASN B CA 1
ATOM 1777 C C . ASN B 1 25 ? -45.355 -5.228 -46.288 1.00 93.39 1872 ASN B C 1
ATOM 1778 O O . ASN B 1 25 ? -46.211 -4.848 -45.489 1.00 93.10 1872 ASN B O 1
ATOM 1783 N N . GLY B 1 26 ? -44.249 -5.875 -45.914 1.00 87.43 1873 GLY B N 1
ATOM 1784 C CA . GLY B 1 26 ? -43.847 -6.015 -44.529 1.00 86.50 1873 GLY B CA 1
ATOM 1785 C C . GLY B 1 26 ? -43.001 -4.847 -44.054 1.00 85.33 1873 GLY B C 1
ATOM 1786 O O . GLY B 1 26 ? -42.792 -3.861 -44.760 1.00 84.72 1873 GLY B O 1
ATOM 1787 N N . VAL B 1 27 ? -42.476 -4.981 -42.838 1.00 74.46 1874 VAL B N 1
ATOM 1788 C CA . VAL B 1 27 ? -41.663 -3.929 -42.227 1.00 74.43 1874 VAL B CA 1
ATOM 1789 C C . VAL B 1 27 ? -40.576 -4.584 -41.388 1.00 73.24 1874 VAL B C 1
ATOM 1790 O O . VAL B 1 27 ? -40.782 -5.662 -40.830 1.00 71.67 1874 VAL B O 1
ATOM 1794 N N . ILE B 1 28 ? -39.389 -3.978 -41.380 1.00 69.16 1875 ILE B N 1
ATOM 1795 C CA . ILE B 1 28 ? -38.347 -4.273 -40.392 1.00 67.28 1875 ILE B CA 1
ATOM 1796 C C . ILE B 1 28 ? -38.064 -3.001 -39.600 1.00 65.35 1875 ILE B C 1
ATOM 1797 O O . ILE B 1 28 ? -37.685 -1.973 -40.181 1.00 64.41 1875 ILE B O 1
ATOM 1802 N N . TRP B 1 29 ? -38.202 -3.083 -38.279 1.00 62.66 1876 TRP B N 1
ATOM 1803 C CA . TRP B 1 29 ? -38.016 -1.944 -37.392 1.00 61.80 1876 TRP B CA 1
ATOM 1804 C C . TRP B 1 29 ? -36.647 -1.998 -36.728 1.00 60.24 1876 TRP B C 1
ATOM 1805 O O . TRP B 1 29 ? -36.178 -3.067 -36.332 1.00 59.95 1876 TRP B O 1
ATOM 1816 N N . ILE B 1 30 ? -36.023 -0.838 -36.574 1.00 59.46 1877 ILE B N 1
ATOM 1817 C CA . ILE B 1 30 ? -34.834 -0.725 -35.727 1.00 58.72 1877 ILE B CA 1
ATOM 1818 C C . ILE B 1 30 ? -35.020 0.453 -34.770 1.00 59.26 1877 ILE B C 1
ATOM 1819 O O . ILE B 1 30 ? -35.141 1.601 -35.210 1.00 59.70 1877 ILE B O 1
ATOM 1824 N N . TRP B 1 31 ? -35.089 0.160 -33.468 1.00 55.45 1878 TRP B N 1
ATOM 1825 C CA . TRP B 1 31 ? -35.236 1.162 -32.416 1.00 56.56 1878 TRP B CA 1
ATOM 1826 C C . TRP B 1 31 ? -33.878 1.423 -31.771 1.00 56.42 1878 TRP B C 1
ATOM 1827 O O . TRP B 1 31 ? -33.272 0.507 -31.215 1.00 56.11 1878 TRP B O 1
ATOM 1838 N N . GLU B 1 32 ? -33.410 2.665 -31.851 1.00 66.33 1879 GLU B N 1
ATOM 1839 C CA . GLU B 1 32 ? -32.215 3.128 -31.158 1.00 67.77 1879 GLU B CA 1
ATOM 1840 C C . GLU B 1 32 ? -32.652 3.708 -29.825 1.00 69.36 1879 GLU B C 1
ATOM 1841 O O . GLU B 1 32 ? -33.276 4.782 -29.774 1.00 70.77 1879 GLU B O 1
ATOM 1847 N N . THR B 1 33 ? -32.324 2.979 -28.758 1.00 57.77 1880 THR B N 1
ATOM 1848 C CA . THR B 1 33 ? -32.884 3.215 -27.432 1.00 59.18 1880 THR B CA 1
ATOM 1849 C C . THR B 1 33 ? -32.455 4.558 -26.848 1.00 62.00 1880 THR B C 1
ATOM 1850 O O . THR B 1 33 ? -33.294 5.318 -26.351 1.00 63.49 1880 THR B O 1
ATOM 1854 N N . SER B 1 34 ? -31.151 4.858 -26.875 1.00 76.58 1881 SER B N 1
ATOM 1855 C CA . SER B 1 34 ? -30.645 6.052 -26.196 1.00 79.92 1881 SER B CA 1
ATOM 1856 C C . SER B 1 34 ? -31.184 7.335 -26.815 1.00 82.28 1881 SER B C 1
ATOM 1857 O O . SER B 1 34 ? -31.332 8.342 -26.120 1.00 85.93 1881 SER B O 1
ATOM 1860 N N . THR B 1 35 ? -31.415 7.350 -28.123 1.00 61.22 1882 THR B N 1
ATOM 1861 C CA . THR B 1 35 ? -31.860 8.564 -28.803 1.00 63.75 1882 THR B CA 1
ATOM 1862 C C . THR B 1 35 ? -33.328 8.532 -29.218 1.00 61.91 1882 THR B C 1
ATOM 1863 O O . THR B 1 35 ? -33.934 9.596 -29.375 1.00 63.93 1882 THR B O 1
ATOM 1867 N N . GLY B 1 36 ? -33.910 7.349 -29.402 1.00 60.52 1883 GLY B N 1
ATOM 1868 C CA . GLY B 1 36 ? -35.273 7.237 -29.885 1.00 62.27 1883 GLY B CA 1
ATOM 1869 C C . GLY B 1 36 ? -35.404 6.980 -31.370 1.00 60.68 1883 GLY B C 1
ATOM 1870 O O . GLY B 1 36 ? -36.491 7.156 -31.916 1.00 62.37 1883 GLY B O 1
ATOM 1871 N N . ARG B 1 37 ? -34.318 6.639 -32.045 1.00 94.47 1884 ARG B N 1
ATOM 1872 C CA . ARG B 1 37 ? -34.319 6.637 -33.500 1.00 93.31 1884 ARG B CA 1
ATOM 1873 C C . ARG B 1 37 ? -35.042 5.414 -34.051 1.00 90.42 1884 ARG B C 1
ATOM 1874 O O . ARG B 1 37 ? -34.799 4.293 -33.611 1.00 89.07 1884 ARG B O 1
ATOM 1882 N N . LEU B 1 38 ? -35.924 5.617 -35.023 1.00 68.60 1885 LEU B N 1
ATOM 1883 C CA . LEU B 1 38 ? -36.694 4.525 -35.598 1.00 66.98 1885 LEU B CA 1
ATOM 1884 C C . LEU B 1 38 ? -36.344 4.392 -37.075 1.00 66.01 1885 LEU B C 1
ATOM 1885 O O . LEU B 1 38 ? -36.439 5.366 -37.824 1.00 66.57 1885 LEU B O 1
ATOM 1890 N N . PHE B 1 39 ? -35.869 3.215 -37.472 1.00 81.03 1886 PHE B N 1
ATOM 1891 C CA . PHE B 1 39 ? -35.665 2.877 -38.877 1.00 80.49 1886 PHE B CA 1
ATOM 1892 C C . PHE B 1 39 ? -36.815 1.993 -39.314 1.00 80.55 1886 PHE B C 1
ATOM 1893 O O . PHE B 1 39 ? -36.895 0.833 -38.889 1.00 80.22 1886 PHE B O 1
ATOM 1901 N N . VAL B 1 40 ? -37.681 2.522 -40.170 1.00 65.53 1887 VAL B N 1
ATOM 1902 C CA . VAL B 1 40 ? -38.724 1.737 -40.805 1.00 66.42 1887 VAL B CA 1
ATOM 1903 C C . VAL B 1 40 ? -38.168 1.315 -42.160 1.00 66.01 1887 VAL B C 1
ATOM 1904 O O . VAL B 1 40 ? -37.813 2.160 -42.991 1.00 65.78 1887 VAL B O 1
ATOM 1908 N N . LYS B 1 41 ? -38.011 0.012 -42.362 1.00 72.28 1888 LYS B N 1
ATOM 1909 C CA . LYS B 1 41 ? -37.628 -0.537 -43.655 1.00 72.37 1888 LYS B CA 1
ATOM 1910 C C . LYS B 1 41 ? -38.858 -1.248 -44.191 1.00 74.14 1888 LYS B C 1
ATOM 1911 O O . LYS B 1 41 ? -39.204 -2.330 -43.716 1.00 74.94 1888 LYS B O 1
ATOM 1917 N N . ILE B 1 42 ? -39.532 -0.645 -45.158 1.00 87.18 1889 ILE B N 1
ATOM 1918 C CA . ILE B 1 42 ? -40.705 -1.294 -45.729 1.00 88.93 1889 ILE B CA 1
ATOM 1919 C C . ILE B 1 42 ? -40.211 -2.364 -46.697 1.00 88.97 1889 ILE B C 1
ATOM 1920 O O . ILE B 1 42 ? -39.475 -2.069 -47.641 1.00 88.69 1889 ILE B O 1
ATOM 1925 N N . VAL B 1 43 ? -40.593 -3.610 -46.444 1.00 71.07 1890 VAL B N 1
ATOM 1926 C CA . VAL B 1 43 ? -40.204 -4.761 -47.254 1.00 71.89 1890 VAL B CA 1
ATOM 1927 C C . VAL B 1 43 ? -41.278 -4.994 -48.312 1.00 75.79 1890 VAL B C 1
ATOM 1928 O O . VAL B 1 43 ? -42.405 -5.367 -47.978 1.00 77.70 1890 VAL B O 1
ATOM 1932 N N . HIS B 1 44 ? -40.950 -4.761 -49.587 1.00 83.02 1891 HIS B N 1
ATOM 1933 C CA . HIS B 1 44 ? -41.934 -4.982 -50.648 1.00 87.16 1891 HIS B CA 1
ATOM 1934 C C . HIS B 1 44 ? -42.214 -6.473 -50.814 1.00 88.81 1891 HIS B C 1
ATOM 1935 O O . HIS B 1 44 ? -41.368 -7.324 -50.528 1.00 87.05 1891 HIS B O 1
ATOM 1942 N N . ARG B 1 45 ? -43.426 -6.778 -51.289 1.00 94.95 1892 ARG B N 1
ATOM 1943 C CA . ARG B 1 45 ? -43.907 -8.154 -51.408 1.00 97.09 1892 ARG B CA 1
ATOM 1944 C C . ARG B 1 45 ? -43.128 -8.994 -52.408 1.00 98.34 1892 ARG B C 1
ATOM 1945 O O . ARG B 1 45 ? -43.178 -10.227 -52.333 1.00 99.30 1892 ARG B O 1
ATOM 1953 N N . THR B 1 46 ? -42.437 -8.365 -53.354 1.00 90.61 1893 THR B N 1
ATOM 1954 C CA . THR B 1 46 ? -41.668 -9.117 -54.333 1.00 92.24 1893 THR B CA 1
ATOM 1955 C C . THR B 1 46 ? -40.558 -9.933 -53.684 1.00 89.25 1893 THR B C 1
ATOM 1956 O O . THR B 1 46 ? -40.085 -10.905 -54.285 1.00 90.98 1893 THR B O 1
ATOM 1960 N N . THR B 1 47 ? -40.123 -9.531 -52.483 1.00 97.83 1894 THR B N 1
ATOM 1961 C CA . THR B 1 47 ? -39.115 -10.255 -51.711 1.00 95.08 1894 THR B CA 1
ATOM 1962 C C . THR B 1 47 ? -39.386 -11.761 -51.642 1.00 96.92 1894 THR B C 1
ATOM 1963 O O . THR B 1 47 ? -38.457 -12.567 -51.765 1.00 96.76 1894 THR B O 1
ATOM 1967 N N . TRP B 1 48 ? -40.647 -12.160 -51.463 1.00 96.59 1895 TRP B N 1
ATOM 1968 C CA . TRP B 1 48 ? -41.036 -13.548 -51.211 1.00 98.32 1895 TRP B CA 1
ATOM 1969 C C . TRP B 1 48 ? -41.351 -14.351 -52.475 1.00 102.85 1895 TRP B C 1
ATOM 1970 O O . TRP B 1 48 ? -41.699 -15.537 -52.373 1.00 104.82 1895 TRP B O 1
ATOM 1981 N N . ALA B 1 49 ? -41.299 -13.724 -53.646 1.00 110.43 1896 ALA B N 1
ATOM 1982 C CA . ALA B 1 49 ? -41.524 -14.438 -54.894 1.00 115.15 1896 ALA B CA 1
ATOM 1983 C C . ALA B 1 49 ? -40.553 -15.607 -55.015 1.00 115.50 1896 ALA B C 1
ATOM 1984 O O . ALA B 1 49 ? -39.355 -15.467 -54.747 1.00 112.65 1896 ALA B O 1
ATOM 1986 N N . GLY B 1 50 ? -41.081 -16.772 -55.375 1.00 119.66 1897 GLY B N 1
ATOM 1987 C CA . GLY B 1 50 ? -40.274 -17.964 -55.547 1.00 120.83 1897 GLY B CA 1
ATOM 1988 C C . GLY B 1 50 ? -39.761 -18.513 -54.233 1.00 117.22 1897 GLY B C 1
ATOM 1989 O O . GLY B 1 50 ? -39.893 -19.707 -53.965 1.00 118.83 1897 GLY B O 1
ATOM 1990 N N . ALA B 1 55 ? -38.230 -18.097 -45.834 1.00 83.31 1902 ALA B N 1
ATOM 1991 C CA . ALA B 1 55 ? -37.628 -18.212 -44.500 1.00 82.53 1902 ALA B CA 1
ATOM 1992 C C . ALA B 1 55 ? -36.117 -17.942 -44.489 1.00 82.27 1902 ALA B C 1
ATOM 1993 O O . ALA B 1 55 ? -35.606 -17.187 -43.650 1.00 78.62 1902 ALA B O 1
ATOM 1995 N N . GLN B 1 56 ? -35.393 -18.584 -45.407 1.00 92.57 1903 GLN B N 1
ATOM 1996 C CA . GLN B 1 56 ? -34.004 -18.205 -45.616 1.00 90.28 1903 GLN B CA 1
ATOM 1997 C C . GLN B 1 56 ? -33.937 -16.722 -45.945 1.00 88.94 1903 GLN B C 1
ATOM 1998 O O . GLN B 1 56 ? -33.106 -15.980 -45.396 1.00 86.37 1903 GLN B O 1
ATOM 2004 N N . LEU B 1 57 ? -34.876 -16.263 -46.779 1.00 72.97 1904 LEU B N 1
ATOM 2005 C CA . LEU B 1 57 ? -34.891 -14.869 -47.199 1.00 70.63 1904 LEU B CA 1
ATOM 2006 C C . LEU B 1 57 ? -35.100 -13.941 -46.011 1.00 69.39 1904 LEU B C 1
ATOM 2007 O O . LEU B 1 57 ? -34.388 -12.948 -45.862 1.00 67.30 1904 LEU B O 1
ATOM 2012 N N . ALA B 1 58 ? -36.042 -14.255 -45.130 1.00 75.47 1905 ALA B N 1
ATOM 2013 C CA . ALA B 1 58 ? -36.333 -13.302 -44.069 1.00 73.02 1905 ALA B CA 1
ATOM 2014 C C . ALA B 1 58 ? -35.108 -13.090 -43.188 1.00 72.89 1905 ALA B C 1
ATOM 2015 O O . ALA B 1 58 ? -34.672 -11.951 -42.977 1.00 70.32 1905 ALA B O 1
ATOM 2017 N N . LYS B 1 59 ? -34.499 -14.180 -42.722 1.00 62.69 1906 LYS B N 1
ATOM 2018 C CA . LYS B 1 59 ? -33.352 -14.037 -41.830 1.00 57.87 1906 LYS B CA 1
ATOM 2019 C C . LYS B 1 59 ? -32.181 -13.359 -42.530 1.00 56.65 1906 LYS B C 1
ATOM 2020 O O . LYS B 1 59 ? -31.571 -12.427 -41.979 1.00 53.68 1906 LYS B O 1
ATOM 2026 N N . TRP B 1 60 ? -31.903 -13.749 -43.778 1.00 62.81 1907 TRP B N 1
ATOM 2027 C CA . TRP B 1 60 ? -30.728 -13.200 -44.444 1.00 60.35 1907 TRP B CA 1
ATOM 2028 C C . TRP B 1 60 ? -30.941 -11.757 -44.877 1.00 60.66 1907 TRP B C 1
ATOM 2029 O O . TRP B 1 60 ? -30.035 -10.928 -44.718 1.00 58.23 1907 TRP B O 1
ATOM 2040 N N . LYS B 1 61 ? -32.143 -11.435 -45.382 1.00 73.46 1908 LYS B N 1
ATOM 2041 C CA . LYS B 1 61 ? -32.502 -10.070 -45.747 1.00 72.18 1908 LYS B CA 1
ATOM 2042 C C . LYS B 1 61 ? -32.464 -9.158 -44.532 1.00 71.08 1908 LYS B C 1
ATOM 2043 O O . LYS B 1 61 ? -32.015 -8.007 -44.616 1.00 69.69 1908 LYS B O 1
ATOM 2049 N N . CYS B 1 62 ? -32.892 -9.658 -43.377 1.00 65.04 1909 CYS B N 1
ATOM 2050 C CA . CYS B 1 62 ? -32.809 -8.834 -42.184 1.00 63.46 1909 CYS B CA 1
ATOM 2051 C C . CYS B 1 62 ? -31.365 -8.595 -41.777 1.00 60.91 1909 CYS B C 1
ATOM 2052 O O . CYS B 1 62 ? -30.980 -7.462 -41.449 1.00 58.79 1909 CYS B O 1
ATOM 2055 N N . ALA B 1 63 ? -30.551 -9.656 -41.774 1.00 61.39 1910 ALA B N 1
ATOM 2056 C CA . ALA B 1 63 ? -29.151 -9.497 -41.388 1.00 57.34 1910 ALA B CA 1
ATOM 2057 C C . ALA B 1 63 ? -28.466 -8.469 -42.278 1.00 58.21 1910 ALA B C 1
ATOM 2058 O O . ALA B 1 63 ? -27.800 -7.538 -41.788 1.00 56.69 1910 ALA B O 1
ATOM 2060 N N . GLU B 1 64 ? -28.680 -8.596 -43.598 1.00 51.74 1911 GLU B N 1
ATOM 2061 C CA . GLU B 1 64 ? -28.098 -7.673 -44.560 1.00 52.11 1911 GLU B CA 1
ATOM 2062 C C . GLU B 1 64 ? -28.570 -6.257 -44.319 1.00 53.71 1911 GLU B C 1
ATOM 2063 O O . GLU B 1 64 ? -27.812 -5.295 -44.514 1.00 53.70 1911 GLU B O 1
ATOM 2069 N N . HIS B 1 65 ? -29.826 -6.104 -43.906 1.00 52.90 1912 HIS B N 1
ATOM 2070 C CA . HIS B 1 65 ? -30.310 -4.760 -43.637 1.00 52.09 1912 HIS B CA 1
ATOM 2071 C C . HIS B 1 65 ? -29.589 -4.144 -42.443 1.00 51.30 1912 HIS B C 1
ATOM 2072 O O . HIS B 1 65 ? -29.209 -2.960 -42.484 1.00 51.56 1912 HIS B O 1
ATOM 2079 N N . VAL B 1 66 ? -29.418 -4.921 -41.362 1.00 48.55 1913 VAL B N 1
ATOM 2080 C CA . VAL B 1 66 ? -28.672 -4.398 -40.225 1.00 45.77 1913 VAL B CA 1
ATOM 2081 C C . VAL B 1 66 ? -27.295 -3.957 -40.683 1.00 46.79 1913 VAL B C 1
ATOM 2082 O O . VAL B 1 66 ? -26.840 -2.852 -40.362 1.00 47.22 1913 VAL B O 1
ATOM 2086 N N . LEU B 1 67 ? -26.635 -4.786 -41.495 1.00 54.95 1914 LEU B N 1
ATOM 2087 C CA . LEU B 1 67 ? -25.317 -4.408 -41.997 1.00 54.42 1914 LEU B CA 1
ATOM 2088 C C . LEU B 1 67 ? -25.357 -3.105 -42.788 1.00 58.61 1914 LEU B C 1
ATOM 2089 O O . LEU B 1 67 ? -24.476 -2.251 -42.627 1.00 59.41 1914 LEU B O 1
ATOM 2094 N N . THR B 1 68 ? -26.378 -2.919 -43.633 1.00 48.91 1915 THR B N 1
ATOM 2095 C CA . THR B 1 68 ? -26.460 -1.696 -44.433 1.00 51.21 1915 THR B CA 1
ATOM 2096 C C . THR B 1 68 ? -26.642 -0.468 -43.551 1.00 52.46 1915 THR B C 1
ATOM 2097 O O . THR B 1 68 ? -25.994 0.568 -43.775 1.00 54.96 1915 THR B O 1
ATOM 2101 N N . MET B 1 69 ? -27.532 -0.566 -42.548 1.00 66.78 1916 MET B N 1
ATOM 2102 C CA . MET B 1 69 ? -27.761 0.561 -41.648 1.00 66.81 1916 MET B CA 1
ATOM 2103 C C . MET B 1 69 ? -26.526 0.863 -40.815 1.00 67.52 1916 MET B C 1
ATOM 2104 O O . MET B 1 69 ? -26.255 2.031 -40.512 1.00 69.69 1916 MET B O 1
ATOM 2109 N N . LEU B 1 70 ? -25.767 -0.169 -40.439 1.00 53.75 1917 LEU B N 1
ATOM 2110 C CA . LEU B 1 70 ? -24.487 0.056 -39.775 1.00 53.21 1917 LEU B CA 1
ATOM 2111 C C . LEU B 1 70 ? -23.534 0.822 -40.681 1.00 58.07 1917 LEU B C 1
ATOM 2112 O O . LEU B 1 70 ? -22.939 1.826 -40.263 1.00 60.24 1917 LEU B O 1
ATOM 2117 N N . ARG B 1 71 ? -23.386 0.369 -41.938 1.00 67.63 1918 ARG B N 1
ATOM 2118 C CA . ARG B 1 71 ? -22.458 1.029 -42.855 1.00 69.62 1918 ARG B CA 1
ATOM 2119 C C . ARG B 1 71 ? -22.817 2.486 -43.065 1.00 74.97 1918 ARG B C 1
ATOM 2120 O O . ARG B 1 71 ? -21.932 3.312 -43.305 1.00 77.41 1918 ARG B O 1
ATOM 2128 N N . SER B 1 72 ? -24.096 2.824 -42.967 1.00 58.20 1919 SER B N 1
ATOM 2129 C CA . SER B 1 72 ? -24.512 4.200 -43.172 1.00 61.68 1919 SER B CA 1
ATOM 2130 C C . SER B 1 72 ? -24.357 5.053 -41.920 1.00 64.66 1919 SER B C 1
ATOM 2131 O O . SER B 1 72 ? -24.651 6.251 -41.970 1.00 68.55 1919 SER B O 1
ATOM 2134 N N . GLN B 1 73 ? -23.890 4.473 -40.807 1.00 82.93 1920 GLN B N 1
ATOM 2135 C CA . GLN B 1 73 ? -23.728 5.320 -39.625 1.00 85.99 1920 GLN B CA 1
ATOM 2136 C C . GLN B 1 73 ? -22.291 5.790 -39.465 1.00 88.40 1920 GLN B C 1
ATOM 2137 O O . GLN B 1 73 ? -21.346 5.035 -39.740 1.00 86.76 1920 GLN B O 1
ATOM 2143 N N . PRO B 1 74 ? -22.126 7.025 -39.000 1.00 70.68 1921 PRO B N 1
ATOM 2144 C CA . PRO B 1 74 ? -20.795 7.478 -38.624 1.00 73.20 1921 PRO B CA 1
ATOM 2145 C C . PRO B 1 74 ? -20.326 6.663 -37.436 1.00 71.85 1921 PRO B C 1
ATOM 2146 O O . PRO B 1 74 ? -21.121 6.093 -36.685 1.00 69.35 1921 PRO B O 1
ATOM 2150 N N . THR B 1 75 ? -19.008 6.605 -37.283 1.00 88.65 1922 THR B N 1
ATOM 2151 C CA . THR B 1 75 ? -18.415 5.812 -36.215 1.00 85.12 1922 THR B CA 1
ATOM 2152 C C . THR B 1 75 ? -18.814 6.345 -34.834 1.00 86.53 1922 THR B C 1
ATOM 2153 O O . THR B 1 75 ? -18.925 5.573 -33.869 1.00 83.22 1922 THR B O 1
ATOM 2157 N N . GLU B 1 76 ? -19.074 7.652 -34.735 1.00 95.09 1923 GLU B N 1
ATOM 2158 C CA . GLU B 1 76 ? -19.468 8.267 -33.472 1.00 95.87 1923 GLU B CA 1
ATOM 2159 C C . GLU B 1 76 ? -20.848 7.822 -33.008 1.00 94.69 1923 GLU B C 1
ATOM 2160 O O . GLU B 1 76 ? -21.150 7.924 -31.819 1.00 94.39 1923 GLU B O 1
ATOM 2166 N N . GLU B 1 77 ? -21.685 7.324 -33.918 1.00 84.84 1924 GLU B N 1
ATOM 2167 C CA . GLU B 1 77 ? -23.076 7.004 -33.625 1.00 82.99 1924 GLU B CA 1
ATOM 2168 C C . GLU B 1 77 ? -23.385 5.524 -33.786 1.00 77.49 1924 GLU B C 1
ATOM 2169 O O . GLU B 1 77 ? -24.558 5.152 -33.878 1.00 76.20 1924 GLU B O 1
ATOM 2175 N N . LEU B 1 78 ? -22.367 4.674 -33.820 1.00 63.02 1925 LEU B N 1
ATOM 2176 C CA . LEU B 1 78 ? -22.616 3.250 -33.941 1.00 58.51 1925 LEU B CA 1
ATOM 2177 C C . LEU B 1 78 ? -23.227 2.707 -32.652 1.00 57.15 1925 LEU B C 1
ATOM 2178 O O . LEU B 1 78 ? -22.850 3.132 -31.546 1.00 58.58 1925 LEU B O 1
ATOM 2183 N N . PRO B 1 79 ? -24.145 1.744 -32.750 1.00 66.22 1926 PRO B N 1
ATOM 2184 C CA . PRO B 1 79 ? -24.770 1.216 -31.534 1.00 65.84 1926 PRO B CA 1
ATOM 2185 C C . PRO B 1 79 ? -23.724 0.508 -30.697 1.00 64.78 1926 PRO B C 1
ATOM 2186 O O . PRO B 1 79 ? -22.785 -0.086 -31.228 1.00 63.56 1926 PRO B O 1
ATOM 2190 N N . ARG B 1 80 ? -23.866 0.584 -29.379 1.00 70.56 1927 ARG B N 1
ATOM 2191 C CA . ARG B 1 80 ? -22.925 -0.169 -28.566 1.00 69.97 1927 ARG B CA 1
ATOM 2192 C C . ARG B 1 80 ? -23.303 -1.640 -28.489 1.00 68.94 1927 ARG B C 1
ATOM 2193 O O . ARG B 1 80 ? -22.447 -2.478 -28.200 1.00 68.88 1927 ARG B O 1
ATOM 2201 N N . GLY B 1 81 ? -24.531 -1.982 -28.852 1.00 58.47 1928 GLY B N 1
ATOM 2202 C CA . GLY B 1 81 ? -24.947 -3.371 -28.884 1.00 58.13 1928 GLY B CA 1
ATOM 2203 C C . GLY B 1 81 ? -26.204 -3.530 -29.706 1.00 57.77 1928 GLY B C 1
ATOM 2204 O O . GLY B 1 81 ? -27.004 -2.600 -29.843 1.00 58.42 1928 GLY B O 1
ATOM 2205 N N . ILE B 1 82 ? -26.402 -4.739 -30.216 1.00 53.18 1929 ILE B N 1
ATOM 2206 C CA . ILE B 1 82 ? -27.520 -5.034 -31.096 1.00 52.88 1929 ILE B CA 1
ATOM 2207 C C . ILE B 1 82 ? -28.325 -6.170 -30.487 1.00 54.40 1929 ILE B C 1
ATOM 2208 O O . ILE B 1 82 ? -27.755 -7.192 -30.088 1.00 55.16 1929 ILE B O 1
ATOM 2213 N N . VAL B 1 83 ? -29.637 -5.959 -30.371 1.00 60.83 1930 VAL B N 1
ATOM 2214 C CA . VAL B 1 83 ? -30.599 -6.934 -29.862 1.00 62.07 1930 VAL B CA 1
ATOM 2215 C C . VAL B 1 83 ? -31.545 -7.316 -30.998 1.00 61.39 1930 VAL B C 1
ATOM 2216 O O . VAL B 1 83 ? -32.283 -6.461 -31.502 1.00 61.19 1930 VAL B O 1
ATOM 2220 N N . LEU B 1 84 ? -31.541 -8.592 -31.402 1.00 66.24 1931 LEU B N 1
ATOM 2221 C CA . LEU B 1 84 ? -32.427 -9.091 -32.459 1.00 65.47 1931 LEU B CA 1
ATOM 2222 C C . LEU B 1 84 ? -33.612 -9.819 -31.841 1.00 66.79 1931 LEU B C 1
ATOM 2223 O O . LEU B 1 84 ? -33.439 -10.629 -30.925 1.00 68.41 1931 LEU B O 1
ATOM 2228 N N . ALA B 1 85 ? -34.819 -9.557 -32.358 1.00 66.28 1932 ALA B N 1
ATOM 2229 C CA . ALA B 1 85 ? -35.998 -10.206 -31.784 1.00 70.44 1932 ALA B CA 1
ATOM 2230 C C . ALA B 1 85 ? -36.039 -11.691 -32.117 1.00 71.74 1932 ALA B C 1
ATOM 2231 O O . ALA B 1 85 ? -36.556 -12.488 -31.321 1.00 75.33 1932 ALA B O 1
ATOM 2233 N N . GLN B 1 86 ? -35.523 -12.082 -33.286 1.00 67.95 1933 GLN B N 1
ATOM 2234 C CA . GLN B 1 86 ? -35.529 -13.478 -33.709 1.00 69.19 1933 GLN B CA 1
ATOM 2235 C C . GLN B 1 86 ? -34.107 -14.001 -33.801 1.00 66.76 1933 GLN B C 1
ATOM 2236 O O . GLN B 1 86 ? -33.257 -13.389 -34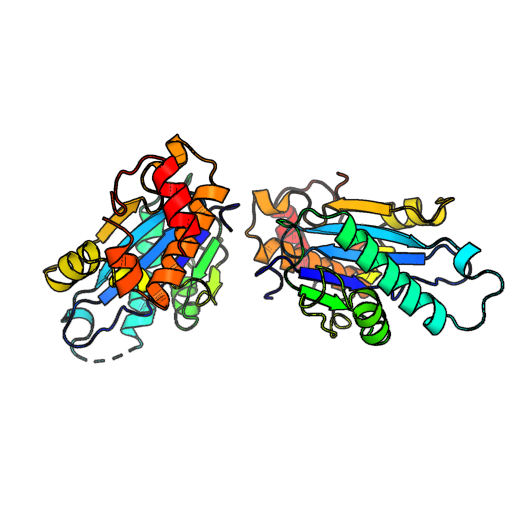.451 1.00 63.44 1933 GLN B O 1
ATOM 2242 N N . THR B 1 87 ? -33.867 -15.138 -33.149 1.00 72.76 1934 THR B N 1
ATOM 2243 C CA . THR B 1 87 ? -32.533 -15.708 -33.052 1.00 72.01 1934 THR B CA 1
ATOM 2244 C C . THR B 1 87 ? -32.062 -16.341 -34.358 1.00 72.29 1934 THR B C 1
ATOM 2245 O O . THR B 1 87 ? -30.849 -16.509 -34.550 1.00 73.57 1934 THR B O 1
ATOM 2249 N N . ALA B 1 88 ? -32.984 -16.621 -35.286 1.00 77.90 1935 ALA B N 1
ATOM 2250 C CA . ALA B 1 88 ? -32.626 -17.347 -36.502 1.00 78.91 1935 ALA B CA 1
ATOM 2251 C C . ALA B 1 88 ? -31.630 -16.587 -37.373 1.00 77.52 1935 ALA B C 1
ATOM 2252 O O . ALA B 1 88 ? -30.861 -17.209 -38.117 1.00 79.31 1935 ALA B O 1
ATOM 2254 N N . SER B 1 89 ? -31.612 -15.260 -37.296 1.00 62.10 1936 SER B N 1
ATOM 2255 C CA . SER B 1 89 ? -30.707 -14.478 -38.120 1.00 60.55 1936 SER B CA 1
ATOM 2256 C C . SER B 1 89 ? -29.475 -14.007 -37.358 1.00 61.20 1936 SER B C 1
ATOM 2257 O O . SER B 1 89 ? -28.757 -13.119 -37.839 1.00 59.63 1936 SER B O 1
ATOM 2260 N N . MET B 1 90 ? -29.210 -14.579 -36.179 1.00 75.45 1937 MET B N 1
ATOM 2261 C CA . MET B 1 90 ? -28.020 -14.173 -35.443 1.00 76.57 1937 MET B CA 1
ATOM 2262 C C . MET B 1 90 ? -26.745 -14.726 -36.070 1.00 79.28 1937 MET B C 1
ATOM 2263 O O . MET B 1 90 ? -25.755 -13.999 -36.208 1.00 78.95 1937 MET B O 1
ATOM 2268 N N . ASP B 1 91 ? -26.747 -15.998 -36.461 1.00 71.04 1938 ASP B N 1
ATOM 2269 C CA . ASP B 1 91 ? -25.609 -16.536 -37.201 1.00 74.57 1938 ASP B CA 1
ATOM 2270 C C . ASP B 1 91 ? -25.396 -15.776 -38.505 1.00 71.90 1938 ASP B C 1
ATOM 2271 O O . ASP B 1 91 ? -24.255 -15.347 -38.758 1.00 73.23 1938 ASP B O 1
ATOM 2276 N N . PRO B 1 92 ? -26.418 -15.555 -39.361 1.00 70.14 1939 PRO B N 1
ATOM 2277 C CA . PRO B 1 92 ? -26.185 -14.737 -40.568 1.00 66.86 1939 PRO B CA 1
ATOM 2278 C C . PRO B 1 92 ? -25.609 -13.360 -40.286 1.00 63.63 1939 PRO B C 1
ATOM 2279 O O . PRO B 1 92 ? -24.651 -12.954 -40.969 1.00 62.80 1939 PRO B O 1
ATOM 2283 N N . LEU B 1 93 ? -26.161 -12.624 -39.309 1.00 58.70 1940 LEU B N 1
ATOM 2284 C CA . LEU B 1 93 ? -25.590 -11.326 -38.948 1.00 56.54 1940 LEU B CA 1
ATOM 2285 C C . LEU B 1 93 ? -24.103 -11.461 -38.628 1.00 58.77 1940 LEU B C 1
ATOM 2286 O O . LEU B 1 93 ? -23.262 -10.800 -39.251 1.00 56.97 1940 LEU B O 1
ATOM 2291 N N . LYS B 1 94 ? -23.755 -12.357 -37.701 1.00 54.16 1941 LYS B N 1
ATOM 2292 C CA . LYS B 1 94 ? -22.348 -12.616 -37.421 1.00 57.03 1941 LYS B CA 1
ATOM 2293 C C . LYS B 1 94 ? -21.576 -12.862 -38.707 1.00 57.81 1941 LYS B C 1
ATOM 2294 O O . LYS B 1 94 ? -20.519 -12.259 -38.944 1.00 57.48 1941 LYS B O 1
ATOM 2300 N N . THR B 1 95 ? -22.134 -13.715 -39.575 1.00 56.86 1942 THR B N 1
ATOM 2301 C CA . THR B 1 95 ? -21.459 -14.093 -40.811 1.00 58.34 1942 THR B CA 1
ATOM 2302 C C . THR B 1 95 ? -21.260 -12.896 -41.723 1.00 53.01 1942 THR B C 1
ATOM 2303 O O . THR B 1 95 ? -20.221 -12.772 -42.378 1.00 53.98 1942 THR B O 1
ATOM 2307 N N . LEU B 1 96 ? -22.241 -12.009 -41.796 1.00 61.51 1943 LEU B N 1
ATOM 2308 C CA . LEU B 1 96 ? -22.026 -10.867 -42.661 1.00 57.98 1943 LEU B CA 1
ATOM 2309 C C . LEU B 1 96 ? -21.108 -9.835 -42.037 1.00 57.04 1943 LEU B C 1
ATOM 2310 O O . LEU B 1 96 ? -20.571 -8.993 -42.764 1.00 55.85 1943 LEU B O 1
ATOM 2315 N N . LEU B 1 97 ? -20.886 -9.886 -40.723 1.00 54.52 1944 LEU B N 1
ATOM 2316 C CA . LEU B 1 97 ? -20.085 -8.853 -40.081 1.00 53.87 1944 LEU B CA 1
ATOM 2317 C C . LEU B 1 97 ? -18.627 -9.248 -39.909 1.00 56.94 1944 LEU B C 1
ATOM 2318 O O . LEU B 1 97 ? -17.794 -8.368 -39.659 1.00 56.59 1944 LEU B O 1
ATOM 2323 N N . ALA B 1 98 ? -18.304 -10.530 -40.048 1.00 52.03 1945 ALA B N 1
ATOM 2324 C CA . ALA B 1 98 ? -16.920 -10.954 -39.997 1.00 54.79 1945 ALA B CA 1
ATOM 2325 C C . ALA B 1 98 ? -16.103 -10.153 -41.004 1.00 55.45 1945 ALA B C 1
ATOM 2326 O O . ALA B 1 98 ? -16.588 -9.811 -42.079 1.00 54.07 1945 ALA B O 1
ATOM 2328 N N . GLY B 1 99 ? -14.887 -9.792 -40.622 1.00 64.88 1946 GLY B N 1
ATOM 2329 C CA . GLY B 1 99 ? -14.001 -9.049 -41.492 1.00 69.13 1946 GLY B CA 1
ATOM 2330 C C . GLY B 1 99 ? -14.289 -7.571 -41.665 1.00 67.18 1946 GLY B C 1
ATOM 2331 O O . GLY B 1 99 ? -13.490 -6.881 -42.317 1.00 67.35 1946 GLY B O 1
ATOM 2332 N N . THR B 1 100 ? -15.352 -7.044 -41.064 1.00 59.80 1947 THR B N 1
ATOM 2333 C CA . THR B 1 100 ? -15.705 -5.632 -41.177 1.00 55.38 1947 THR B CA 1
ATOM 2334 C C . THR B 1 100 ? -15.381 -4.939 -39.862 1.00 55.17 1947 THR B C 1
ATOM 2335 O O . THR B 1 100 ? -15.020 -5.583 -38.870 1.00 58.15 1947 THR B O 1
ATOM 2339 N N . GLU B 1 101 ? -15.474 -3.602 -39.865 1.00 77.38 1948 GLU B N 1
ATOM 2340 C CA . GLU B 1 101 ? -15.245 -2.850 -38.628 1.00 77.38 1948 GLU B CA 1
ATOM 2341 C C . GLU B 1 101 ? -16.316 -3.085 -37.560 1.00 75.88 1948 GLU B C 1
ATOM 2342 O O . GLU B 1 101 ? -16.083 -2.735 -36.403 1.00 76.65 1948 GLU B O 1
ATOM 2348 N N . TYR B 1 102 ? -17.463 -3.663 -37.919 1.00 54.30 1949 TYR B N 1
ATOM 2349 C CA . TYR B 1 102 ? -18.611 -3.881 -37.040 1.00 52.92 1949 TYR B CA 1
ATOM 2350 C C . TYR B 1 102 ? -18.628 -5.263 -36.385 1.00 55.44 1949 TYR B C 1
ATOM 2351 O O . TYR B 1 102 ? -19.583 -5.571 -35.661 1.00 53.71 1949 TYR B O 1
ATOM 2360 N N . ALA B 1 103 ? -17.599 -6.095 -36.608 1.00 57.12 1950 ALA B N 1
ATOM 2361 C CA . ALA B 1 103 ? -17.524 -7.422 -35.987 1.00 56.90 1950 ALA B CA 1
ATOM 2362 C C . ALA B 1 103 ? -17.384 -7.402 -34.449 1.00 57.15 1950 ALA B C 1
ATOM 2363 O O . ALA B 1 103 ? -17.655 -8.420 -33.796 1.00 56.59 1950 ALA B O 1
ATOM 2365 N N . LYS B 1 104 ? -16.969 -6.301 -33.837 1.00 77.81 1951 LYS B N 1
ATOM 2366 C CA . LYS B 1 104 ? -16.858 -6.281 -32.384 1.00 77.68 1951 LYS B CA 1
ATOM 2367 C C . LYS B 1 104 ? -17.973 -5.489 -31.711 1.00 75.35 1951 LYS B C 1
ATOM 2368 O O . LYS B 1 104 ? -17.797 -4.961 -30.608 1.00 75.78 1951 LYS B O 1
ATOM 2374 N N . ILE B 1 105 ? -19.136 -5.391 -32.353 1.00 53.67 1952 ILE B N 1
ATOM 2375 C CA . ILE B 1 105 ? -20.351 -4.938 -31.706 1.00 52.66 1952 ILE B CA 1
ATOM 2376 C C . ILE B 1 105 ? -21.076 -6.165 -31.151 1.00 53.40 1952 ILE B C 1
ATOM 2377 O O . ILE B 1 105 ? -21.441 -7.051 -31.939 1.00 52.62 1952 ILE B O 1
ATOM 2382 N N . PRO B 1 106 ? -21.218 -6.307 -29.843 1.00 60.20 1953 PRO B N 1
ATOM 2383 C CA . PRO B 1 106 ? -21.890 -7.490 -29.303 1.00 61.91 1953 PRO B CA 1
ATOM 2384 C C . PRO B 1 106 ? -23.335 -7.549 -29.775 1.00 59.88 1953 PRO B C 1
ATOM 2385 O O . PRO B 1 106 ? -24.059 -6.555 -29.723 1.00 58.77 1953 PRO B O 1
ATOM 2389 N N . VAL B 1 107 ? -23.746 -8.717 -30.264 1.00 54.09 1954 VAL B N 1
ATOM 2390 C CA . VAL B 1 107 ? -25.111 -8.943 -30.736 1.00 53.12 1954 VAL B CA 1
ATOM 2391 C C . VAL B 1 107 ? -25.739 -10.062 -29.918 1.00 57.57 1954 VAL B C 1
ATOM 2392 O O . VAL B 1 107 ? -25.101 -11.084 -29.640 1.00 59.77 1954 VAL B O 1
ATOM 2396 N N . ARG B 1 108 ? -26.980 -9.853 -29.504 1.00 91.96 1955 ARG B N 1
ATOM 2397 C CA . ARG B 1 108 ? -27.681 -10.833 -28.699 1.00 96.79 1955 ARG B CA 1
ATOM 2398 C C . ARG B 1 108 ? -29.106 -10.932 -29.230 1.00 96.80 1955 ARG B C 1
ATOM 2399 O O . ARG B 1 108 ? -29.597 -10.020 -29.901 1.00 93.59 1955 ARG B O 1
ATOM 2407 N N . ALA B 1 109 ? -29.758 -12.064 -28.979 1.00 68.07 1956 ALA B N 1
ATOM 2408 C CA . ALA B 1 109 ? -31.143 -12.223 -29.409 1.00 68.96 1956 ALA B CA 1
ATOM 2409 C C . ALA B 1 109 ? -32.113 -11.968 -28.244 1.00 73.25 1956 ALA B C 1
ATOM 2410 O O . ALA B 1 109 ? -31.738 -11.438 -27.197 1.00 74.76 1956 ALA B O 1
ATOM 2412 N N . GLY B 1 110 ? -33.397 -12.254 -28.461 1.00 82.18 1957 GLY B N 1
ATOM 2413 C CA . GLY B 1 110 ? -34.390 -12.142 -27.409 1.00 86.83 1957 GLY B CA 1
ATOM 2414 C C . GLY B 1 110 ? -34.868 -10.715 -27.220 1.00 84.62 1957 GLY B C 1
ATOM 2415 O O . GLY B 1 110 ? -34.287 -9.982 -26.412 1.00 84.48 1957 GLY B O 1
ATOM 2416 N N . ALA B 1 111 ? -35.921 -10.297 -27.928 1.00 87.74 1958 ALA B N 1
ATOM 2417 C CA . ALA B 1 111 ? -36.414 -8.936 -27.750 1.00 85.94 1958 ALA B CA 1
ATOM 2418 C C . ALA B 1 111 ? -37.933 -8.816 -27.708 1.00 88.62 1958 ALA B C 1
ATOM 2419 O O . ALA B 1 111 ? -38.440 -7.686 -27.667 1.00 87.13 1958 ALA B O 1
ATOM 2421 N N . ALA B 1 112 ? -38.671 -9.932 -27.722 1.00 130.85 1959 ALA B N 1
ATOM 2422 C CA . ALA B 1 112 ? -40.133 -9.895 -27.749 1.00 133.88 1959 ALA B CA 1
ATOM 2423 C C . ALA B 1 112 ? -40.716 -8.964 -26.690 1.00 135.88 1959 ALA B C 1
ATOM 2424 O O . ALA B 1 112 ? -41.738 -8.312 -26.933 1.00 135.84 1959 ALA B O 1
ATOM 2426 N N . ALA B 1 113 ? -40.085 -8.892 -25.506 1.00 130.55 1960 ALA B N 1
ATOM 2427 C CA . ALA B 1 113 ? -40.568 -8.035 -24.420 1.00 132.91 1960 ALA B CA 1
ATOM 2428 C C . ALA B 1 113 ? -40.833 -6.603 -24.864 1.00 128.51 1960 ALA B C 1
ATOM 2429 O O . ALA B 1 113 ? -41.528 -5.858 -24.161 1.00 130.48 1960 ALA B O 1
ATOM 2431 N N . MET B 1 114 ? -40.268 -6.197 -25.996 1.00 100.49 1961 MET B N 1
ATOM 2432 C CA . MET B 1 114 ? -40.481 -4.883 -26.585 1.00 96.44 1961 MET B CA 1
ATOM 2433 C C . MET B 1 114 ? -41.256 -5.081 -27.877 1.00 94.90 1961 MET B C 1
ATOM 2434 O O . MET B 1 114 ? -40.681 -5.508 -28.889 1.00 91.98 1961 MET B O 1
ATOM 2439 N N . PRO B 1 115 ? -42.552 -4.834 -27.888 1.00 81.30 1962 PRO B N 1
ATOM 2440 C CA . PRO B 1 115 ? -43.388 -5.081 -29.077 1.00 80.83 1962 PRO B CA 1
ATOM 2441 C C . PRO B 1 115 ? -43.328 -3.910 -30.044 1.00 76.15 1962 PRO B C 1
ATOM 2442 O O . PRO B 1 115 ? -44.266 -3.122 -30.192 1.00 76.90 1962 PRO B O 1
ATOM 2446 N N . LEU B 1 116 ? -42.176 -3.782 -30.693 1.00 75.13 1963 LEU B N 1
ATOM 2447 C CA . LEU B 1 116 ? -41.989 -2.708 -31.652 1.00 74.55 1963 LEU B CA 1
ATOM 2448 C C . LEU B 1 116 ? -42.951 -2.840 -32.818 1.00 73.08 1963 LEU B C 1
ATOM 2449 O O . LEU B 1 116 ? -43.377 -1.833 -33.399 1.00 75.32 1963 LEU B O 1
ATOM 2454 N N . GLN B 1 117 ? -43.292 -4.076 -33.180 1.00 94.29 1964 GLN B N 1
ATOM 2455 C CA . GLN B 1 117 ? -44.194 -4.331 -34.292 1.00 94.79 1964 GLN B CA 1
ATOM 245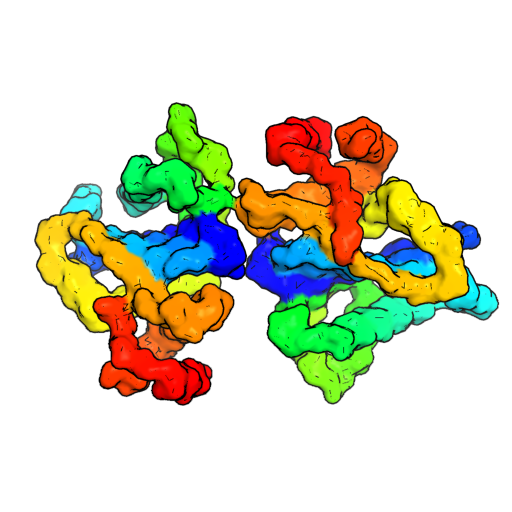6 C C . GLN B 1 117 ? -45.563 -3.703 -34.087 1.00 98.53 1964 GLN B C 1
ATOM 2457 O O . GLN B 1 117 ? -46.281 -3.482 -35.070 1.00 99.33 1964 GLN B O 1
ATOM 2463 N N . ALA B 1 118 ? -45.946 -3.403 -32.844 1.00 82.83 1965 ALA B N 1
ATOM 2464 C CA . ALA B 1 118 ? -47.220 -2.724 -32.631 1.00 85.84 1965 ALA B CA 1
ATOM 2465 C C . ALA B 1 118 ? -47.267 -1.379 -33.344 1.00 87.65 1965 ALA B C 1
ATOM 2466 O O . ALA B 1 118 ? -48.361 -0.839 -33.565 1.00 88.76 1965 ALA B O 1
ATOM 2468 N N . LEU B 1 119 ? -46.107 -0.837 -33.727 1.00 85.96 1966 LEU B N 1
ATOM 2469 C CA . LEU B 1 119 ? -46.087 0.407 -34.481 1.00 85.75 1966 LEU B CA 1
ATOM 2470 C C . LEU B 1 119 ? -46.734 0.280 -35.855 1.00 85.84 1966 LEU B C 1
ATOM 2471 O O . LEU B 1 119 ? -47.139 1.296 -36.435 1.00 86.43 1966 LEU B O 1
ATOM 2476 N N . MET B 1 120 ? -46.837 -0.934 -36.398 1.00 112.78 1967 MET B N 1
ATOM 2477 C CA . MET B 1 120 ? -47.572 -1.099 -37.640 1.00 111.92 1967 MET B CA 1
ATOM 2478 C C . MET B 1 120 ? -49.033 -0.717 -37.503 1.00 114.20 1967 MET B C 1
ATOM 2479 O O . MET B 1 120 ? -49.715 -0.564 -38.522 1.00 115.66 1967 MET B O 1
ATOM 2484 N N . ALA B 1 121 ? -49.526 -0.577 -36.276 1.00 82.70 1968 ALA B N 1
ATOM 2485 C CA . ALA B 1 121 ? -50.904 -0.210 -36.013 1.00 86.93 1968 ALA B CA 1
ATOM 2486 C C . ALA B 1 121 ? -51.159 1.294 -36.061 1.00 86.45 1968 ALA B C 1
ATOM 2487 O O . ALA B 1 121 ? -52.318 1.699 -35.991 1.00 89.95 1968 ALA B O 1
ATOM 2489 N N . LEU B 1 122 ? -50.137 2.131 -36.143 1.00 91.39 1969 LEU B N 1
ATOM 2490 C CA . LEU B 1 122 ? -50.371 3.570 -36.293 1.00 91.27 1969 LEU B CA 1
ATOM 2491 C C . LEU B 1 122 ? -50.743 3.868 -37.740 1.00 92.04 1969 LEU B C 1
ATOM 2492 O O . LEU B 1 122 ? -50.041 3.418 -38.653 1.00 90.22 1969 LEU B O 1
ATOM 2497 N N . PRO B 1 123 ? -51.802 4.653 -37.988 1.00 105.15 1970 PRO B N 1
ATOM 2498 C CA . PRO B 1 123 ? -52.345 4.746 -39.358 1.00 107.55 1970 PRO B CA 1
ATOM 2499 C C . PRO B 1 123 ? -51.352 5.274 -40.378 1.00 106.31 1970 PRO B C 1
ATOM 2500 O O . PRO B 1 123 ? -51.397 4.860 -41.547 1.00 106.64 1970 PRO B O 1
ATOM 2504 N N . GLU B 1 124 ? -50.448 6.168 -39.968 1.00 104.33 1971 GLU B N 1
ATOM 2505 C CA . GLU B 1 124 ? -49.444 6.675 -40.894 1.00 103.90 1971 GLU B CA 1
ATOM 2506 C C . GLU B 1 124 ? -48.553 5.547 -41.390 1.00 102.28 1971 GLU B C 1
ATOM 2507 O O . GLU B 1 124 ? -48.281 5.437 -42.589 1.00 104.10 1971 GLU B O 1
ATOM 2513 N N . ILE B 1 125 ? -48.109 4.682 -40.478 1.00 75.28 1972 ILE B N 1
ATOM 2514 C CA . ILE B 1 125 ? -47.243 3.573 -40.864 1.00 72.14 1972 ILE B CA 1
ATOM 2515 C C . ILE B 1 125 ? -48.001 2.553 -41.686 1.00 73.03 1972 ILE B C 1
ATOM 2516 O O . ILE B 1 125 ? -47.482 2.037 -42.683 1.00 71.96 1972 ILE B O 1
ATOM 2521 N N . ARG B 1 126 ? -49.223 2.223 -41.262 1.00 75.11 1973 ARG B N 1
ATOM 2522 C CA . ARG B 1 126 ? -50.071 1.293 -42.000 1.00 76.47 1973 ARG B CA 1
ATOM 2523 C C . ARG B 1 126 ? -50.227 1.742 -43.447 1.00 78.35 1973 ARG B C 1
ATOM 2524 O O . ARG B 1 126 ? -49.974 0.971 -44.383 1.00 77.43 1973 ARG B O 1
ATOM 2532 N N . ASP B 1 127 ? -50.571 3.020 -43.647 1.00 96.77 1974 ASP B N 1
ATOM 2533 C CA . ASP B 1 127 ? -50.836 3.523 -44.993 1.00 99.30 1974 ASP B CA 1
ATOM 2534 C C . ASP B 1 127 ? -49.550 3.712 -45.796 1.00 97.62 1974 ASP B C 1
ATOM 2535 O O . ASP B 1 127 ? -49.504 3.370 -46.987 1.00 98.10 1974 ASP B O 1
ATOM 2540 N N . ARG B 1 128 ? -48.487 4.227 -45.169 1.00 88.72 1975 ARG B N 1
ATOM 2541 C CA . ARG B 1 128 ? -47.222 4.380 -45.879 1.00 92.05 1975 ARG B CA 1
ATOM 2542 C C . ARG B 1 128 ? -46.646 3.029 -46.266 1.00 90.74 1975 ARG B C 1
ATOM 2543 O O . ARG B 1 128 ? -45.900 2.922 -47.248 1.00 93.14 1975 ARG B O 1
ATOM 2551 N N . THR B 1 129 ? -46.956 1.996 -45.484 1.00 89.56 1976 THR B N 1
ATOM 2552 C CA . THR B 1 129 ? -46.466 0.654 -45.748 1.00 86.41 1976 THR B CA 1
ATOM 2553 C C . THR B 1 129 ? -47.259 0.014 -46.874 1.00 84.63 1976 THR B C 1
ATOM 2554 O O . THR B 1 129 ? -46.681 -0.503 -47.836 1.00 84.87 1976 THR B O 1
ATOM 2558 N N . GLN B 1 130 ? -48.593 0.049 -46.761 1.00 84.61 1977 GLN B N 1
ATOM 2559 C CA . GLN B 1 130 ? -49.452 -0.624 -47.731 1.00 86.41 1977 GLN B CA 1
ATOM 2560 C C . GLN B 1 130 ? -49.302 -0.028 -49.131 1.00 88.13 1977 GLN B C 1
ATOM 2561 O O . GLN B 1 130 ? -49.262 -0.765 -50.125 1.00 87.97 1977 GLN B O 1
ATOM 2567 N N . THR B 1 131 ? -49.200 1.300 -49.230 1.00 90.25 1978 THR B N 1
ATOM 2568 C CA . THR B 1 131 ? -49.111 1.991 -50.515 1.00 92.61 1978 THR B CA 1
ATOM 2569 C C . THR B 1 131 ? -47.707 2.051 -51.100 1.00 95.09 1978 THR B C 1
ATOM 2570 O O . THR B 1 131 ? -47.534 2.645 -52.171 1.00 97.86 1978 THR B O 1
ATOM 2574 N N . ALA B 1 132 ? -46.708 1.477 -50.442 1.00 96.43 1979 ALA B N 1
ATOM 2575 C CA . ALA B 1 132 ? -45.348 1.549 -50.960 1.00 100.44 1979 ALA B CA 1
ATOM 2576 C C . ALA B 1 132 ? -45.218 0.850 -52.313 1.00 100.24 1979 ALA B C 1
ATOM 2577 O O . ALA B 1 132 ? -45.898 -0.140 -52.601 1.00 96.19 1979 ALA B O 1
ATOM 2579 N N . ARG B 1 133 ? -44.332 1.397 -53.155 1.00 91.22 1980 ARG B N 1
ATOM 2580 C CA . ARG B 1 133 ? -43.984 0.793 -54.430 1.00 91.06 1980 ARG B CA 1
ATOM 2581 C C . ARG B 1 133 ? -42.543 0.306 -54.489 1.00 92.92 1980 ARG B C 1
ATOM 2582 O O . ARG B 1 133 ? -42.248 -0.605 -55.263 1.00 91.19 1980 ARG B O 1
ATOM 2590 N N . SER B 1 134 ? -41.668 0.822 -53.639 1.00 95.40 1981 SER B N 1
ATOM 2591 C CA . SER B 1 134 ? -40.301 0.341 -53.477 1.00 94.48 1981 SER B CA 1
ATOM 2592 C C . SER B 1 134 ? -40.166 -0.189 -52.059 1.00 88.72 1981 SER B C 1
ATOM 2593 O O . SER B 1 134 ? -41.130 -0.183 -51.294 1.00 88.91 1981 SER B O 1
ATOM 2596 N N . SER B 1 135 ? -38.985 -0.699 -51.711 1.00 101.27 1982 SER B N 1
ATOM 2597 C CA . SER B 1 135 ? -38.724 -1.073 -50.316 1.00 93.23 1982 SER B CA 1
ATOM 2598 C C . SER B 1 135 ? -38.143 0.120 -49.555 1.00 99.16 1982 SER B C 1
ATOM 2599 O O . SER B 1 135 ? -36.970 0.155 -49.181 1.00 92.33 1982 SER B O 1
ATOM 2602 N N . GLU B 1 136 ? -38.994 1.106 -49.303 1.00 103.39 1983 GLU B N 1
ATOM 2603 C CA . GLU B 1 136 ? -38.477 2.390 -48.862 1.00 108.84 1983 GLU B CA 1
ATOM 2604 C C . GLU B 1 136 ? -38.080 2.370 -47.396 1.00 103.07 1983 GLU B C 1
ATOM 2605 O O . GLU B 1 136 ? -38.759 1.783 -46.549 1.00 99.34 1983 GLU B O 1
ATOM 2611 N N . LEU B 1 137 ? -36.968 3.033 -47.113 1.00 76.10 1984 LEU B N 1
ATOM 2612 C CA . LEU B 1 137 ? -36.514 3.281 -45.759 1.00 75.79 1984 LEU B CA 1
ATOM 2613 C C . LEU B 1 137 ? -36.961 4.681 -45.369 1.00 80.14 1984 LEU B C 1
ATOM 2614 O O . LEU B 1 137 ? -36.763 5.634 -46.131 1.00 81.64 1984 LEU B O 1
ATOM 2619 N N . SER B 1 138 ? -37.573 4.795 -44.193 1.00 80.52 1985 SER B N 1
ATOM 2620 C CA . SER B 1 138 ? -37.887 6.081 -43.587 1.00 84.23 1985 SER B CA 1
ATOM 2621 C C . SER B 1 138 ? -37.365 6.087 -42.156 1.00 84.68 1985 SER B C 1
ATOM 2622 O O . SER B 1 138 ? -37.275 5.047 -41.499 1.00 82.43 1985 SER B O 1
ATOM 2625 N N . ILE B 1 139 ? -37.004 7.271 -41.681 1.00 81.51 1986 ILE B N 1
ATOM 2626 C CA . ILE B 1 139 ? -36.392 7.423 -40.369 1.00 82.16 1986 ILE B CA 1
ATOM 2627 C C . ILE B 1 139 ? -37.276 8.351 -39.556 1.00 85.01 1986 ILE B C 1
ATOM 2628 O O . ILE B 1 139 ? -37.520 9.494 -39.959 1.00 86.97 1986 ILE B O 1
ATOM 2633 N N . TRP B 1 140 ? -37.725 7.875 -38.401 1.00 93.37 1987 TRP B N 1
ATOM 2634 C CA . TRP B 1 140 ? -38.623 8.622 -37.538 1.00 94.82 1987 TRP B CA 1
ATOM 2635 C C . TRP B 1 140 ? -37.971 8.905 -36.184 1.00 95.25 1987 TRP B C 1
ATOM 2636 O O . TRP B 1 140 ? -37.080 8.180 -35.721 1.00 94.00 1987 TRP B O 1
ATOM 2647 N N . SER B 1 141 ? -38.450 9.965 -35.535 1.00 82.94 1988 SER B N 1
ATOM 2648 C CA . SER B 1 141 ? -38.037 10.304 -34.179 1.00 82.85 1988 SER B CA 1
ATOM 2649 C C . SER B 1 141 ? -39.114 9.734 -33.267 1.00 80.86 1988 SER B C 1
ATOM 2650 O O . SER B 1 141 ? -40.192 10.318 -33.114 1.00 80.78 1988 SER B O 1
ATOM 2653 N N . GLY B 1 142 ? -38.822 8.583 -32.664 1.00 63.27 1989 GLY B N 1
ATOM 2654 C CA . GLY B 1 142 ? -39.816 7.942 -31.838 1.00 61.03 1989 GLY B CA 1
ATOM 2655 C C . GLY B 1 142 ? -40.054 8.6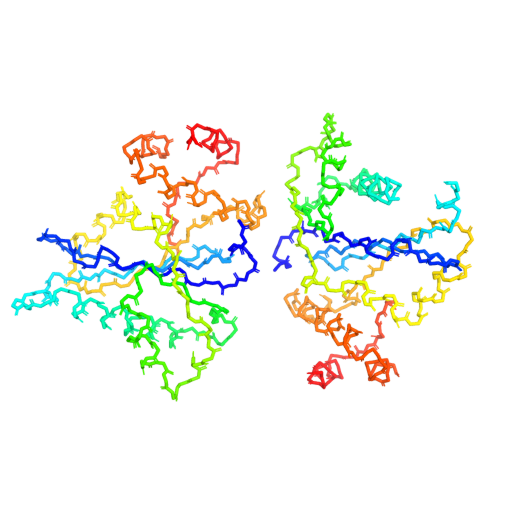44 -30.528 1.00 60.89 1989 GLY B C 1
ATOM 2656 O O . GLY B 1 142 ? -40.985 8.266 -29.809 1.00 60.40 1989 GLY B O 1
ATOM 2657 N N . TYR B 1 143 ? -39.231 9.648 -30.202 1.00 63.45 1990 TYR B N 1
ATOM 2658 C CA . TYR B 1 143 ? -39.410 10.463 -29.011 1.00 63.17 1990 TYR B CA 1
ATOM 2659 C C . TYR B 1 143 ? -39.868 11.864 -29.373 1.00 64.92 1990 TYR B C 1
ATOM 2660 O O . TYR B 1 143 ? -39.833 12.758 -28.517 1.00 65.18 1990 TYR B O 1
ATOM 2669 N N . ALA B 1 144 ? -40.263 12.074 -30.635 1.00 65.02 1991 ALA B N 1
ATOM 2670 C CA . ALA B 1 144 ? -40.830 13.328 -31.142 1.00 68.38 1991 ALA B CA 1
ATOM 2671 C C . ALA B 1 144 ? -39.870 14.476 -30.853 1.00 68.79 1991 ALA B C 1
ATOM 2672 O O . ALA B 1 144 ? -38.742 14.452 -31.376 1.00 67.60 1991 ALA B O 1
ATOM 2674 N N . ASP B 1 145 ? -40.266 15.496 -30.084 1.00 77.47 1992 ASP B N 1
ATOM 2675 C CA . ASP B 1 145 ? -39.371 16.535 -29.589 1.00 78.89 1992 ASP B CA 1
ATOM 2676 C C . ASP B 1 145 ? -39.423 16.578 -28.063 1.00 77.78 1992 ASP B C 1
ATOM 2677 O O . ASP B 1 145 ? -39.207 17.627 -27.452 1.00 78.94 1992 ASP B O 1
ATOM 2682 N N . TRP B 1 146 ? -39.741 15.437 -27.441 1.00 78.20 1993 TRP B N 1
ATOM 2683 C CA . TRP B 1 146 ? -39.851 15.374 -25.986 1.00 77.21 1993 TRP B CA 1
ATOM 2684 C C . TRP B 1 146 ? -38.520 15.679 -25.316 1.00 77.78 1993 TRP B C 1
ATOM 2685 O O . TRP B 1 146 ? -38.481 16.333 -24.264 1.00 78.22 1993 TRP B O 1
ATOM 2696 N N . LEU B 1 147 ? -37.414 15.206 -25.907 1.00 70.49 1994 LEU B N 1
ATOM 2697 C CA . LEU B 1 147 ? -36.096 15.465 -25.342 1.00 71.18 1994 LEU B CA 1
ATOM 2698 C C . LEU B 1 147 ? -35.755 16.945 -25.305 1.00 73.52 1994 LEU B C 1
ATOM 2699 O O . LEU B 1 147 ? -34.778 17.324 -24.649 1.00 74.19 1994 LEU B O 1
ATOM 2704 N N . GLU B 1 148 ? -36.547 17.792 -25.955 1.00 91.35 1995 GLU B N 1
ATOM 2705 C CA . GLU B 1 148 ? -36.380 19.221 -25.765 1.00 93.53 1995 GLU B CA 1
ATOM 2706 C C . GLU B 1 148 ? -36.876 19.656 -24.393 1.00 92.93 1995 GLU B C 1
ATOM 2707 O O . GLU B 1 148 ? -36.478 20.718 -23.909 1.00 94.25 1995 GLU B O 1
ATOM 2713 N N . HIS B 1 149 ? -37.751 18.867 -23.766 1.00 80.30 1996 HIS B N 1
ATOM 2714 C CA . HIS B 1 149 ? -38.457 19.301 -22.572 1.00 80.31 1996 HIS B CA 1
ATOM 2715 C C . HIS B 1 149 ? -38.302 18.378 -21.366 1.00 78.36 1996 HIS B C 1
ATOM 2716 O O . HIS B 1 149 ? -38.446 18.857 -20.240 1.00 78.74 1996 HIS B O 1
ATOM 2723 N N . VAL B 1 150 ? -38.005 17.094 -21.562 1.00 67.60 1997 VAL B N 1
ATOM 2724 C CA . VAL B 1 150 ? -37.946 16.089 -20.498 1.00 65.64 1997 VAL B CA 1
ATOM 2725 C C . VAL B 1 150 ? -36.641 15.304 -20.567 1.00 64.57 1997 VAL B C 1
ATOM 2726 O O . VAL B 1 150 ? -35.949 15.349 -21.590 1.00 65.42 1997 VAL B O 1
ATOM 2730 N N . PRO B 1 151 ? -36.265 14.576 -19.519 1.00 69.78 1998 PRO B N 1
ATOM 2731 C CA . PRO B 1 151 ? -35.079 13.719 -19.608 1.00 68.76 1998 PRO B CA 1
ATOM 2732 C C . PRO B 1 151 ? -35.323 12.496 -20.472 1.00 67.41 1998 PRO B C 1
ATOM 2733 O O . PRO B 1 151 ? -36.444 12.183 -20.888 1.00 66.89 1998 PRO B O 1
ATOM 2737 N N . VAL B 1 152 ? -34.209 11.815 -20.758 1.00 70.11 1999 VAL B N 1
ATOM 2738 C CA . VAL B 1 152 ? -34.228 10.651 -21.636 1.00 67.85 1999 VAL B CA 1
ATOM 2739 C C . VAL B 1 152 ? -35.032 9.518 -21.011 1.00 65.14 1999 VAL B C 1
ATOM 2740 O O . VAL B 1 152 ? -35.803 8.840 -21.699 1.00 63.98 1999 VAL B O 1
ATOM 2744 N N . TRP B 1 153 ? -34.888 9.303 -19.703 1.00 61.81 2000 TRP B N 1
ATOM 2745 C CA . TRP B 1 153 ? -35.616 8.203 -19.080 1.00 58.76 2000 TRP B CA 1
ATOM 2746 C C . TRP B 1 153 ? -37.115 8.420 -19.176 1.00 59.50 2000 TRP B C 1
ATOM 2747 O O . TRP B 1 153 ? -37.868 7.454 -19.362 1.00 57.34 2000 TRP B O 1
ATOM 2758 N N . ILE B 1 154 ? -37.559 9.679 -19.136 1.00 69.34 2001 ILE B N 1
ATOM 2759 C CA . ILE B 1 154 ? -38.981 9.964 -19.269 1.00 70.57 2001 ILE B CA 1
ATOM 2760 C C . ILE B 1 154 ? -39.473 9.579 -20.654 1.00 69.77 2001 ILE B C 1
ATOM 2761 O O . ILE B 1 154 ? -40.479 8.874 -20.801 1.00 69.10 2001 ILE B O 1
ATOM 2766 N N . ALA B 1 155 ? -38.738 9.990 -21.689 1.00 68.70 2002 ALA B N 1
ATOM 2767 C CA . ALA B 1 155 ? -39.138 9.680 -23.057 1.00 68.55 2002 ALA B CA 1
ATOM 2768 C C . ALA B 1 155 ? -39.115 8.180 -23.327 1.00 66.42 2002 ALA B C 1
ATOM 2769 O O . ALA B 1 155 ? -40.017 7.654 -23.985 1.00 66.32 2002 ALA B O 1
ATOM 2771 N N . SER B 1 156 ? -38.088 7.478 -22.844 1.00 70.14 2003 SER B N 1
ATOM 2772 C CA . SER B 1 156 ? -38.028 6.026 -23.014 1.00 67.18 2003 SER B CA 1
ATOM 2773 C C . SER B 1 156 ? -39.237 5.343 -22.370 1.00 66.49 2003 SER B C 1
ATOM 2774 O O . SER B 1 156 ? -39.880 4.478 -22.988 1.00 66.52 2003 SER B O 1
ATOM 2777 N N . ALA B 1 157 ? -39.553 5.705 -21.117 1.00 58.84 2004 ALA B N 1
ATOM 2778 C CA . ALA B 1 157 ? -40.709 5.099 -20.452 1.00 58.85 2004 ALA B CA 1
ATOM 2779 C C . ALA B 1 157 ? -41.994 5.380 -21.224 1.00 61.40 2004 ALA B C 1
ATOM 2780 O O . ALA B 1 157 ? -42.882 4.517 -21.311 1.00 62.00 2004 ALA B O 1
ATOM 2782 N N . ARG B 1 158 ? -42.095 6.587 -21.794 1.00 69.59 2005 ARG B N 1
ATOM 2783 C CA . ARG B 1 158 ? -43.270 6.993 -22.555 1.00 71.38 2005 ARG B CA 1
ATOM 2784 C C . ARG B 1 158 ? -43.420 6.147 -23.816 1.00 71.48 2005 ARG B C 1
ATOM 2785 O O . ARG B 1 158 ? -44.490 5.577 -24.084 1.00 72.26 2005 ARG B O 1
ATOM 2793 N N . PHE B 1 159 ? -42.331 6.022 -24.570 1.00 72.42 2006 PHE B N 1
ATOM 2794 C CA . PHE B 1 159 ? -42.315 5.180 -25.756 1.00 72.57 2006 PHE B CA 1
ATOM 2795 C C . PHE B 1 159 ? -42.729 3.749 -25.438 1.00 72.28 2006 PHE B C 1
ATOM 2796 O O . PHE B 1 159 ? -43.549 3.150 -26.150 1.00 73.00 2006 PHE B O 1
ATOM 2804 N N . LEU B 1 160 ? -42.174 3.174 -24.374 1.00 67.92 2007 LEU B N 1
ATOM 2805 C CA . LEU B 1 160 ? -42.491 1.773 -24.119 1.00 67.84 2007 LEU B CA 1
ATOM 2806 C C . LEU B 1 160 ? -43.948 1.597 -23.735 1.00 70.31 2007 LEU B C 1
ATOM 2807 O O . LEU B 1 160 ? -44.606 0.645 -24.188 1.00 71.60 2007 LEU B O 1
ATOM 2812 N N . LEU B 1 161 ? -44.470 2.505 -22.903 1.00 74.44 2008 LEU B N 1
ATOM 2813 C CA . LEU B 1 161 ? -45.867 2.404 -22.511 1.00 75.74 2008 LEU B CA 1
ATOM 2814 C C . LEU B 1 161 ? -46.764 2.506 -23.733 1.00 77.69 2008 LEU B C 1
ATOM 2815 O O . LEU B 1 161 ? -47.769 1.786 -23.848 1.00 81.26 2008 LEU B O 1
ATOM 2820 N N . LEU B 1 162 ? -46.396 3.371 -24.678 1.00 83.22 2009 LEU B N 1
ATOM 2821 C CA . LEU B 1 162 ? -47.169 3.454 -25.907 1.00 83.85 2009 LEU B CA 1
ATOM 2822 C C . LEU B 1 162 ? -47.122 2.141 -26.677 1.00 84.28 2009 LEU B C 1
ATOM 2823 O O . LEU B 1 162 ? -48.158 1.664 -27.165 1.00 86.59 2009 LEU B O 1
ATOM 2828 N N . LEU B 1 163 ? -45.933 1.534 -26.789 1.00 88.15 2010 LEU B N 1
ATOM 2829 C CA . LEU B 1 163 ? -45.817 0.268 -27.518 1.00 88.77 2010 LEU B CA 1
ATOM 2830 C C . LEU B 1 163 ? -46.722 -0.799 -26.920 1.00 90.35 2010 LEU B C 1
ATOM 2831 O O . LEU B 1 163 ? -47.392 -1.538 -27.649 1.00 92.22 2010 LEU B O 1
ATOM 2836 N N . HIS B 1 164 ? -46.737 -0.903 -25.586 1.00 89.74 2011 HIS B N 1
ATOM 2837 C CA . HIS B 1 164 ? -47.510 -1.960 -24.938 1.00 92.18 2011 HIS B CA 1
ATOM 2838 C C . HIS B 1 164 ? -49.011 -1.699 -25.041 1.00 96.11 2011 HIS B C 1
ATOM 2839 O O . HIS B 1 164 ? -49.814 -2.636 -25.204 1.00 100.65 2011 HIS B O 1
ATOM 2846 N N . ALA B 1 165 ? -49.408 -0.427 -24.946 1.00 84.47 2012 ALA B N 1
ATOM 2847 C CA . ALA B 1 165 ? -50.811 -0.082 -25.111 1.00 89.41 2012 ALA B CA 1
ATOM 2848 C C . ALA B 1 165 ? -51.277 -0.365 -26.542 1.00 91.14 2012 ALA B C 1
ATOM 2849 O O . ALA B 1 165 ? -52.430 -0.762 -26.764 1.00 96.37 2012 ALA B O 1
ATOM 2851 N N . LEU B 1 166 ? -50.403 -0.142 -27.533 1.00 87.35 2013 LEU B N 1
ATOM 2852 C CA . LEU B 1 166 ? -50.736 -0.530 -28.901 1.00 89.10 2013 LEU B CA 1
ATOM 2853 C C . LEU B 1 166 ? -50.731 -2.041 -29.092 1.00 91.62 2013 LEU B C 1
ATOM 2854 O O . LEU B 1 166 ? -51.507 -2.562 -29.900 1.00 95.70 2013 LEU B O 1
ATOM 2859 N N . ASP B 1 167 ? -4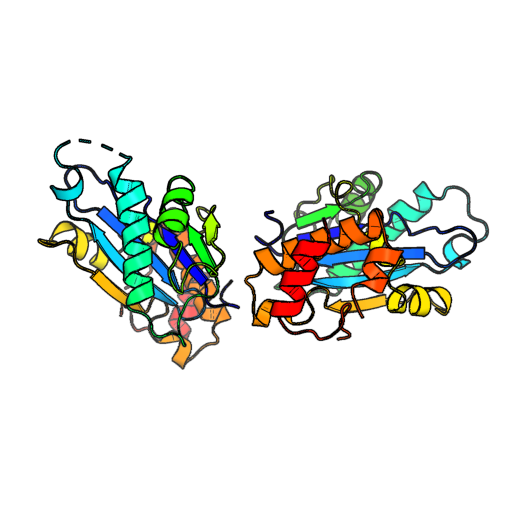9.894 -2.764 -28.342 1.00 126.86 2014 ASP B N 1
ATOM 2860 C CA . ASP B 1 167 ? -49.819 -4.209 -28.531 1.00 129.42 2014 ASP B CA 1
ATOM 2861 C C . ASP B 1 167 ? -51.061 -4.920 -28.014 1.00 135.47 2014 ASP B C 1
ATOM 2862 O O . ASP B 1 167 ? -51.488 -5.911 -28.623 1.00 139.69 2014 ASP B O 1
ATOM 2867 N N . ARG B 1 168 ? -51.703 -4.411 -26.950 1.00 142.28 2015 ARG B N 1
ATOM 2868 C CA . ARG B 1 168 ? -52.900 -5.102 -26.465 1.00 149.24 2015 ARG B CA 1
ATOM 2869 C C . ARG B 1 168 ? -54.212 -4.320 -26.547 1.00 153.28 2015 ARG B C 1
ATOM 2870 O O . ARG B 1 168 ? -55.270 -4.904 -26.286 1.00 159.86 2015 ARG B O 1
ATOM 2878 N N . ALA B 1 169 ? -54.190 -3.044 -26.913 1.00 108.25 2016 ALA B N 1
ATOM 2879 C CA . ALA B 1 169 ? -55.433 -2.295 -27.065 1.00 112.35 2016 ALA B CA 1
ATOM 2880 C C . ALA B 1 169 ? -55.225 -1.194 -28.094 1.00 108.82 2016 ALA B C 1
ATOM 2881 O O . ALA B 1 169 ? -55.354 -0.007 -27.768 1.00 107.47 2016 ALA B O 1
ATOM 2883 N N . PRO B 1 170 ? -54.878 -1.560 -29.340 1.00 121.38 2017 PRO B N 1
ATOM 2884 C CA . PRO B 1 170 ? -54.529 -0.545 -30.356 1.00 117.88 2017 PRO B CA 1
ATOM 2885 C C . PRO B 1 170 ? -55.605 0.501 -30.586 1.00 120.72 2017 PRO B C 1
ATOM 2886 O O . PRO B 1 170 ? -55.293 1.689 -30.751 1.00 117.62 2017 PRO B O 1
ATOM 2890 N N . GLU B 1 171 ? -56.869 0.067 -30.625 1.00 113.33 2018 GLU B N 1
ATOM 2891 C CA . GLU B 1 171 ? -57.974 0.947 -30.987 1.00 116.86 2018 GLU B CA 1
ATOM 2892 C C . GLU B 1 171 ? -58.181 2.056 -29.961 1.00 116.49 2018 GLU B C 1
ATOM 2893 O O . GLU B 1 171 ? -58.268 3.244 -30.315 1.00 115.23 2018 GLU B O 1
ATOM 2899 N N . ARG B 1 172 ? -58.257 1.690 -28.677 1.00 122.03 2019 ARG B N 1
ATOM 2900 C CA . ARG B 1 172 ? -58.431 2.720 -27.662 1.00 122.16 2019 ARG B CA 1
ATOM 2901 C C . ARG B 1 172 ? -57.239 3.661 -27.621 1.00 115.50 2019 ARG B C 1
ATOM 2902 O O . ARG B 1 172 ? -57.407 4.852 -27.347 1.00 115.46 2019 ARG B O 1
ATOM 2910 N N . VAL B 1 173 ? -56.031 3.160 -27.888 1.00 106.29 2020 VAL B N 1
ATOM 2911 C CA . VAL B 1 173 ? -54.885 4.060 -27.924 1.00 100.49 2020 VAL B CA 1
ATOM 2912 C C . VAL B 1 173 ? -55.029 5.043 -29.076 1.00 99.92 2020 VAL B C 1
ATOM 2913 O O . VAL B 1 173 ? -54.779 6.244 -28.915 1.00 98.39 2020 VAL B O 1
ATOM 2917 N N . LEU B 1 174 ? -55.459 4.556 -30.250 1.00 101.65 2021 LEU B N 1
ATOM 2918 C CA . LEU B 1 174 ? -55.611 5.439 -31.402 1.00 101.42 2021 LEU B CA 1
ATOM 2919 C C . LEU B 1 174 ? -56.632 6.538 -31.137 1.00 105.09 2021 LEU B C 1
ATOM 2920 O O . LEU B 1 174 ? -56.494 7.657 -31.648 1.00 104.01 2021 LEU B O 1
ATOM 2925 N N . GLN B 1 175 ? -57.690 6.229 -30.381 1.00 115.20 2022 GLN B N 1
ATOM 2926 C CA . GLN B 1 175 ? -58.633 7.285 -30.005 1.00 119.12 2022 GLN B CA 1
ATOM 2927 C C . GLN B 1 175 ? -58.131 8.148 -28.855 1.00 117.38 2022 GLN B C 1
ATOM 2928 O O . GLN B 1 175 ? -58.593 9.286 -28.705 1.00 119.53 2022 GLN B O 1
ATOM 2934 N N . LEU B 1 176 ? -57.198 7.636 -28.049 1.00 131.15 2023 LEU B N 1
ATOM 2935 C CA . LEU B 1 176 ? -56.657 8.419 -26.943 1.00 129.59 2023 LEU B CA 1
ATOM 2936 C C . LEU B 1 176 ? -55.695 9.484 -27.439 1.00 125.31 2023 LEU B C 1
ATOM 2937 O O . LEU B 1 176 ? -55.620 10.572 -26.854 1.00 125.90 2023 LEU B O 1
ATOM 2942 N N . VAL B 1 177 ? -54.956 9.190 -28.500 1.00 114.88 2024 VAL B N 1
ATOM 2943 C CA . VAL B 1 177 ? -54.083 10.154 -29.126 1.00 111.57 2024 VAL B CA 1
ATOM 2944 C C . VAL B 1 177 ? -54.821 10.790 -30.297 1.00 114.16 2024 VAL B C 1
ATOM 2945 O O . VAL B 1 177 ? -55.767 10.225 -30.859 1.00 117.29 2024 VAL B O 1
ATOM 2949 N N . TRP B 1 178 ? -54.359 11.973 -30.693 1.00 130.24 2025 TRP B N 1
ATOM 2950 C CA . TRP B 1 178 ? -54.971 12.741 -31.780 1.00 132.74 2025 TRP B CA 1
ATOM 2951 C C . TRP B 1 178 ? -56.468 13.037 -31.555 1.00 138.55 2025 TRP B C 1
ATOM 2952 O O . TRP B 1 178 ? -57.342 12.211 -31.823 1.00 141.19 2025 TRP B O 1
ATOM 2963 N N . TRP B 1 194 ? -43.684 14.705 -37.255 1.00 112.63 2041 TRP B N 1
ATOM 2964 C CA . TRP B 1 194 ? -43.390 13.767 -36.169 1.00 109.24 2041 TRP B CA 1
ATOM 2965 C C . TRP B 1 194 ? -44.368 12.584 -36.151 1.00 106.64 2041 TRP B C 1
ATOM 2966 O O . TRP B 1 194 ? -45.517 12.705 -36.574 1.00 108.97 2041 TRP B O 1
ATOM 2977 N N . LEU B 1 195 ? -43.870 11.4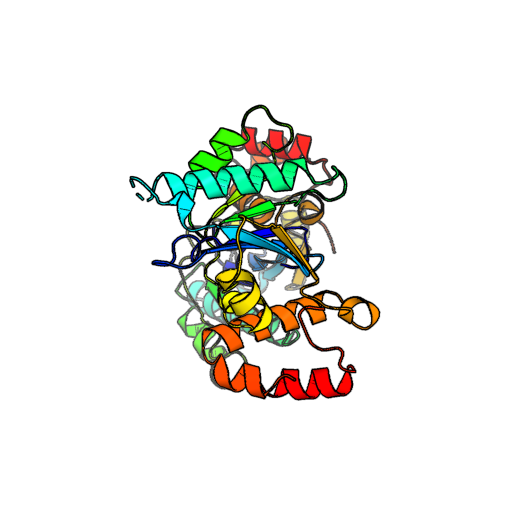37 -35.673 1.00 95.43 2042 LEU B N 1
ATOM 2978 C CA . LEU B 1 195 ? -44.674 10.222 -35.543 1.00 90.61 2042 LEU B CA 1
ATOM 2979 C C . LEU B 1 195 ? -45.744 10.333 -34.458 1.00 89.76 2042 LEU B C 1
ATOM 2980 O O . LEU B 1 195 ? -46.813 9.719 -34.572 1.00 88.17 2042 LEU B O 1
ATOM 2985 N N . TRP B 1 196 ? -45.500 11.107 -33.417 1.00 89.16 2043 TRP B N 1
ATOM 2986 C CA . TRP B 1 196 ? -46.522 11.320 -32.418 1.00 89.50 2043 TRP B CA 1
ATOM 2987 C C . TRP B 1 196 ? -46.998 12.755 -32.539 1.00 93.30 2043 TRP B C 1
ATOM 2988 O O . TRP B 1 196 ? -46.288 13.606 -33.084 1.00 95.19 2043 TRP B O 1
ATOM 2999 N N . PRO B 1 197 ? -48.202 13.062 -32.076 1.00 87.55 2044 PRO B N 1
ATOM 3000 C CA . PRO B 1 197 ? -48.696 14.435 -32.204 1.00 91.26 2044 PRO B CA 1
ATOM 3001 C C . PRO B 1 197 ? -47.942 15.409 -31.312 1.00 92.22 2044 PRO B C 1
ATOM 3002 O O . PRO B 1 197 ? -47.392 15.044 -30.271 1.00 90.90 2044 PRO B O 1
ATOM 3006 N N . ALA B 1 198 ? -47.946 16.674 -31.739 1.00 93.42 2045 ALA B N 1
ATOM 3007 C CA . ALA B 1 198 ? -47.254 17.765 -31.055 1.00 94.85 2045 ALA B CA 1
ATOM 3008 C C . ALA B 1 198 ? -48.136 18.259 -29.915 1.00 98.31 2045 ALA B C 1
ATOM 3009 O O . ALA B 1 198 ? -48.950 19.171 -30.064 1.00 101.78 2045 ALA B O 1
ATOM 3011 N N . LEU B 1 199 ? -47.932 17.682 -28.744 1.00 108.01 2046 LEU B N 1
ATOM 3012 C CA . LEU B 1 199 ? -48.757 18.055 -27.625 1.00 112.09 2046 LEU B CA 1
ATOM 3013 C C . LEU B 1 199 ? -47.891 18.714 -26.569 1.00 113.03 2046 LEU B C 1
ATOM 3014 O O . LEU B 1 199 ? -46.694 18.427 -26.471 1.00 109.68 2046 LEU B O 1
ATOM 3019 N N . PRO B 1 200 ? -48.458 19.611 -25.778 1.00 115.19 2047 PRO B N 1
ATOM 3020 C CA . PRO B 1 200 ? -47.720 20.143 -24.633 1.00 115.54 2047 PRO B CA 1
ATOM 3021 C C . PRO B 1 200 ? -47.552 19.055 -23.587 1.00 112.63 2047 PRO B C 1
ATOM 3022 O O . PRO B 1 200 ? -48.172 17.990 -23.646 1.00 110.78 2047 PRO B O 1
ATOM 3026 N N . GLU B 1 201 ? -46.697 19.339 -22.607 1.00 113.24 2048 GLU B N 1
ATOM 3027 C CA . GLU B 1 201 ? -46.344 18.298 -21.653 1.00 102.15 2048 GLU B CA 1
ATOM 3028 C C . GLU B 1 201 ? -47.458 17.998 -20.656 1.00 105.69 2048 GLU B C 1
ATOM 3029 O O . GLU B 1 201 ? -47.526 16.875 -20.146 1.00 99.35 2048 GLU B O 1
ATOM 3035 N N . THR B 1 202 ? -48.337 18.960 -20.362 1.00 133.55 2049 THR B N 1
ATOM 3036 C CA . THR B 1 202 ? -49.430 18.681 -19.430 1.00 134.35 2049 THR B CA 1
ATOM 3037 C C . THR B 1 202 ? -50.366 17.611 -19.981 1.00 133.50 2049 THR B C 1
ATOM 3038 O O . THR B 1 202 ? -50.643 16.603 -19.314 1.00 130.68 2049 THR B O 1
ATOM 3042 N N . ASP B 1 203 ? -50.840 17.802 -21.214 1.00 149.42 2050 ASP B N 1
ATOM 3043 C CA . ASP B 1 203 ? -51.675 16.783 -21.831 1.00 143.80 2050 ASP B CA 1
ATOM 3044 C C . ASP B 1 203 ? -50.917 15.480 -21.959 1.00 134.96 2050 ASP B C 1
ATOM 3045 O O . ASP B 1 203 ? -51.504 14.400 -21.824 1.00 131.49 2050 ASP B O 1
ATOM 3050 N N . TRP B 1 204 ? -49.609 15.563 -22.192 1.00 129.56 2051 TRP B N 1
ATOM 3051 C CA . TRP B 1 204 ? -48.804 14.355 -22.243 1.00 120.28 2051 TRP B CA 1
ATOM 3052 C C . TRP B 1 204 ? -48.862 13.589 -20.921 1.00 112.29 2051 TRP B C 1
ATOM 3053 O O . TRP B 1 204 ? -49.041 12.370 -20.924 1.00 105.35 2051 TRP B O 1
ATOM 3064 N N . ARG B 1 205 ? -48.749 14.273 -19.776 1.00 107.35 2052 ARG B N 1
ATOM 3065 C CA . ARG B 1 205 ? -48.823 13.534 -18.514 1.00 107.04 2052 ARG B CA 1
ATOM 3066 C C . ARG B 1 205 ? -50.211 12.957 -18.293 1.00 111.04 2052 ARG B C 1
ATOM 3067 O O . ARG B 1 205 ? -50.348 11.836 -17.785 1.00 109.08 2052 ARG B O 1
ATOM 3075 N N . ARG B 1 206 ? -51.249 13.732 -18.626 1.00 121.33 2053 ARG B N 1
ATOM 3076 C CA . ARG B 1 206 ? -52.621 13.251 -18.463 1.00 125.79 2053 ARG B CA 1
ATOM 3077 C C . ARG B 1 206 ? -52.832 11.955 -19.247 1.00 121.96 2053 ARG B C 1
ATOM 3078 O O . ARG B 1 206 ? -53.254 10.924 -18.695 1.00 121.31 2053 ARG B O 1
ATOM 3086 N N . LEU B 1 207 ? -52.443 11.968 -20.523 1.00 111.28 2054 LEU B N 1
ATOM 3087 C CA . LEU B 1 207 ? -52.579 10.792 -21.375 1.00 109.16 2054 LEU B CA 1
ATOM 3088 C C . LEU B 1 207 ? -51.685 9.646 -20.909 1.00 107.09 2054 LEU B C 1
ATOM 3089 O O . LEU B 1 207 ? -52.080 8.474 -20.997 1.00 108.48 2054 LEU B O 1
ATOM 3094 N N . GLU B 1 208 ? -50.447 9.955 -20.497 1.00 101.66 2055 GLU B N 1
ATOM 3095 C CA . GLU B 1 208 ? -49.552 8.940 -19.946 1.00 95.17 2055 GLU B CA 1
ATOM 3096 C C . GLU B 1 208 ? -50.261 8.199 -18.826 1.00 94.51 2055 GLU B C 1
ATOM 3097 O O . GLU B 1 208 ? -50.301 6.962 -18.802 1.00 91.11 2055 GLU B O 1
ATOM 3103 N N . LEU B 1 209 ? -50.904 8.957 -17.934 1.00 108.75 2056 LEU B N 1
ATOM 3104 C CA . LEU B 1 209 ? -51.668 8.351 -16.852 1.00 111.38 2056 LEU B CA 1
ATOM 3105 C C . LEU B 1 209 ? -52.783 7.470 -17.401 1.00 112.55 2056 LEU B C 1
ATOM 3106 O O . LEU B 1 209 ? -53.011 6.362 -16.903 1.00 111.10 2056 LEU B O 1
ATOM 3111 N N . GLU B 1 210 ? -53.442 7.909 -18.473 1.00 119.87 2057 GLU B N 1
ATOM 3112 C CA . GLU B 1 210 ? -54.636 7.195 -18.926 1.00 122.25 2057 GLU B CA 1
ATOM 3113 C C . GLU B 1 210 ? -54.373 5.724 -19.264 1.00 116.92 2057 GLU B C 1
ATOM 3114 O O . GLU B 1 210 ? -55.308 4.914 -19.244 1.00 118.51 2057 GLU B O 1
ATOM 3120 N N . LEU B 1 211 ? -53.131 5.343 -19.525 1.00 115.16 2058 LEU B N 1
ATOM 3121 C CA . LEU B 1 211 ? -52.853 3.979 -19.945 1.00 110.56 2058 LEU B CA 1
ATOM 3122 C C . LEU B 1 211 ? -52.665 3.037 -18.743 1.00 108.50 2058 LEU B C 1
ATOM 3123 O O . LEU B 1 211 ? -52.046 3.400 -17.738 1.00 108.21 2058 LEU B O 1
#

Nearest PDB structures (foldseek):
  6nqi-assembly1_A  TM=1.005E+00  e=2.905E-42  Cyanidioschyzon merolae strain 10D
  6nqi-assembly2_B  TM=9.915E-01  e=2.147E-34  Cyanidioschyzon merolae strain 10D
  4jkc-assembly1_A  TM=8.945E-01  e=1.490E-18  Homo sapiens
  5zwm-assembly1_A  TM=9.248E-01  e=3.050E-16  Saccharomyces cerevisiae S288C
  3jcm-assembly1_A  TM=9.111E-01  e=4.922E-16  Saccharomyces cerevisiae S288C

Sequence (383 aa):
GDLWRQRLWIVDDRTAYRPHANGVIWIWETSTGRLFVKIVHRTTWAGQTRRAQLAKWKCAEHVLTMLRSQPTEELPRGIVLAQTASMDPLKTLLAGTEYAKIPVRAGAAAMPLQALMALPEIRDRTQTARSSELSIWSGYADWLEHVPVWIASARFLLLLHALDRAPERVLQLVWTPWLWPALPETDWRRLELELQLWRQRLWIVDDRTAYRPHANGVIWIWETSTGRLFVKIVHRTTWAGAQLAKWKCAEHVLTMLRSQPTEELPRGIVLAQTASMDPLKTLLAGTEYAKIPVRAGAAAMPLQALMALPEIRDRTQTARSSELSIWSGYADWLEHVPVWIASARFLLLLHALDRAPERVLQLVWWLWPALPETDWRRLELEL

Foldseek 3Di:
DCLLPWFEWEWEQVQCDDVPFWGWIWIAGQNFQKIKTFTRGPVQCVPHDDPLVSSLLVSLVVVVVVQVVDDPVNHTLAYEYADCSNVVNNQVVCPPHPCPVSYYYYDCVVQQPVLLCLQVVVVVCRRPDDDRDIDMERRQQCVVVPDPSVVSSVLSRLLSVLSVPPVVVSVVLADVHHSGDDDDVVSSVVSSVVSD/DLPFFEWEWEQVQCDDPPFWGWIWIAGQVQGKIKTFTHDNCQPVVVVSSLLVSLVVVVVVQVPDDPVRHGQAYEYADPPNVVNNCVVCPPHPCNPRHYYYHDVLQQPVLLCLQVVNVVCNRPDDDRDIDMARLLQCCVVPDDSVVSSVLSRLLRVCSVPPVVVSNVLAPSVGDDDDVVSVVVSSVVD

Solvent-accessible surface area: 19586 Å² total; per-residue (Å²): 94,84,23,8,77,72,47,16,0,1,3,0,9,67,15,4,86,50,97,177,22,2,0,0,3,0,0,0,0,0,8,40,0,56,0,0,2,51,1,8,23,116,100,27,29,73,85,98,115,147,169,64,76,39,17,55,91,92,4,1,86,10,0,13,63,8,0,148,73,24,71,95,154,57,36,4,169,7,1,2,4,8,83,95,54,4,37,108,4,1,101,84,50,6,68,91,40,131,16,37,204,26,90,19,131,31,47,1,56,81,20,11,1,52,13,0,22,25,2,47,107,2,95,84,111,0,99,105,9,217,62,45,64,80,10,60,8,33,0,4,18,38,0,46,118,87,10,2,9,19,50,0,6,54,7,0,44,51,1,0,51,11,3,81,184,20,51,135,157,1,44,148,79,0,142,151,51,100,5,6,24,82,52,86,37,77,67,4,115,179,15,54,155,112,14,170,58,79,100,14,61,2,0,1,2,1,11,74,19,4,136,49,94,166,22,2,0,0,6,0,0,1,1,0,23,55,0,42,1,0,1,50,1,10,30,112,96,29,48,81,123,109,123,64,25,69,83,95,3,1,79,7,0,15,64,9,0,148,68,26,67,102,146,73,34,3,92,0,0,0,5,16,79,98,61,5,26,102,5,1,106,87,52,6,70,88,37,125,15,48,156,23,37,26,40,17,31,2,65,79,13,7,0,50,12,0,34,36,4,47,107,2,108,67,104,1,101,104,16,218,62,39,89,74,16,110,37,50,0,3,13,56,4,73,143,125,27,54,47,143,60,0,4,56,7,0,46,64,7,1,82,15,4,76,222,42,49,141,185,3,51,152,62,2,151,191,10,4,19,78,62,86,45,90,63,5,167,168,22,48,150,114,72

InterPro domains:
  IPR012337 Ribonuclease H-like superfamily [SSF53098] (1048-1261)
  IPR012337 Ribonuclease H-like superfamily [SSF53098] (1851-2062)
  IPR012591 PRO8NT domain [PF08082] (82-210)
  IPR012592 PROCN domain [PF08083] (417-845)
  IPR019580 Pre-mRNA-processing-splicing factor 8, U6-snRNA-binding [PF10596] (1491-1642)
  IPR019581 Pre-mRNA-processing-splicing factor 8, U5-snRNA-binding [PF10597] (1319-1413)
  IPR019582 RNA recognition motif, spliceosomal PrP8 [PF10598] (1039-1102)
  IPR021983 PRP8 domain IV core [PF12134] (1871-2062)
  IPR027652 Pre-mRNA-processing-splicing factor 8 [PTHR11140] (76-2062)
  IPR042516 Pre-mRNA-processing-splicing factor 8, U5-snRNA-binding domain superfamily [G3DSA:3.30.43.40] (1253-1379)
  IPR043172 Prp8 RNase domain IV, palm region [G3DSA:3.30.420.230] (1848-1991)

Organism: Cyanidioschyzon merolae (strain NIES-3377 / 10D) (NCBI:txid280699)

CATH classification: 3.30.420.230

B-factor: mean 77.95, std 24.06, range [30.96, 204.32]

Secondary structure (DSSP, 8-state):
--TTSS-EEEEEEEEEEETTEEEEEEEEETTT-EEEEEEE-GGGGTT-S-HHHHHHHHHHHHHHHHHHTS-GGGS-SEEEESSGGGHHHHHHHHTTSTTTTS-EE--GGGS-GGGGGGSHHHHHHHHT-SS--EEEEETTTTGGGTS-HHHHHHHHHHHHHHHHH-HHHHHHH----BSS----HHHHHHHHHHT-/--SS-EEEEE-TTS-BTTB-EEEEEEETTTTEEEEEEE-GGGG---HHHHHHHHHHHHHHHHTS-GGG--SEEEES-GGGHHHHHHHHTTSTTTTS-EEE--TTS-GGGGGGSHHHHHHHHT-SS--EEEEETTTTGGGTS-HHHHHHHHHHHHHHHHH-HHHHHHH----S----HHHHHHHHHH-